Protein AF-A0A950MZL1-F1 (afdb_monomer_lite)

Radius of gyration: 39.75 Å; chains: 1; bounding box: 121×78×114 Å

Secondary structure (DSSP, 8-state):
-HHHHHHHHHHHHHHHHHHHHHHHHHHHTT----TTHHHHHHHHHHHHHHTS--GGGS----S-GGGS------------PPS-------------------------EE-PPEEEEEEEE-SS-EEEEEEE-PPPHHHHHHHHH-SSS--EEPPP-EEEEEEEETT-SPEEEEEEEEETT--EEEE--PPTT-EEEEEEEEE---HHHHTTS---BTTTBSPPPTTS---EEEPPPEEPPPSEEEEEE--SS-GGGGTTEEEEEEEEEETTTEEEEEEEEEETTPBTT-B-SSTTSPPBSEEEEE-TTS-EEEEE---S-EEEEEEEEEEEEEEEEEEEEE-TTT--EEEEEEEEEEEEEEEEEEEEE-TT--EEEE-PPP----B--GGGT------PPP--TT---PPP-TTSPPHHHHHHHHHHHHHHHHHHHHHHHHHH-HHHHHHHHHHHHHHSTTSHIIIIIIHHHHHHHHHHHHHT-

pLDDT: mean 82.17, std 17.51, range [41.34, 98.25]

Structure (mmCIF, N/CA/C/O backbone):
data_AF-A0A950MZL1-F1
#
_entry.id   AF-A0A950MZL1-F1
#
loop_
_atom_site.group_PDB
_atom_site.id
_atom_site.type_symbol
_atom_site.label_atom_id
_atom_site.label_alt_id
_atom_site.label_comp_id
_atom_site.label_asym_id
_atom_site.label_entity_id
_atom_site.label_seq_id
_atom_site.pdbx_PDB_ins_code
_atom_site.Cartn_x
_atom_site.Cartn_y
_atom_site.Cartn_z
_atom_site.occupancy
_atom_site.B_iso_or_equiv
_atom_site.auth_seq_id
_atom_site.auth_comp_id
_atom_site.auth_asym_id
_atom_site.auth_atom_id
_atom_site.pdbx_PDB_model_num
ATOM 1 N N . MET A 1 1 ? -51.121 10.192 -6.794 1.00 52.47 1 MET A N 1
ATOM 2 C CA . MET A 1 1 ? -50.672 8.877 -6.271 1.00 52.47 1 MET A CA 1
ATOM 3 C C . MET A 1 1 ? -51.574 7.702 -6.666 1.00 52.47 1 MET A C 1
ATOM 5 O O . MET A 1 1 ? -51.060 6.603 -6.796 1.00 52.47 1 MET A O 1
ATOM 9 N N . THR A 1 2 ? -52.870 7.886 -6.934 1.00 64.31 2 THR A N 1
ATOM 10 C CA . THR A 1 2 ? -53.806 6.792 -7.287 1.00 64.31 2 THR A CA 1
ATOM 11 C C . THR A 1 2 ? -53.543 6.110 -8.639 1.00 64.31 2 THR A C 1
ATOM 13 O O . THR A 1 2 ? -53.858 4.936 -8.802 1.00 64.31 2 THR A O 1
ATOM 16 N N . PHE A 1 3 ? -52.908 6.793 -9.598 1.00 69.19 3 PHE A N 1
ATOM 17 C CA . PHE A 1 3 ? -52.597 6.213 -10.913 1.00 69.19 3 PHE A CA 1
ATOM 18 C C . PHE A 1 3 ? -51.524 5.111 -10.857 1.00 69.19 3 PHE A C 1
ATOM 20 O O . PHE A 1 3 ? -51.666 4.081 -11.511 1.00 69.19 3 PHE A O 1
ATOM 27 N N . LEU A 1 4 ? -50.473 5.304 -10.051 1.00 62.94 4 LEU A N 1
ATOM 28 C CA . LEU A 1 4 ? -49.377 4.335 -9.910 1.00 62.94 4 LEU A CA 1
ATOM 29 C C . LEU A 1 4 ? -49.799 3.087 -9.130 1.00 62.94 4 LEU A C 1
ATOM 31 O O . LEU A 1 4 ? -49.331 1.999 -9.444 1.00 62.94 4 LEU A O 1
ATOM 35 N N . VAL A 1 5 ? -50.719 3.225 -8.173 1.00 78.69 5 VAL A N 1
ATOM 36 C CA . VAL A 1 5 ? -51.240 2.084 -7.403 1.00 78.69 5 VAL A CA 1
ATOM 37 C C . VAL A 1 5 ? -52.102 1.174 -8.282 1.00 78.69 5 VAL A C 1
ATOM 39 O O . VAL A 1 5 ? -51.975 -0.041 -8.199 1.00 78.69 5 VAL A O 1
ATOM 42 N N . ASN A 1 6 ? -52.914 1.741 -9.180 1.00 81.44 6 ASN A N 1
ATOM 43 C CA . ASN A 1 6 ? -53.829 0.939 -10.001 1.00 81.44 6 ASN A CA 1
ATOM 44 C C . ASN A 1 6 ? -53.225 0.451 -11.327 1.00 81.44 6 ASN A C 1
ATOM 46 O O . ASN A 1 6 ? -53.712 -0.529 -11.885 1.00 81.44 6 ASN A O 1
ATOM 50 N N . ASN A 1 7 ? -52.188 1.115 -11.851 1.00 82.94 7 ASN A N 1
ATOM 51 C CA . ASN A 1 7 ? -51.610 0.784 -13.162 1.00 82.94 7 ASN A CA 1
ATOM 52 C C . ASN A 1 7 ? -50.113 0.440 -13.127 1.00 82.94 7 ASN A C 1
ATOM 54 O O . ASN A 1 7 ? -49.545 0.143 -14.178 1.00 82.94 7 ASN A O 1
ATOM 58 N N . GLY A 1 8 ? -49.465 0.459 -11.956 1.00 85.94 8 GLY A N 1
ATOM 59 C CA . GLY A 1 8 ? -48.026 0.200 -11.827 1.00 85.94 8 GLY A CA 1
ATOM 60 C C . GLY A 1 8 ? -47.610 -1.179 -12.340 1.00 85.94 8 GLY A C 1
ATOM 61 O O . GLY A 1 8 ? -46.603 -1.299 -13.033 1.00 85.94 8 GLY A O 1
ATOM 62 N N . GLU A 1 9 ? -48.431 -2.202 -12.098 1.00 86.75 9 GLU A N 1
ATOM 63 C CA . GLU A 1 9 ? -48.167 -3.567 -12.567 1.00 86.75 9 GLU A CA 1
ATOM 64 C C . GLU A 1 9 ? -48.238 -3.673 -14.102 1.00 86.75 9 GLU A C 1
ATOM 66 O O . GLU A 1 9 ? -47.358 -4.256 -14.733 1.00 86.75 9 GLU A O 1
ATOM 71 N N . LYS A 1 10 ? -49.219 -3.009 -14.731 1.00 88.75 10 LYS A N 1
ATOM 72 C CA . LYS A 1 10 ? -49.352 -2.963 -16.199 1.00 88.75 10 LYS A CA 1
ATOM 73 C C . LYS A 1 10 ? -48.220 -2.170 -16.855 1.00 88.75 10 LYS A C 1
ATOM 75 O O . LYS A 1 10 ? -47.763 -2.538 -17.935 1.00 88.75 10 LYS A O 1
ATOM 80 N N . LEU A 1 11 ? -47.746 -1.109 -16.199 1.00 89.12 11 LEU A N 1
ATOM 81 C CA . LEU A 1 11 ? -46.612 -0.314 -16.670 1.00 89.12 11 LEU A CA 1
ATOM 82 C C . LEU A 1 11 ? -45.304 -1.120 -16.611 1.00 89.12 11 LEU A C 1
ATOM 84 O O . LEU A 1 11 ? -44.538 -1.114 -17.572 1.00 89.12 11 LEU A O 1
ATOM 88 N N . ALA A 1 12 ? -45.073 -1.854 -15.517 1.00 87.69 12 ALA A N 1
ATOM 89 C CA . ALA A 1 12 ? -43.898 -2.710 -15.362 1.00 87.69 12 ALA A CA 1
ATOM 90 C C . ALA A 1 12 ? -43.865 -3.825 -16.419 1.00 87.69 12 ALA A C 1
ATOM 92 O O . ALA A 1 12 ? -42.824 -4.073 -17.028 1.00 87.69 12 ALA A O 1
ATOM 93 N N . LEU A 1 13 ? -45.019 -4.440 -16.696 1.00 91.56 13 LEU A N 1
ATOM 94 C CA . LEU A 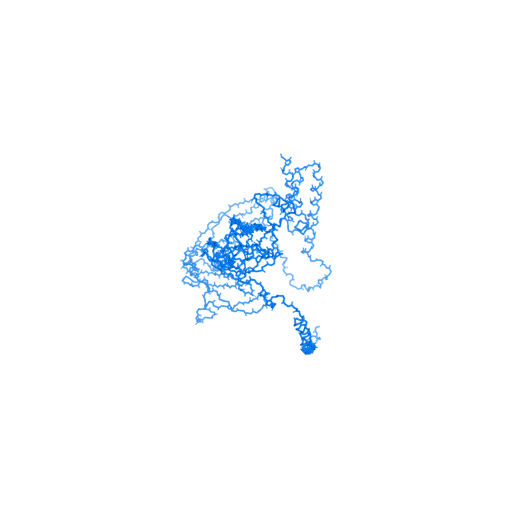1 13 ? -45.137 -5.481 -17.714 1.00 91.56 13 LEU A CA 1
ATOM 95 C C . LEU A 1 13 ? -44.917 -4.922 -19.131 1.00 91.56 13 LEU A C 1
ATOM 97 O O . LEU A 1 13 ? -44.224 -5.539 -19.937 1.00 91.56 13 LEU A O 1
ATOM 101 N N . GLY A 1 14 ? -45.418 -3.713 -19.410 1.00 92.69 14 GLY A N 1
ATOM 102 C CA . GLY A 1 14 ? -45.168 -3.012 -20.672 1.00 92.69 14 GLY A CA 1
ATOM 103 C C . GLY A 1 14 ? -43.685 -2.707 -20.908 1.00 92.69 14 GLY A C 1
ATOM 104 O O . GLY A 1 14 ? -43.178 -2.942 -22.004 1.00 92.69 14 GLY A O 1
ATOM 105 N N . ILE A 1 15 ? -42.965 -2.255 -19.875 1.00 89.94 15 ILE A N 1
ATOM 106 C CA . ILE A 1 15 ? -41.521 -1.977 -19.958 1.00 89.94 15 ILE A CA 1
ATOM 107 C C . ILE A 1 15 ? -40.724 -3.272 -20.180 1.00 89.94 15 ILE A C 1
ATOM 109 O O . ILE A 1 15 ? -39.807 -3.291 -21.002 1.00 89.94 15 ILE A O 1
ATOM 113 N N . ALA A 1 16 ? -41.088 -4.365 -19.504 1.00 91.06 16 ALA A N 1
ATOM 114 C CA . ALA A 1 16 ? -40.411 -5.653 -19.657 1.00 91.06 16 ALA A CA 1
ATOM 115 C C . ALA A 1 16 ? -40.534 -6.222 -21.084 1.00 91.06 16 ALA A C 1
ATOM 117 O O . ALA A 1 16 ? -39.548 -6.702 -21.645 1.00 91.06 16 ALA A O 1
ATOM 118 N N . VAL A 1 17 ? -41.717 -6.118 -21.703 1.00 93.75 17 VAL A N 1
ATOM 119 C CA . VAL A 1 17 ? -41.930 -6.550 -23.097 1.00 93.75 17 VAL A CA 1
ATOM 120 C C . VAL A 1 17 ? -41.114 -5.697 -24.070 1.00 93.75 17 VAL A C 1
ATOM 122 O O . VAL A 1 17 ? -40.493 -6.233 -24.986 1.00 93.75 17 VAL A O 1
ATOM 125 N N . LEU A 1 18 ? -41.051 -4.382 -23.849 1.00 91.50 18 LEU A N 1
ATOM 126 C CA . LEU A 1 18 ? -40.288 -3.468 -24.704 1.00 91.50 18 LEU A CA 1
ATOM 127 C C . LEU A 1 18 ? -38.781 -3.773 -24.650 1.00 91.50 18 LEU A C 1
ATOM 129 O O . LEU A 1 18 ? -38.122 -3.816 -25.688 1.00 91.50 18 LEU A O 1
ATOM 133 N N . LEU A 1 19 ? -38.251 -4.083 -23.462 1.00 91.38 19 LEU A N 1
ATOM 134 C CA . LEU A 1 19 ? -36.858 -4.507 -23.299 1.00 91.38 19 LEU A CA 1
ATOM 135 C C . LEU A 1 19 ? -36.561 -5.835 -24.008 1.00 91.38 19 LEU A C 1
ATOM 137 O O . LEU A 1 19 ? -35.516 -5.949 -24.644 1.00 91.38 19 LEU A O 1
ATOM 141 N N . LEU A 1 20 ? -37.475 -6.810 -23.964 1.00 88.25 20 LEU A N 1
ATOM 142 C CA . LEU A 1 20 ? -37.307 -8.081 -24.679 1.00 88.25 20 LEU A CA 1
ATOM 143 C C . LEU A 1 20 ? -37.295 -7.903 -26.202 1.00 88.25 20 LEU A C 1
ATOM 145 O O . LEU A 1 20 ? -36.487 -8.536 -26.878 1.00 88.25 20 LEU A O 1
ATOM 149 N N . VAL A 1 21 ? -38.133 -7.015 -26.745 1.00 89.50 21 VAL A N 1
ATOM 150 C CA . VAL A 1 21 ? -38.142 -6.712 -28.187 1.00 89.50 21 VAL A CA 1
ATOM 151 C C . VAL A 1 21 ? -36.833 -6.042 -28.612 1.00 89.50 21 VAL A C 1
ATOM 153 O O . VAL A 1 21 ? -36.244 -6.441 -29.615 1.00 89.50 21 VAL A O 1
ATOM 156 N N . VAL A 1 22 ? -36.327 -5.081 -27.832 1.00 86.44 22 VAL A N 1
ATOM 157 C CA . VAL A 1 22 ? -35.025 -4.443 -28.102 1.00 86.44 22 VAL A CA 1
ATOM 158 C C . VAL A 1 22 ? -33.888 -5.467 -28.042 1.00 86.44 22 VAL A C 1
ATOM 160 O O . VAL A 1 22 ? -33.013 -5.465 -28.907 1.00 86.44 22 VAL A O 1
ATOM 163 N N . PHE A 1 23 ? -33.919 -6.385 -27.073 1.00 83.69 23 PHE A N 1
ATOM 164 C CA . PHE A 1 23 ? -32.907 -7.434 -26.948 1.00 83.69 23 PHE A CA 1
ATOM 165 C C . PHE A 1 23 ? -32.941 -8.419 -28.126 1.00 83.69 23 PHE A C 1
ATOM 167 O O . PHE A 1 23 ? -31.890 -8.806 -28.633 1.00 83.69 23 PHE A O 1
ATOM 174 N N . ALA A 1 24 ? -34.132 -8.775 -28.618 1.00 80.62 24 ALA A N 1
ATOM 175 C CA . ALA A 1 24 ? -34.287 -9.622 -29.798 1.00 80.62 24 ALA A CA 1
ATOM 176 C C . ALA A 1 24 ? -33.755 -8.943 -31.073 1.00 80.62 24 ALA A C 1
ATOM 178 O O . ALA A 1 24 ? -33.054 -9.583 -31.856 1.00 80.62 24 ALA A O 1
ATOM 179 N N . PHE A 1 25 ? -34.011 -7.644 -31.261 1.00 78.75 25 PHE A N 1
ATOM 180 C CA . PHE A 1 25 ? -33.457 -6.890 -32.392 1.00 78.75 25 PHE A CA 1
ATOM 181 C C . PHE A 1 25 ? -31.929 -6.790 -32.344 1.00 78.75 25 PHE A C 1
ATOM 183 O O . PHE A 1 25 ? -31.283 -6.903 -33.383 1.00 78.75 25 PHE A O 1
ATOM 190 N N . LEU A 1 26 ? -31.341 -6.630 -31.156 1.00 75.50 26 LEU A N 1
ATOM 191 C CA . LEU A 1 26 ? -29.884 -6.617 -31.002 1.00 75.50 26 LEU A CA 1
ATOM 192 C C . LEU A 1 26 ? -29.258 -7.992 -31.262 1.00 75.50 26 LEU A C 1
ATOM 194 O O . LEU A 1 26 ? -28.187 -8.064 -31.857 1.00 75.50 26 LEU A O 1
ATOM 198 N N . TRP A 1 27 ? -29.931 -9.081 -30.880 1.00 75.25 27 TRP A N 1
ATOM 199 C CA . TRP A 1 27 ? -29.419 -10.432 -31.120 1.00 75.25 27 TRP A CA 1
ATOM 200 C C . TRP A 1 27 ? -29.497 -10.827 -32.602 1.00 75.25 27 TRP A C 1
ATOM 202 O O . TRP A 1 27 ? -28.552 -11.401 -33.139 1.00 75.25 27 TRP A O 1
ATOM 212 N N . PHE A 1 28 ? -30.589 -10.486 -33.293 1.00 66.31 28 PHE A N 1
ATOM 213 C CA . PHE A 1 28 ? -30.743 -10.800 -34.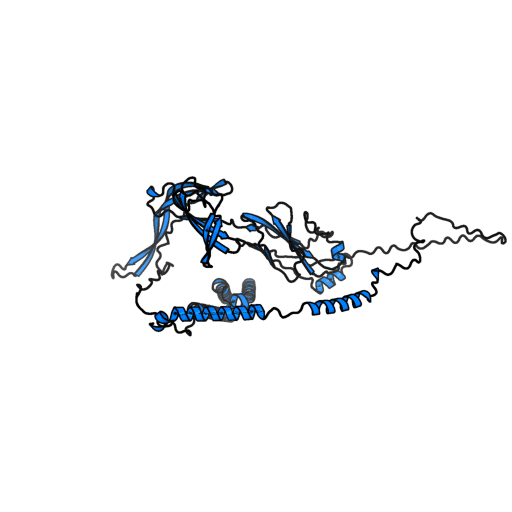717 1.00 66.31 28 PHE A CA 1
ATOM 214 C C . PHE A 1 28 ? -30.038 -9.801 -35.651 1.00 66.31 28 PHE A C 1
ATOM 216 O O . PHE A 1 28 ? -29.665 -10.171 -36.761 1.00 66.31 28 PHE A O 1
ATOM 223 N N . GLY A 1 29 ? -29.792 -8.563 -35.212 1.00 56.31 29 GLY A N 1
ATOM 224 C CA . GLY A 1 29 ? -29.144 -7.522 -36.019 1.00 56.31 29 GLY A CA 1
ATOM 225 C C . GLY A 1 29 ? -27.625 -7.657 -36.192 1.00 56.31 29 GLY A C 1
ATOM 226 O O . GLY A 1 29 ? -27.055 -6.921 -36.991 1.00 56.31 29 GLY A O 1
ATOM 227 N N . MET A 1 30 ? -26.960 -8.577 -35.478 1.00 52.19 30 MET A N 1
ATOM 228 C CA . MET A 1 30 ? -25.496 -8.756 -35.541 1.00 52.19 30 MET A CA 1
ATOM 229 C C . MET A 1 30 ? -25.033 -10.053 -36.231 1.00 52.19 30 MET A C 1
ATOM 231 O O . MET A 1 30 ? -23.849 -10.370 -36.184 1.00 52.19 30 MET A O 1
ATOM 235 N N . SER A 1 31 ? -25.916 -10.800 -36.906 1.00 51.56 31 SER A N 1
ATOM 236 C CA . SER A 1 31 ? -25.548 -12.040 -37.623 1.00 51.56 31 SER A CA 1
ATOM 237 C C . SER A 1 31 ? -25.615 -11.881 -39.149 1.00 51.56 31 SER A C 1
ATOM 239 O O . SER A 1 31 ? -26.220 -12.687 -39.848 1.00 51.56 31 SER A O 1
ATOM 241 N N . GLY A 1 32 ? -25.021 -10.800 -39.663 1.00 48.16 32 GLY A N 1
ATOM 242 C CA . GLY A 1 32 ? -25.041 -10.437 -41.086 1.00 48.16 32 GLY A CA 1
ATOM 243 C C . GLY A 1 32 ? -23.682 -10.440 -41.789 1.00 48.16 32 GLY A C 1
ATOM 244 O O . GLY A 1 32 ? -23.568 -9.816 -42.839 1.00 48.16 32 GLY A O 1
ATOM 245 N N . GLU A 1 33 ? -22.656 -11.094 -41.240 1.00 51.50 33 GLU A N 1
ATOM 246 C CA . GLU A 1 33 ? -21.380 -11.277 -41.942 1.00 51.50 33 GLU A CA 1
ATOM 247 C C . GLU A 1 33 ? -21.226 -12.742 -42.356 1.00 51.50 33 GLU A C 1
ATOM 249 O O . GLU A 1 33 ? -20.957 -13.634 -41.553 1.00 51.50 33 GLU A O 1
ATOM 254 N N . ASP A 1 34 ? -21.483 -12.963 -43.642 1.00 48.84 34 ASP A N 1
ATOM 255 C CA . ASP A 1 34 ? -21.332 -14.215 -44.370 1.00 48.84 34 ASP A CA 1
ATOM 256 C C . ASP A 1 34 ? -19.832 -14.599 -44.425 1.00 48.84 34 ASP A C 1
ATOM 258 O O . ASP A 1 34 ? -19.038 -13.880 -45.043 1.00 48.84 34 ASP A O 1
ATOM 262 N N . PRO A 1 35 ? -19.386 -15.700 -43.783 1.00 51.56 35 PRO A N 1
ATOM 263 C CA . PRO A 1 35 ? -17.963 -16.047 -43.654 1.00 51.56 35 PRO A CA 1
ATOM 264 C C . PRO A 1 35 ? -17.307 -16.496 -44.973 1.00 51.56 35 PRO A C 1
ATOM 266 O O . PRO A 1 35 ? -16.129 -16.855 -45.005 1.00 51.56 35 PRO A O 1
ATOM 269 N N . THR A 1 36 ? -18.051 -16.488 -46.077 1.00 48.88 36 THR A N 1
ATOM 270 C CA . THR A 1 36 ? -17.583 -16.930 -47.394 1.00 48.88 36 THR A CA 1
ATOM 271 C C . THR A 1 36 ? -16.725 -15.884 -48.117 1.00 48.88 36 THR A C 1
ATOM 273 O O . THR A 1 36 ? -15.846 -16.254 -48.893 1.00 48.88 36 THR A O 1
ATOM 276 N N . VAL A 1 37 ? -16.868 -14.589 -47.804 1.00 52.41 37 VAL A N 1
ATOM 277 C CA . VAL A 1 37 ? -16.115 -13.507 -48.478 1.00 52.41 37 VAL A CA 1
ATOM 278 C C . VAL A 1 37 ? -14.651 -13.414 -48.012 1.00 52.41 37 VAL A C 1
ATOM 280 O O . VAL A 1 37 ? -13.787 -12.914 -48.736 1.00 52.41 37 VAL A O 1
ATOM 283 N N . GLU A 1 38 ? -14.318 -13.928 -46.825 1.00 48.81 38 GLU A N 1
ATOM 284 C CA . GLU A 1 38 ? -12.952 -13.843 -46.287 1.00 48.81 38 GLU A CA 1
ATOM 285 C C . GLU A 1 38 ? -12.009 -14.936 -46.831 1.00 48.81 38 GLU A C 1
ATOM 287 O O . GLU A 1 38 ? -10.786 -14.766 -46.838 1.00 48.81 38 GLU A O 1
ATOM 292 N N . LEU A 1 39 ? -12.564 -16.036 -47.354 1.00 52.25 39 LEU A N 1
ATOM 293 C CA . LEU A 1 39 ? -11.793 -17.117 -47.977 1.00 52.25 39 LEU A CA 1
ATOM 294 C C . LEU A 1 39 ? -11.260 -16.729 -49.366 1.00 52.25 39 LEU A C 1
ATOM 296 O O . LEU A 1 39 ? -10.106 -17.032 -49.675 1.00 52.25 39 LEU A O 1
ATOM 300 N N . ASP A 1 40 ? -12.028 -15.970 -50.150 1.00 55.09 40 ASP A N 1
ATOM 301 C CA . ASP A 1 40 ? -11.599 -15.528 -51.486 1.00 55.09 40 ASP A CA 1
ATOM 302 C C . ASP A 1 40 ? -10.521 -14.436 -51.447 1.00 55.09 40 ASP A C 1
ATOM 304 O O . ASP A 1 40 ? -9.690 -14.343 -52.350 1.00 55.09 40 ASP A O 1
ATOM 308 N N . ARG A 1 41 ? -10.448 -13.635 -50.375 1.00 57.50 41 ARG A N 1
ATOM 309 C CA . ARG A 1 41 ? -9.333 -12.686 -50.207 1.00 57.50 41 ARG A CA 1
ATOM 310 C C . ARG A 1 41 ? -8.015 -13.378 -49.862 1.00 57.50 41 ARG A C 1
ATOM 312 O O . ARG A 1 41 ? -6.968 -12.924 -50.314 1.00 57.50 41 ARG A O 1
ATOM 319 N N . LYS A 1 42 ? -8.050 -14.487 -49.117 1.00 57.44 42 LYS A N 1
ATOM 320 C CA . LYS A 1 42 ? -6.832 -15.220 -48.730 1.00 57.44 42 LYS A CA 1
ATOM 321 C C . LYS A 1 42 ? -6.238 -16.060 -49.865 1.00 57.44 42 LYS A C 1
ATOM 323 O O . LYS A 1 42 ? -5.024 -16.250 -49.888 1.00 57.44 42 LYS A O 1
ATOM 328 N N . SER A 1 43 ? -7.039 -16.519 -50.830 1.00 63.53 43 SER A N 1
ATOM 329 C CA . SER A 1 43 ? -6.525 -17.274 -51.986 1.00 63.53 43 SER A CA 1
ATOM 330 C C . SER A 1 43 ? -5.679 -16.401 -52.925 1.00 63.53 43 SER A C 1
ATOM 332 O O . SER A 1 43 ? -4.613 -16.826 -53.373 1.00 63.53 43 SER A O 1
ATOM 334 N N . GLY A 1 44 ? -6.086 -15.145 -53.143 1.00 71.00 44 GLY A N 1
ATOM 335 C CA . GLY A 1 44 ? -5.339 -14.192 -53.969 1.00 71.00 44 GLY A CA 1
ATOM 336 C C . GLY A 1 44 ? -3.980 -13.785 -53.385 1.00 71.00 44 GLY A C 1
ATOM 337 O O . GLY A 1 44 ? -3.036 -13.531 -54.137 1.00 71.00 44 GLY A O 1
ATOM 338 N N . ASP A 1 45 ? -3.848 -13.755 -52.056 1.00 71.50 45 ASP A N 1
ATOM 339 C CA . ASP A 1 45 ? -2.577 -13.444 -51.393 1.00 71.50 45 ASP A CA 1
ATOM 340 C C . ASP A 1 45 ? -1.613 -14.641 -51.407 1.00 71.50 45 ASP A C 1
ATOM 342 O O . ASP A 1 45 ? -0.418 -14.452 -51.644 1.00 71.50 45 ASP A O 1
ATOM 346 N N . LEU A 1 46 ? -2.128 -15.872 -51.304 1.00 68.62 46 LEU A N 1
ATOM 347 C CA . LEU A 1 46 ? -1.333 -17.093 -51.489 1.00 68.62 46 LEU A CA 1
ATOM 348 C C . LEU A 1 46 ? -0.795 -17.225 -52.921 1.00 68.62 46 LEU A C 1
ATOM 350 O O . LEU A 1 46 ? 0.351 -17.627 -53.115 1.00 68.62 46 LEU A O 1
ATOM 354 N N . GLU A 1 47 ? -1.572 -16.834 -53.935 1.00 75.25 47 GLU A N 1
ATOM 355 C CA . GLU A 1 47 ? -1.106 -16.873 -55.327 1.00 75.25 47 GLU A CA 1
ATOM 356 C C . GLU A 1 47 ? -0.045 -15.793 -55.627 1.00 75.25 47 GLU A C 1
ATOM 358 O O . GLU A 1 47 ? 0.853 -15.995 -56.452 1.00 75.25 47 GLU A O 1
ATOM 363 N N . LYS A 1 48 ? -0.101 -14.649 -54.929 1.00 75.75 48 LYS A N 1
ATOM 364 C CA . LYS A 1 48 ? 0.944 -13.610 -54.982 1.00 75.75 48 LYS A CA 1
ATOM 365 C C . LYS A 1 48 ? 2.215 -14.024 -54.246 1.00 75.75 48 LYS A C 1
ATOM 367 O O . LYS A 1 48 ? 3.305 -13.652 -54.682 1.00 75.75 48 LYS A O 1
ATOM 372 N N . GLU A 1 49 ? 2.092 -14.777 -53.159 1.00 71.94 49 GLU A N 1
ATOM 373 C CA . GLU A 1 49 ? 3.235 -15.313 -52.420 1.00 71.94 49 GLU A CA 1
ATOM 374 C C . GLU A 1 49 ? 3.910 -16.455 -53.196 1.00 71.94 49 GLU A C 1
ATOM 376 O O . GLU A 1 49 ? 5.127 -16.447 -53.345 1.00 71.94 49 GLU A O 1
ATOM 381 N N . ALA A 1 50 ? 3.137 -17.326 -53.855 1.00 70.94 50 ALA A N 1
ATOM 382 C CA . ALA A 1 50 ? 3.662 -18.375 -54.735 1.00 70.94 50 ALA A CA 1
ATOM 383 C C . ALA A 1 50 ? 4.430 -17.841 -55.965 1.00 70.94 50 ALA A C 1
ATOM 385 O O . ALA A 1 50 ? 5.303 -18.526 -56.495 1.00 70.94 50 ALA A O 1
ATOM 386 N N . LYS A 1 51 ? 4.133 -16.615 -56.426 1.00 77.31 51 LYS A N 1
ATOM 387 C CA . LYS A 1 51 ? 4.848 -15.956 -57.539 1.00 77.31 51 LYS A CA 1
ATOM 388 C C . LYS A 1 51 ? 6.068 -15.141 -57.087 1.00 77.31 51 LYS A C 1
ATOM 390 O O . LYS A 1 51 ? 6.818 -14.664 -57.942 1.00 77.31 51 LYS A O 1
ATOM 395 N N . LYS A 1 52 ? 6.308 -14.967 -55.780 1.00 76.31 52 LYS A N 1
ATOM 396 C CA . LYS A 1 52 ? 7.526 -14.306 -55.288 1.00 76.31 52 LYS A CA 1
ATOM 397 C C . LYS A 1 52 ? 8.707 -15.272 -55.359 1.00 76.31 52 LYS A C 1
ATOM 399 O O . LYS A 1 52 ? 8.723 -16.324 -54.733 1.00 76.31 52 LYS A O 1
ATOM 404 N N . VAL A 1 53 ? 9.737 -14.878 -56.104 1.00 63.22 53 VAL A N 1
ATOM 405 C CA . VAL A 1 53 ? 11.011 -15.601 -56.167 1.00 63.22 53 VAL A CA 1
ATOM 406 C C . VAL A 1 53 ? 11.705 -15.489 -54.806 1.00 63.22 53 VAL A C 1
ATOM 408 O O . VAL A 1 53 ? 12.291 -14.458 -54.475 1.00 63.22 53 VAL A O 1
ATOM 411 N N . HIS A 1 54 ? 11.613 -16.543 -53.996 1.00 61.56 54 HIS A N 1
ATOM 412 C CA . HIS A 1 54 ? 12.316 -16.643 -52.720 1.00 61.56 54 HIS A CA 1
ATOM 413 C C . HIS A 1 54 ? 13.809 -16.887 -52.977 1.00 61.56 54 HIS A C 1
ATOM 415 O O . HIS A 1 54 ? 14.210 -17.990 -53.341 1.00 61.56 54 HIS A O 1
ATOM 421 N N . GLN A 1 55 ? 14.643 -15.862 -52.761 1.00 58.72 55 GLN A N 1
ATOM 422 C CA . GLN A 1 55 ? 16.103 -15.948 -52.932 1.00 58.72 55 GLN A CA 1
ATOM 423 C C . GLN A 1 55 ? 16.754 -17.062 -52.089 1.00 58.72 55 GLN A C 1
ATOM 425 O O . GLN A 1 55 ? 17.819 -17.553 -52.456 1.00 58.72 55 GLN A O 1
ATOM 430 N N . GLU A 1 56 ? 16.099 -17.507 -51.013 1.00 57.75 56 GLU A N 1
ATOM 431 C CA . GLU A 1 56 ? 16.572 -18.578 -50.126 1.00 57.75 56 GLU A CA 1
ATOM 432 C C . GLU A 1 56 ? 16.343 -20.001 -50.672 1.00 57.75 56 GLU A C 1
ATOM 434 O O . GLU A 1 56 ? 16.937 -20.943 -50.155 1.00 57.75 56 GLU A O 1
ATOM 439 N N . MET A 1 57 ? 15.534 -20.175 -51.728 1.00 47.78 57 MET A N 1
ATOM 440 C CA . MET A 1 57 ? 15.311 -21.481 -52.379 1.00 47.78 57 MET A CA 1
ATOM 441 C C . MET A 1 57 ? 16.040 -21.638 -53.719 1.00 47.78 57 MET A C 1
ATOM 443 O O . MET A 1 57 ? 15.943 -22.681 -54.368 1.00 47.78 57 MET A O 1
ATOM 447 N N . THR A 1 58 ? 16.804 -20.632 -54.142 1.00 50.53 58 THR A N 1
ATOM 448 C CA . THR A 1 58 ? 17.730 -20.783 -55.266 1.00 50.53 58 THR A CA 1
ATOM 449 C C . THR A 1 58 ? 18.895 -21.651 -54.806 1.00 50.53 58 THR A C 1
ATOM 451 O O . THR A 1 58 ? 19.665 -21.239 -53.937 1.00 50.53 58 THR A O 1
ATOM 454 N N . ALA A 1 59 ? 19.019 -22.857 -55.369 1.00 51.44 59 ALA A N 1
ATOM 455 C CA . ALA A 1 59 ? 20.165 -23.722 -55.117 1.00 51.44 59 ALA A CA 1
ATOM 456 C C . ALA A 1 59 ? 21.461 -22.909 -55.315 1.00 51.44 59 ALA A C 1
ATOM 458 O O . ALA A 1 59 ? 21.590 -22.223 -56.337 1.00 51.44 59 ALA A O 1
ATOM 459 N N . PRO A 1 60 ? 22.396 -22.921 -54.347 1.00 53.44 60 PRO A N 1
ATOM 460 C CA . PRO A 1 60 ? 23.630 -22.164 -54.469 1.00 53.44 60 PRO A CA 1
ATOM 461 C C . PRO A 1 60 ? 24.350 -22.605 -55.741 1.00 53.44 60 PRO A C 1
ATOM 463 O O . PRO A 1 60 ? 24.524 -23.800 -55.975 1.00 53.44 60 PRO A O 1
ATOM 466 N N . ASN A 1 61 ? 24.729 -21.628 -56.566 1.00 46.78 61 ASN A N 1
ATOM 467 C CA . ASN A 1 61 ? 25.435 -21.851 -57.819 1.00 46.78 61 ASN A CA 1
ATOM 468 C C . ASN A 1 61 ? 26.645 -22.765 -57.557 1.00 46.78 61 ASN A C 1
ATOM 470 O O . ASN A 1 61 ? 27.556 -22.402 -56.813 1.00 46.78 61 ASN A O 1
ATOM 474 N N . THR A 1 62 ? 26.622 -23.978 -58.110 1.00 47.78 62 THR A N 1
ATOM 475 C CA . THR A 1 62 ? 27.568 -25.062 -57.811 1.00 47.78 62 THR A CA 1
ATOM 476 C C . THR A 1 62 ? 28.938 -24.880 -58.466 1.00 47.78 62 THR A C 1
ATOM 478 O O . THR A 1 62 ? 29.673 -25.850 -58.631 1.00 47.78 62 THR A O 1
ATOM 481 N N . GLU A 1 63 ? 29.343 -23.662 -58.798 1.00 49.03 63 GLU A N 1
ATOM 482 C CA . GLU A 1 63 ? 30.713 -23.400 -59.215 1.00 49.03 63 GLU A CA 1
ATOM 483 C C . GLU A 1 63 ? 31.599 -23.185 -57.974 1.00 49.03 63 GLU A C 1
ATOM 485 O O . GLU A 1 63 ? 31.375 -22.288 -57.164 1.00 49.03 63 GLU A O 1
ATOM 490 N N . ASN A 1 64 ? 32.641 -24.017 -57.847 1.00 50.31 64 ASN A N 1
ATOM 491 C CA . ASN A 1 64 ? 33.815 -23.852 -56.971 1.00 50.31 64 ASN A CA 1
ATOM 492 C C . ASN A 1 64 ? 33.825 -24.377 -55.515 1.00 50.31 64 ASN A C 1
ATOM 494 O O . ASN A 1 64 ? 34.612 -23.905 -54.690 1.00 50.31 64 ASN A O 1
ATOM 498 N N . TRP A 1 65 ? 33.102 -25.449 -55.185 1.00 43.91 65 TRP A N 1
ATOM 499 C CA . TRP A 1 65 ? 33.270 -26.138 -53.885 1.00 43.91 65 TRP A CA 1
ATOM 500 C C . TRP A 1 65 ? 34.473 -27.104 -53.821 1.00 43.91 65 TRP A C 1
ATOM 502 O O . TRP A 1 65 ? 34.797 -27.595 -52.743 1.00 43.91 65 TRP A O 1
ATOM 512 N N . GLN A 1 66 ? 35.232 -27.297 -54.909 1.00 46.41 66 GLN A N 1
ATOM 513 C CA . GLN A 1 66 ? 36.484 -28.077 -54.877 1.00 46.41 66 GLN A CA 1
ATOM 514 C C . GLN A 1 66 ? 37.730 -27.294 -54.409 1.00 46.41 66 GLN A C 1
ATOM 516 O O . GLN A 1 66 ? 38.798 -27.883 -54.271 1.00 46.41 66 GLN A O 1
ATOM 521 N N . ALA A 1 67 ? 37.631 -25.994 -54.100 1.00 49.47 67 ALA A N 1
ATOM 522 C CA . ALA A 1 67 ? 38.812 -25.181 -53.769 1.00 49.47 67 ALA A CA 1
ATOM 523 C C . ALA A 1 67 ? 39.051 -24.916 -52.266 1.00 49.47 67 ALA A C 1
ATOM 525 O O . ALA A 1 67 ? 39.972 -24.178 -51.916 1.00 49.47 67 ALA A O 1
ATOM 526 N N . LYS A 1 68 ? 38.269 -25.489 -51.340 1.00 52.47 68 LYS A N 1
ATOM 527 C CA . LYS A 1 68 ? 38.446 -25.231 -49.896 1.00 52.47 68 LYS A CA 1
ATOM 528 C C . LYS A 1 68 ? 38.466 -26.502 -49.058 1.00 52.47 68 LYS A C 1
ATOM 530 O O . LYS A 1 68 ? 37.494 -26.806 -48.383 1.00 52.47 68 LYS A O 1
ATOM 535 N N . ALA A 1 69 ? 39.612 -27.180 -49.055 1.00 47.31 69 ALA A N 1
ATOM 536 C CA . ALA A 1 69 ? 40.265 -27.692 -47.842 1.00 47.31 69 ALA A CA 1
ATOM 537 C C . ALA A 1 69 ? 41.475 -28.558 -48.219 1.00 47.31 69 ALA A C 1
ATOM 539 O O . ALA A 1 69 ? 41.448 -29.777 -48.095 1.00 47.31 69 ALA A O 1
ATOM 540 N N . VAL A 1 70 ? 42.579 -27.925 -48.613 1.00 41.44 70 VAL A N 1
ATOM 541 C CA . VAL A 1 70 ? 43.894 -28.547 -48.436 1.00 41.44 70 VAL A CA 1
ATOM 542 C C . VAL A 1 70 ? 44.721 -27.570 -47.616 1.00 41.44 70 VAL A C 1
ATOM 544 O O . VAL A 1 70 ? 44.916 -26.416 -47.995 1.00 41.44 70 VAL A O 1
ATOM 547 N N . LYS A 1 71 ? 45.110 -28.013 -46.417 1.00 50.06 71 LYS A N 1
ATOM 548 C CA . LYS A 1 71 ? 46.064 -27.321 -45.542 1.00 50.06 71 LYS A CA 1
ATOM 549 C C . LYS A 1 71 ? 47.314 -26.959 -46.364 1.00 50.06 71 LYS A C 1
ATOM 551 O O . LYS A 1 71 ? 47.652 -27.728 -47.259 1.00 50.06 71 LYS A O 1
ATOM 556 N N . PRO A 1 72 ? 48.023 -25.856 -46.068 1.00 46.16 72 PRO A N 1
ATOM 557 C CA . PRO A 1 72 ? 49.221 -25.469 -46.806 1.00 46.16 72 PRO A CA 1
ATOM 558 C C . PRO A 1 72 ? 50.364 -26.447 -46.502 1.00 46.16 72 PRO A C 1
ATOM 560 O O . PRO A 1 72 ? 51.226 -26.184 -45.673 1.00 46.16 72 PRO A O 1
ATOM 563 N N . TRP A 1 73 ? 50.348 -27.609 -47.145 1.00 43.94 73 TRP A N 1
ATOM 564 C CA . TRP A 1 73 ? 51.539 -28.408 -47.359 1.00 43.94 73 TRP A CA 1
ATOM 565 C C . TRP A 1 73 ? 52.122 -27.956 -48.685 1.00 43.94 73 TRP A C 1
ATOM 567 O O . TRP A 1 73 ? 51.446 -27.968 -49.711 1.00 43.94 73 TRP A O 1
ATOM 577 N N . THR A 1 74 ? 53.373 -27.520 -48.625 1.00 51.72 74 THR A N 1
ATOM 578 C CA . THR A 1 74 ? 54.280 -27.276 -49.745 1.00 51.72 74 THR A CA 1
ATOM 579 C C . THR A 1 74 ? 54.197 -28.411 -50.764 1.00 51.72 74 THR A C 1
ATOM 581 O O . THR A 1 74 ? 54.928 -29.393 -50.676 1.00 51.72 74 THR A O 1
ATOM 584 N N . THR A 1 75 ? 53.292 -28.297 -51.729 1.00 46.56 75 THR A N 1
ATOM 585 C CA . THR A 1 75 ? 53.228 -29.190 -52.882 1.00 46.56 75 THR A CA 1
ATOM 586 C C . THR A 1 75 ? 53.887 -28.448 -54.031 1.00 46.56 75 THR A C 1
ATOM 588 O O . THR A 1 75 ? 53.312 -27.547 -54.636 1.00 46.56 75 THR A O 1
ATOM 591 N N . LEU A 1 76 ? 55.150 -28.794 -54.279 1.00 45.22 76 LEU A N 1
ATOM 592 C CA . LEU A 1 76 ? 55.816 -28.512 -55.543 1.00 45.22 76 LEU A CA 1
ATOM 593 C C . LEU A 1 76 ? 55.020 -29.229 -56.635 1.00 45.22 76 LEU A C 1
ATOM 595 O O . LEU A 1 76 ? 55.093 -30.448 -56.767 1.00 45.22 76 LEU A O 1
ATOM 599 N N . VAL A 1 77 ? 54.231 -28.478 -57.398 1.00 44.53 77 VAL A N 1
ATOM 600 C CA . VAL A 1 77 ? 53.614 -28.992 -58.620 1.00 44.53 77 VAL A CA 1
ATOM 601 C C . VAL A 1 77 ? 54.712 -29.052 -59.679 1.00 44.53 77 VAL A C 1
ATOM 603 O O . VAL A 1 77 ? 55.000 -28.065 -60.351 1.00 44.53 77 VAL A O 1
ATOM 606 N N . ALA A 1 78 ? 55.366 -30.205 -59.802 1.00 48.59 78 ALA A N 1
ATOM 607 C CA . ALA A 1 78 ? 56.185 -30.514 -60.963 1.00 48.59 78 ALA A CA 1
ATOM 608 C C . ALA A 1 78 ? 55.246 -30.918 -62.108 1.00 48.59 78 ALA A C 1
ATOM 610 O O . ALA A 1 78 ? 54.754 -32.044 -62.155 1.00 48.59 78 ALA A O 1
ATOM 611 N N . SER A 1 79 ? 54.959 -29.993 -63.025 1.00 46.88 79 SER A N 1
ATOM 612 C CA . SER A 1 79 ? 54.314 -30.350 -64.288 1.00 46.88 79 SER A CA 1
ATOM 613 C C . SER A 1 79 ? 55.334 -31.079 -65.164 1.00 46.88 79 SER A C 1
ATOM 615 O O . SER A 1 79 ? 56.260 -30.453 -65.685 1.00 46.88 79 SER A O 1
ATOM 617 N N . ALA A 1 80 ? 55.180 -32.390 -65.328 1.00 46.62 80 ALA A N 1
ATOM 618 C CA . ALA A 1 80 ? 55.911 -33.137 -66.341 1.00 46.62 80 ALA A CA 1
ATOM 619 C C . ALA A 1 80 ? 55.439 -32.679 -67.732 1.00 46.62 80 ALA A C 1
ATOM 621 O O . ALA A 1 80 ? 54.296 -32.919 -68.117 1.00 46.62 80 ALA A O 1
ATOM 622 N N . ARG A 1 81 ? 56.310 -31.992 -68.477 1.00 47.25 81 ARG A N 1
ATOM 623 C CA . ARG A 1 81 ? 56.199 -31.883 -69.938 1.00 47.25 81 ARG A CA 1
ATOM 624 C C . ARG A 1 81 ? 57.093 -32.961 -70.558 1.00 47.25 81 ARG A C 1
ATOM 626 O O . ARG A 1 81 ? 58.160 -33.221 -69.995 1.00 47.25 81 ARG A O 1
ATOM 633 N N . PRO A 1 82 ? 56.677 -33.602 -71.663 1.00 48.44 82 PRO A N 1
ATOM 634 C CA . PRO A 1 82 ? 57.522 -34.562 -72.353 1.00 48.44 82 PRO A CA 1
ATOM 635 C C . PRO A 1 82 ? 58.799 -33.874 -72.844 1.00 48.44 82 PRO A C 1
ATOM 637 O O . PRO A 1 82 ? 58.793 -32.688 -73.180 1.00 48.44 82 PRO A O 1
ATOM 640 N N . ALA A 1 83 ? 59.886 -34.640 -72.780 1.00 52.31 83 ALA A N 1
ATOM 641 C CA . ALA A 1 83 ? 61.232 -34.264 -73.166 1.00 52.31 83 ALA A CA 1
ATOM 642 C C . ALA A 1 83 ? 61.246 -33.593 -74.544 1.00 52.31 83 ALA A C 1
ATOM 644 O O . ALA A 1 83 ? 60.561 -34.073 -75.439 1.00 52.31 83 ALA A O 1
ATOM 645 N N . ASP A 1 84 ? 61.958 -32.464 -74.636 1.00 52.19 84 ASP A N 1
ATOM 646 C CA . ASP A 1 84 ? 62.749 -31.994 -75.791 1.00 52.19 84 ASP A CA 1
ATOM 647 C C . ASP A 1 84 ? 62.938 -30.465 -75.736 1.00 52.19 84 ASP A C 1
ATOM 649 O O . ASP A 1 84 ? 62.553 -29.728 -76.636 1.00 52.19 84 ASP A O 1
ATOM 653 N N . SER A 1 85 ? 63.545 -29.952 -74.660 1.00 45.84 85 SER A N 1
ATOM 654 C CA . SER A 1 85 ? 64.319 -28.702 -74.725 1.00 45.84 85 SER A CA 1
ATOM 655 C C . SER A 1 85 ? 65.189 -28.557 -73.476 1.00 45.84 85 SER A C 1
ATOM 657 O O . SER A 1 85 ? 64.697 -28.276 -72.381 1.00 45.84 85 SER A O 1
ATOM 659 N N . TRP A 1 86 ? 66.497 -28.748 -73.630 1.00 52.53 86 TRP A N 1
ATOM 660 C CA . TRP A 1 86 ? 67.491 -28.337 -72.643 1.00 52.53 86 TRP A CA 1
ATOM 661 C C . TRP A 1 86 ? 67.542 -26.806 -72.594 1.00 52.53 86 TRP A C 1
ATOM 663 O O . TRP A 1 86 ? 68.072 -26.171 -73.501 1.00 52.53 86 TRP A O 1
ATOM 673 N N . GLY A 1 87 ? 66.985 -26.205 -71.543 1.00 53.72 87 GLY A N 1
ATOM 674 C CA . GLY A 1 87 ? 67.072 -24.761 -71.336 1.00 53.72 87 GLY A CA 1
ATOM 675 C C . GLY A 1 87 ? 66.316 -24.286 -70.100 1.00 53.72 87 GLY A C 1
ATOM 676 O O . GLY A 1 87 ? 65.118 -24.059 -70.165 1.00 53.72 87 GLY A O 1
ATOM 677 N N . ALA A 1 88 ? 67.049 -24.116 -68.996 1.00 50.72 88 ALA A N 1
ATOM 678 C CA . ALA A 1 88 ? 66.695 -23.335 -67.805 1.00 50.72 88 ALA A CA 1
ATOM 679 C C . ALA A 1 88 ? 65.352 -23.656 -67.104 1.00 50.72 88 ALA A C 1
ATOM 681 O O . ALA A 1 88 ? 64.301 -23.090 -67.401 1.00 50.72 88 ALA A O 1
ATOM 682 N N . PHE A 1 89 ? 65.416 -24.465 -66.041 1.00 41.34 89 PHE A N 1
ATOM 683 C CA . PHE A 1 89 ? 64.362 -24.506 -65.023 1.00 41.34 89 PHE A CA 1
ATOM 684 C C . PHE A 1 89 ? 64.368 -23.196 -64.214 1.00 41.34 89 PHE A C 1
ATOM 686 O O . PHE A 1 89 ? 65.115 -23.048 -63.249 1.00 41.34 89 PHE A O 1
ATOM 693 N N . LEU A 1 90 ? 63.525 -22.234 -64.594 1.00 47.09 90 LEU A N 1
ATOM 694 C CA . LEU A 1 90 ? 63.160 -21.106 -63.736 1.00 47.09 90 LEU A CA 1
ATOM 695 C C . LEU A 1 90 ? 62.126 -21.587 -62.711 1.00 47.09 90 LEU A C 1
ATOM 697 O O . LEU A 1 90 ? 60.941 -21.719 -63.010 1.00 47.09 90 LEU A O 1
ATOM 701 N N . VAL A 1 91 ? 62.575 -21.849 -61.483 1.00 46.66 91 VAL A N 1
ATOM 702 C CA . VAL A 1 91 ? 61.687 -22.054 -60.331 1.00 46.66 91 VAL A CA 1
ATOM 703 C C . VAL A 1 91 ? 61.098 -20.696 -59.943 1.00 46.66 91 VAL A C 1
ATOM 705 O O . VAL A 1 91 ? 61.622 -19.993 -59.081 1.00 46.66 91 VAL A O 1
ATOM 708 N N . THR A 1 92 ? 60.005 -20.283 -60.583 1.00 48.53 92 THR A N 1
ATOM 709 C CA . THR A 1 92 ? 59.207 -19.155 -60.089 1.00 48.53 92 THR A CA 1
ATOM 710 C C . THR A 1 92 ? 58.418 -19.613 -58.871 1.00 48.53 92 THR A C 1
ATOM 712 O O . THR A 1 92 ? 57.373 -20.253 -58.981 1.00 48.53 92 THR A O 1
ATOM 715 N N . LYS A 1 93 ? 58.944 -19.290 -57.689 1.00 46.56 93 LYS A N 1
ATOM 716 C CA . LYS A 1 93 ? 58.261 -19.414 -56.402 1.00 46.56 93 LYS A CA 1
ATOM 717 C C . LYS A 1 93 ? 57.023 -18.506 -56.424 1.00 46.56 93 LYS A C 1
ATOM 719 O O . LYS A 1 93 ? 57.118 -17.310 -56.170 1.00 46.56 93 LYS A O 1
ATOM 724 N N . ALA A 1 94 ? 55.863 -19.056 -56.780 1.00 50.91 94 ALA A N 1
ATOM 725 C CA . ALA A 1 94 ? 54.594 -18.351 -56.666 1.00 50.91 94 ALA A CA 1
ATOM 726 C C . ALA A 1 94 ? 54.222 -18.263 -55.179 1.00 50.91 94 ALA A C 1
ATOM 728 O O . ALA A 1 94 ? 53.568 -19.144 -54.623 1.00 50.91 94 ALA A O 1
ATOM 729 N N . GLU A 1 95 ? 54.686 -17.209 -54.509 1.00 50.66 95 GLU A N 1
ATOM 730 C CA . GLU A 1 95 ? 54.179 -16.825 -53.195 1.00 50.66 95 GLU A CA 1
ATOM 731 C C . GLU A 1 95 ? 52.732 -16.363 -53.380 1.00 50.66 95 GLU A C 1
ATOM 733 O O . GLU A 1 95 ? 52.453 -15.204 -53.689 1.00 50.66 95 GLU A O 1
ATOM 738 N N . GLY A 1 96 ? 51.789 -17.300 -53.253 1.00 50.84 96 GLY A N 1
ATOM 739 C CA . GLY A 1 96 ? 50.376 -16.972 -53.167 1.00 50.84 96 GLY A CA 1
ATOM 740 C C . GLY A 1 96 ? 50.196 -16.008 -52.003 1.00 50.84 96 GLY A C 1
ATOM 741 O O . GLY A 1 96 ? 50.326 -16.414 -50.848 1.00 50.84 96 GLY A O 1
ATOM 742 N N . LYS A 1 97 ? 49.945 -14.724 -52.300 1.00 59.50 97 LYS A N 1
ATOM 743 C CA . LYS A 1 97 ? 49.548 -13.725 -51.303 1.00 59.50 97 LYS A CA 1
ATOM 744 C C . LYS A 1 97 ? 48.362 -14.317 -50.556 1.00 59.50 97 LYS A C 1
ATOM 746 O O . LYS A 1 97 ? 47.267 -14.381 -51.111 1.00 59.50 97 LYS A O 1
ATOM 751 N N . GLY A 1 98 ? 48.605 -14.813 -49.342 1.00 55.09 98 GLY A N 1
ATOM 752 C CA . GLY A 1 98 ? 47.572 -15.427 -48.523 1.00 55.09 98 GLY A CA 1
ATOM 753 C C . GLY A 1 98 ? 46.376 -14.489 -48.485 1.00 55.09 98 GLY A C 1
ATOM 754 O O . GLY A 1 98 ? 46.549 -13.299 -48.211 1.00 55.09 98 GLY A O 1
ATOM 755 N N . LEU A 1 99 ? 45.193 -15.007 -48.829 1.00 51.62 99 LEU A N 1
ATOM 756 C CA . LEU A 1 99 ? 43.930 -14.300 -48.650 1.00 51.62 99 LEU A CA 1
ATOM 757 C C . LEU A 1 99 ? 43.957 -13.713 -47.242 1.00 51.62 99 LEU A C 1
ATOM 759 O O . LEU A 1 99 ? 43.950 -14.460 -46.259 1.00 51.62 99 LEU A O 1
ATOM 763 N N . LYS A 1 100 ? 44.073 -12.382 -47.154 1.00 61.84 100 LYS A N 1
ATOM 764 C CA . LYS A 1 100 ? 43.937 -11.677 -45.886 1.00 61.84 100 LYS A CA 1
ATOM 765 C C . LYS A 1 100 ? 42.577 -12.108 -45.367 1.00 61.84 100 LYS A C 1
ATOM 767 O O . LYS A 1 100 ? 41.566 -11.824 -45.999 1.00 61.84 100 LYS A O 1
ATOM 772 N N . LYS A 1 101 ? 42.554 -12.889 -44.284 1.00 63.66 101 LYS A N 1
ATOM 773 C CA . LYS A 1 101 ? 41.312 -13.125 -43.558 1.00 63.66 101 LYS A CA 1
ATOM 774 C C . LYS A 1 101 ? 40.829 -11.737 -43.176 1.00 63.66 101 LYS A C 1
ATOM 776 O O . LYS A 1 101 ? 41.466 -11.098 -42.340 1.00 63.66 101 LYS A O 1
ATOM 781 N N . ASP A 1 102 ? 39.766 -11.269 -43.817 1.00 58.12 102 ASP A N 1
ATOM 782 C CA . ASP A 1 102 ? 39.051 -10.091 -43.363 1.00 58.12 102 ASP A CA 1
ATOM 783 C C . ASP A 1 102 ? 38.493 -10.451 -41.992 1.00 58.12 102 ASP A C 1
ATOM 785 O O . ASP A 1 102 ? 37.470 -11.120 -41.844 1.00 58.12 102 ASP A O 1
ATOM 789 N N . VAL A 1 103 ? 39.259 -10.108 -40.959 1.00 65.62 103 VAL A N 1
ATOM 790 C CA . VAL A 1 103 ? 38.802 -10.185 -39.583 1.00 65.62 103 VAL A CA 1
ATOM 791 C C . VAL A 1 103 ? 37.738 -9.106 -39.472 1.00 65.62 103 VAL A C 1
ATOM 793 O O . VAL A 1 103 ? 38.050 -7.932 -39.278 1.00 65.62 103 VAL A O 1
ATOM 796 N N . ILE A 1 104 ? 36.476 -9.494 -39.662 1.00 66.25 104 ILE A N 1
ATOM 797 C CA . ILE A 1 104 ? 35.326 -8.619 -39.448 1.00 66.25 104 ILE A CA 1
ATOM 798 C C . ILE A 1 104 ? 35.349 -8.231 -37.968 1.00 66.25 104 ILE A C 1
ATOM 800 O O . ILE A 1 104 ? 34.962 -9.005 -37.091 1.00 66.25 104 ILE A O 1
ATOM 804 N N . LYS A 1 105 ? 35.872 -7.038 -37.677 1.00 71.50 105 LYS A N 1
ATOM 805 C CA . LYS A 1 105 ? 35.925 -6.493 -36.322 1.00 71.50 105 LYS A CA 1
ATOM 806 C C . LYS A 1 105 ? 34.486 -6.173 -35.905 1.00 71.50 105 LYS A C 1
ATOM 808 O O . LYS A 1 105 ? 33.905 -5.210 -36.395 1.00 71.50 105 LYS A O 1
ATOM 813 N N . LYS A 1 106 ? 33.888 -6.999 -35.037 1.00 71.50 106 LYS A N 1
ATOM 814 C CA . LYS A 1 106 ? 32.518 -6.796 -34.532 1.00 71.50 106 LYS A CA 1
ATOM 815 C C . LYS A 1 106 ? 32.446 -5.505 -33.699 1.00 71.50 106 LYS A C 1
ATOM 817 O O . LYS A 1 106 ? 32.872 -5.491 -32.547 1.00 71.50 106 LYS A O 1
ATOM 822 N N . VAL A 1 107 ? 31.886 -4.433 -34.258 1.00 73.75 107 VAL A N 1
ATOM 823 C CA . VAL A 1 107 ? 31.706 -3.129 -33.583 1.00 73.75 107 VAL A CA 1
ATOM 824 C C . VAL A 1 107 ? 30.685 -3.268 -32.446 1.00 73.75 107 VAL A C 1
ATOM 826 O O . VAL A 1 107 ? 29.586 -3.728 -32.739 1.00 73.75 107 VAL A O 1
ATOM 829 N N . PRO A 1 108 ? 31.003 -2.979 -31.167 1.00 75.06 108 PRO A N 1
ATOM 830 C CA . PRO A 1 108 ? 30.049 -3.026 -30.047 1.00 75.06 108 PRO A CA 1
ATOM 831 C C . PRO A 1 108 ? 28.804 -2.179 -30.282 1.00 75.06 108 PRO A C 1
ATOM 833 O O . PRO A 1 108 ? 28.886 -1.090 -30.828 1.00 75.06 108 PRO A O 1
ATOM 836 N N . VAL A 1 109 ? 27.652 -2.700 -29.861 1.00 79.69 109 VAL A N 1
ATOM 837 C CA . VAL A 1 109 ? 26.383 -1.972 -29.881 1.00 79.69 109 VAL A CA 1
ATOM 838 C C . VAL A 1 109 ? 26.038 -1.582 -28.450 1.00 79.69 109 VAL A C 1
ATOM 840 O O . VAL A 1 109 ? 26.044 -2.438 -27.561 1.00 79.69 109 VAL A O 1
ATOM 843 N N . LEU A 1 110 ? 25.769 -0.298 -28.232 1.00 81.50 110 LEU A N 1
ATOM 844 C CA . LEU A 1 110 ? 25.360 0.262 -26.946 1.00 81.50 110 LEU A CA 1
ATOM 845 C C . LEU A 1 110 ? 23.856 0.532 -26.978 1.00 81.50 110 LEU A C 1
ATOM 847 O O . LEU A 1 110 ? 23.359 1.128 -27.931 1.00 81.50 110 LEU A O 1
ATOM 851 N N . VAL A 1 111 ? 23.136 0.092 -25.947 1.00 82.62 111 VAL A N 1
ATOM 852 C CA . VAL A 1 111 ? 21.693 0.325 -25.788 1.00 82.62 111 VAL A CA 1
ATOM 853 C C . VAL A 1 111 ? 21.481 1.303 -24.632 1.00 82.62 111 VAL A C 1
ATOM 855 O O . VAL A 1 111 ? 22.219 1.227 -23.649 1.00 82.62 111 VAL A O 1
ATOM 858 N N . PRO A 1 112 ? 20.503 2.219 -24.738 1.00 86.25 112 PRO A N 1
ATOM 859 C CA . PRO A 1 112 ? 20.181 3.171 -23.689 1.00 86.25 112 PRO A CA 1
ATOM 860 C C . PRO A 1 112 ? 20.002 2.527 -22.308 1.00 86.25 112 PRO A C 1
ATOM 862 O O . PRO A 1 112 ? 19.301 1.517 -22.193 1.00 86.25 112 PRO A O 1
ATOM 865 N N . PRO A 1 113 ? 20.581 3.117 -21.247 1.00 85.00 113 PRO A N 1
ATOM 866 C CA . PRO A 1 113 ? 20.399 2.607 -19.900 1.00 85.00 113 PRO A CA 1
ATOM 867 C C . PRO A 1 113 ? 18.964 2.852 -19.417 1.00 85.00 113 PRO A C 1
ATOM 869 O O . PRO A 1 113 ? 18.391 3.931 -19.607 1.00 85.00 113 PRO A O 1
ATOM 872 N N . VAL A 1 114 ? 18.401 1.852 -18.740 1.00 88.56 114 VAL A N 1
ATOM 873 C CA . VAL A 1 114 ? 17.158 1.992 -17.971 1.00 88.56 114 VAL A CA 1
ATOM 874 C C . VAL A 1 114 ? 17.497 2.557 -16.590 1.00 88.56 114 VAL A C 1
ATOM 876 O O . VAL A 1 114 ? 18.549 2.271 -16.024 1.00 88.56 114 VAL A O 1
ATOM 879 N N . SER A 1 115 ? 16.621 3.393 -16.049 1.00 88.56 115 SER A N 1
ATOM 880 C CA . SER A 1 115 ? 16.816 4.145 -14.808 1.00 88.56 115 SER A CA 1
ATOM 881 C C . SER A 1 115 ? 15.502 4.280 -14.031 1.00 88.56 115 SER A C 1
ATOM 883 O O . SER A 1 115 ? 14.425 4.067 -14.584 1.00 88.56 115 SER A O 1
ATOM 885 N N . ASN A 1 116 ? 15.596 4.671 -12.756 1.00 81.69 116 ASN A N 1
ATOM 886 C CA . ASN A 1 116 ? 14.457 5.019 -11.895 1.00 81.69 116 ASN A CA 1
ATOM 887 C C . ASN A 1 116 ? 13.360 3.944 -11.837 1.00 81.69 116 ASN A C 1
ATOM 889 O O . ASN A 1 116 ? 12.209 4.225 -12.166 1.00 81.69 116 ASN A O 1
ATOM 893 N N . LEU A 1 117 ? 13.704 2.721 -11.416 1.00 90.56 117 LEU A N 1
ATOM 894 C CA . LEU A 1 117 ? 12.675 1.718 -11.143 1.00 90.56 117 LEU A CA 1
ATOM 895 C C . LEU A 1 117 ? 11.905 2.119 -9.876 1.00 90.56 117 LEU A C 1
ATOM 897 O O . LEU A 1 117 ? 12.442 2.052 -8.770 1.00 90.56 117 LEU A O 1
ATOM 901 N N . VAL A 1 118 ? 10.665 2.562 -10.053 1.00 92.69 118 VAL A N 1
ATOM 902 C CA . VAL A 1 118 ? 9.729 2.921 -8.986 1.00 92.69 118 VAL A CA 1
ATOM 903 C C . VAL A 1 118 ? 8.710 1.803 -8.854 1.00 92.69 118 VAL A C 1
ATOM 905 O O . VAL A 1 118 ? 8.166 1.321 -9.841 1.00 92.69 118 VAL A O 1
ATOM 908 N N . THR A 1 119 ? 8.444 1.389 -7.626 1.00 94.06 119 THR A N 1
ATOM 909 C CA . THR A 1 119 ? 7.498 0.318 -7.322 1.00 94.06 119 THR A CA 1
ATOM 910 C C . THR A 1 119 ? 6.482 0.817 -6.311 1.00 94.06 119 THR A C 1
ATOM 912 O O . THR A 1 119 ? 6.851 1.201 -5.201 1.00 94.06 119 THR A O 1
ATOM 915 N N . GLU A 1 120 ? 5.209 0.787 -6.681 1.00 94.31 120 GLU A N 1
ATOM 916 C CA . GLU A 1 120 ? 4.093 1.138 -5.809 1.00 94.31 120 GLU A CA 1
ATOM 917 C C . GLU A 1 120 ? 3.329 -0.129 -5.433 1.00 94.31 120 GLU A C 1
ATOM 919 O O . GLU A 1 120 ? 2.885 -0.888 -6.296 1.00 94.31 120 GLU A O 1
ATOM 924 N N . VAL A 1 121 ? 3.193 -0.374 -4.130 1.00 92.56 121 VAL A N 1
ATOM 925 C CA . VAL A 1 121 ? 2.522 -1.565 -3.602 1.00 92.56 121 VAL A CA 1
ATOM 926 C C . VAL A 1 121 ? 1.067 -1.225 -3.296 1.00 92.56 121 VAL A C 1
ATOM 928 O O . VAL A 1 121 ? 0.784 -0.416 -2.411 1.00 92.56 121 VAL A O 1
ATOM 931 N N . ALA A 1 122 ? 0.146 -1.872 -4.004 1.00 88.94 122 ALA A N 1
ATOM 932 C CA . ALA A 1 122 ? -1.256 -1.971 -3.621 1.00 88.94 122 ALA A CA 1
ATOM 933 C C . ALA A 1 122 ? -1.509 -3.309 -2.904 1.00 88.94 122 ALA A C 1
ATOM 935 O O . ALA A 1 122 ? -0.610 -4.135 -2.747 1.00 88.94 122 ALA A O 1
ATOM 936 N N . ILE A 1 123 ? -2.736 -3.522 -2.423 1.00 82.62 123 ILE A N 1
ATOM 937 C CA . ILE A 1 123 ? -3.074 -4.750 -1.687 1.00 82.62 123 ILE A CA 1
ATOM 938 C C . ILE A 1 123 ? -3.058 -5.976 -2.619 1.00 82.62 123 ILE A C 1
ATOM 940 O O . ILE A 1 123 ? -2.663 -7.058 -2.198 1.00 82.62 123 ILE A O 1
ATOM 944 N N . ASP A 1 124 ? -3.473 -5.807 -3.874 1.00 83.75 124 ASP A N 1
ATOM 945 C CA . ASP A 1 124 ? -3.672 -6.872 -4.864 1.00 83.75 124 ASP A CA 1
ATOM 946 C C . ASP A 1 124 ? -2.820 -6.719 -6.131 1.00 83.75 124 ASP A C 1
ATOM 948 O O . ASP A 1 124 ? -2.878 -7.563 -7.029 1.00 83.75 124 ASP A O 1
ATOM 952 N N . SER A 1 125 ? -2.006 -5.668 -6.203 1.00 92.12 125 SER A N 1
ATOM 953 C CA . SER A 1 125 ? -1.085 -5.464 -7.312 1.00 92.12 125 SER A CA 1
ATOM 954 C C . SER A 1 125 ? 0.171 -4.709 -6.904 1.00 92.12 125 SER A C 1
ATOM 956 O O . SER A 1 125 ? 0.163 -3.929 -5.953 1.00 92.12 125 SER A O 1
ATOM 958 N N . ILE A 1 126 ? 1.237 -4.876 -7.677 1.00 94.88 126 ILE A N 1
ATOM 959 C CA . ILE A 1 126 ? 2.408 -4.001 -7.632 1.00 94.88 126 ILE A CA 1
ATOM 960 C C . ILE A 1 126 ? 2.513 -3.285 -8.976 1.00 94.88 126 ILE A C 1
ATOM 962 O O . ILE A 1 126 ? 2.591 -3.925 -10.023 1.00 94.88 126 ILE A O 1
ATOM 966 N N . THR A 1 127 ? 2.524 -1.955 -8.949 1.00 96.81 127 THR A N 1
ATOM 967 C CA . THR A 1 127 ? 2.789 -1.145 -10.140 1.00 96.81 127 THR A CA 1
ATOM 968 C C . THR A 1 127 ? 4.281 -0.872 -10.215 1.00 96.81 127 THR A C 1
ATOM 970 O O . THR A 1 127 ? 4.855 -0.272 -9.308 1.00 96.81 127 THR A O 1
ATOM 973 N N . VAL A 1 128 ? 4.911 -1.309 -11.298 1.00 97.44 128 VAL A N 1
ATOM 974 C CA . VAL A 1 128 ? 6.331 -1.107 -11.583 1.00 97.44 128 VAL A CA 1
ATOM 975 C C . VAL A 1 128 ? 6.442 -0.051 -12.672 1.00 97.44 128 VAL A C 1
ATOM 977 O O . VAL A 1 128 ? 5.890 -0.236 -13.749 1.00 97.44 128 VAL A O 1
ATOM 980 N N . GLY A 1 129 ? 7.137 1.049 -12.407 1.00 97.00 129 GLY A N 1
ATOM 981 C CA . GLY A 1 129 ? 7.431 2.107 -13.370 1.00 97.00 129 GLY A CA 1
ATOM 982 C C . GLY A 1 129 ? 8.932 2.259 -13.580 1.00 97.00 129 GLY A C 1
ATOM 983 O O . GLY A 1 129 ? 9.705 2.081 -12.644 1.00 97.00 129 GLY A O 1
ATOM 984 N N . TRP A 1 130 ? 9.356 2.586 -14.796 1.00 97.00 130 TRP A N 1
ATOM 985 C CA . TRP A 1 130 ? 10.757 2.859 -15.125 1.00 97.00 130 TRP A CA 1
ATOM 986 C C . TRP A 1 130 ? 10.871 4.029 -16.093 1.00 97.00 130 TRP A C 1
ATOM 988 O O . TRP A 1 130 ? 9.917 4.412 -16.763 1.00 97.00 130 TRP A O 1
ATOM 998 N N . SER A 1 131 ? 12.070 4.592 -16.199 1.00 94.69 131 SER A N 1
ATOM 999 C CA . SER A 1 131 ? 12.396 5.578 -17.225 1.00 94.69 131 SER A CA 1
ATOM 1000 C C . SER A 1 131 ? 13.638 5.159 -17.993 1.00 94.69 131 SER A C 1
ATOM 1002 O O . SER A 1 131 ? 14.584 4.624 -17.423 1.00 94.69 131 SER A O 1
ATOM 1004 N N . TYR A 1 132 ? 13.688 5.456 -19.281 1.00 94.31 132 TYR A N 1
ATOM 1005 C CA . TYR A 1 132 ? 14.909 5.336 -20.071 1.00 94.31 132 TYR A CA 1
ATOM 1006 C C . TYR A 1 132 ? 15.094 6.605 -20.899 1.00 94.31 132 TYR A C 1
ATOM 1008 O O . TYR A 1 132 ? 14.145 7.361 -21.119 1.00 94.31 132 TYR A O 1
ATOM 1016 N N . LYS A 1 133 ? 16.329 6.860 -21.329 1.00 92.69 133 LYS A N 1
ATOM 1017 C CA . LYS A 1 133 ? 16.658 8.010 -22.169 1.00 92.69 133 LYS A CA 1
ATOM 1018 C C . LYS A 1 133 ? 17.460 7.542 -23.369 1.00 92.69 133 LYS A C 1
ATOM 1020 O O . LYS A 1 133 ? 18.594 7.105 -23.202 1.00 92.69 133 LYS A O 1
ATOM 1025 N N . ASP A 1 134 ? 16.880 7.677 -24.559 1.00 91.88 134 ASP A N 1
ATOM 1026 C CA . ASP A 1 134 ? 17.589 7.419 -25.811 1.00 91.88 134 ASP A CA 1
ATOM 1027 C C . ASP A 1 134 ? 18.839 8.299 -25.950 1.00 91.88 134 ASP A C 1
ATOM 1029 O O . ASP A 1 134 ? 18.898 9.428 -25.450 1.00 91.88 134 ASP A O 1
ATOM 1033 N N . TYR A 1 135 ? 19.833 7.784 -26.676 1.00 90.44 135 TYR A N 1
ATOM 1034 C CA . TYR A 1 135 ? 21.036 8.543 -26.992 1.00 90.44 135 TYR A CA 1
ATOM 1035 C C . TYR A 1 135 ? 20.700 9.767 -27.841 1.00 90.44 135 TYR A C 1
ATOM 1037 O O . TYR A 1 135 ? 20.042 9.685 -28.880 1.00 90.44 135 TYR A O 1
ATOM 1045 N N . THR A 1 136 ? 21.206 10.917 -27.420 1.00 93.75 136 THR A N 1
ATOM 1046 C CA . THR A 1 136 ? 21.122 12.156 -28.190 1.00 93.75 136 THR A CA 1
ATOM 1047 C C . THR A 1 136 ? 22.020 12.087 -29.423 1.00 93.75 136 THR A C 1
ATOM 1049 O O . THR A 1 136 ? 23.055 11.419 -29.428 1.00 93.75 136 THR A O 1
ATOM 1052 N N . THR A 1 137 ? 21.699 12.854 -30.468 1.00 94.12 137 THR A N 1
ATOM 1053 C CA . THR A 1 137 ? 22.523 12.929 -31.689 1.00 94.12 137 THR A CA 1
ATOM 1054 C C . THR A 1 137 ? 23.987 13.281 -31.393 1.00 94.12 137 THR A C 1
ATOM 1056 O O . THR A 1 137 ? 24.888 12.781 -32.062 1.00 94.12 137 THR A O 1
ATOM 1059 N N . GLN A 1 138 ? 24.243 14.109 -30.374 1.00 94.88 138 GLN A N 1
ATOM 1060 C CA . GLN A 1 138 ? 25.600 14.469 -29.952 1.00 94.88 138 GLN A CA 1
ATOM 1061 C C . GLN A 1 138 ? 26.350 13.280 -29.336 1.00 94.88 138 GLN A C 1
ATOM 1063 O O . GLN A 1 138 ? 27.519 13.067 -29.655 1.00 94.88 138 GLN A O 1
ATOM 1068 N N . GLU A 1 139 ? 25.686 12.477 -28.500 1.00 91.44 139 GLU A N 1
ATOM 1069 C CA . GLU A 1 139 ? 26.261 11.252 -27.930 1.00 91.44 139 GLU A CA 1
ATOM 1070 C C . GLU A 1 139 ? 26.552 10.223 -29.025 1.00 91.44 139 GLU A C 1
ATOM 1072 O O . GLU A 1 139 ? 27.645 9.662 -29.052 1.00 91.44 139 GLU A O 1
ATOM 1077 N N . VAL A 1 140 ? 25.639 10.052 -29.988 1.00 92.06 140 VAL A N 1
ATOM 1078 C CA . VAL A 1 140 ? 25.852 9.186 -31.162 1.00 92.06 140 VAL A CA 1
ATOM 1079 C C . VAL A 1 140 ? 27.062 9.640 -31.981 1.00 92.06 140 VAL A C 1
ATOM 1081 O O . VAL A 1 140 ? 27.926 8.832 -32.316 1.00 92.06 140 VAL A O 1
ATOM 1084 N N . GLN A 1 141 ? 27.187 10.941 -32.255 1.00 92.44 141 GLN A N 1
ATOM 1085 C CA . GLN A 1 141 ? 28.349 11.480 -32.967 1.00 92.44 141 GLN A CA 1
ATOM 1086 C C . GLN A 1 141 ? 29.653 11.309 -32.180 1.00 92.44 141 GLN A C 1
ATOM 1088 O O . GLN A 1 141 ? 30.697 11.058 -32.783 1.00 92.44 141 GLN A O 1
ATOM 1093 N N . LYS A 1 142 ? 29.613 11.435 -30.849 1.00 91.75 142 LYS A N 1
ATOM 1094 C CA . LYS A 1 142 ? 30.775 11.206 -29.983 1.00 91.75 142 LYS A CA 1
ATOM 1095 C C . LYS A 1 142 ? 31.210 9.738 -30.023 1.00 91.75 142 LYS A C 1
ATOM 1097 O O . LYS A 1 142 ? 32.394 9.484 -30.223 1.00 91.75 142 LYS A O 1
ATOM 1102 N N . MET A 1 143 ? 30.267 8.799 -29.923 1.00 87.25 143 MET A N 1
ATOM 1103 C CA . MET A 1 143 ? 30.528 7.354 -30.015 1.00 87.25 143 MET A CA 1
ATOM 1104 C C . MET A 1 143 ? 31.110 6.949 -31.377 1.00 87.25 143 MET A C 1
ATOM 1106 O O . MET A 1 143 ? 32.026 6.134 -31.443 1.00 87.25 143 MET A O 1
ATOM 1110 N N . ALA A 1 144 ? 30.655 7.574 -32.467 1.00 88.12 144 ALA A N 1
ATOM 1111 C CA . ALA A 1 144 ? 31.180 7.307 -33.807 1.00 88.12 144 ALA A CA 1
ATOM 1112 C C . ALA A 1 144 ? 32.611 7.837 -34.038 1.00 88.12 144 ALA A C 1
ATOM 1114 O O . ALA A 1 144 ? 33.319 7.330 -34.912 1.00 88.12 144 ALA A O 1
ATOM 1115 N N . ARG A 1 145 ? 33.031 8.875 -33.297 1.00 91.44 145 ARG A N 1
ATOM 1116 C CA . ARG A 1 145 ? 34.359 9.508 -33.426 1.00 91.44 145 ARG A CA 1
ATOM 1117 C C . ARG A 1 145 ? 35.434 8.872 -32.546 1.00 91.44 145 ARG A C 1
ATOM 1119 O O . ARG A 1 145 ? 36.614 9.082 -32.824 1.00 91.44 145 ARG A O 1
ATOM 1126 N N . ASP A 1 146 ? 35.052 8.133 -31.508 1.00 89.00 146 ASP A N 1
ATOM 1127 C CA . ASP A 1 146 ? 35.994 7.429 -30.641 1.00 89.00 146 ASP A CA 1
ATOM 1128 C C . ASP A 1 146 ? 36.668 6.287 -31.426 1.00 89.00 146 ASP A C 1
ATOM 1130 O O . ASP A 1 146 ? 36.031 5.307 -31.817 1.00 89.00 146 ASP A O 1
ATOM 1134 N N . LYS A 1 147 ? 37.962 6.450 -31.736 1.00 85.44 147 LYS A N 1
ATOM 1135 C CA . LYS A 1 147 ? 38.730 5.478 -32.535 1.00 85.44 147 LYS A CA 1
ATOM 1136 C C . LYS A 1 147 ? 39.000 4.187 -31.767 1.00 85.44 147 LYS A C 1
ATOM 1138 O O . LYS A 1 147 ? 39.118 3.133 -32.396 1.00 85.44 147 LYS A O 1
ATOM 1143 N N . ASP A 1 148 ? 39.072 4.278 -30.444 1.00 82.81 148 ASP A N 1
ATOM 1144 C CA . ASP A 1 148 ? 39.445 3.170 -29.574 1.00 82.81 148 ASP A CA 1
ATOM 1145 C C . ASP A 1 148 ? 38.200 2.389 -29.129 1.00 82.81 148 ASP A C 1
ATOM 1147 O O . ASP A 1 148 ? 38.236 1.159 -29.083 1.00 82.81 148 ASP A O 1
ATOM 1151 N N . ASN A 1 149 ? 37.067 3.080 -28.941 1.00 77.69 149 ASN A N 1
ATOM 1152 C CA . ASN A 1 149 ? 35.784 2.495 -28.535 1.00 77.69 149 ASN A CA 1
ATOM 1153 C C . ASN A 1 149 ? 34.648 2.779 -29.523 1.00 77.69 149 ASN A C 1
ATOM 1155 O O . ASN A 1 149 ? 33.548 3.166 -29.125 1.00 77.69 149 ASN A O 1
ATOM 1159 N N . LYS A 1 150 ? 34.892 2.574 -30.821 1.00 80.50 150 LYS A N 1
ATOM 1160 C CA . LYS A 1 150 ? 33.842 2.716 -31.835 1.00 80.50 150 LYS A CA 1
ATOM 1161 C C . LYS A 1 150 ? 32.675 1.791 -31.487 1.00 80.50 150 LYS A C 1
ATOM 1163 O O . LYS A 1 150 ? 32.832 0.572 -31.540 1.00 80.50 150 LYS A O 1
ATOM 1168 N N . ALA A 1 151 ? 31.535 2.377 -31.144 1.00 81.50 151 ALA A N 1
ATOM 1169 C CA . ALA A 1 151 ? 30.311 1.667 -30.821 1.00 81.50 151 ALA A CA 1
ATOM 1170 C C . ALA A 1 151 ? 29.132 2.281 -31.576 1.00 81.50 151 ALA A C 1
ATOM 1172 O O . ALA A 1 151 ? 29.057 3.501 -31.730 1.00 81.50 151 ALA A O 1
ATOM 1173 N N . ASP A 1 152 ? 28.212 1.432 -32.023 1.00 83.94 152 ASP A N 1
ATOM 1174 C CA . ASP A 1 152 ? 26.981 1.868 -32.671 1.00 83.94 152 ASP A CA 1
ATOM 1175 C C . ASP A 1 152 ? 25.882 2.030 -31.614 1.00 83.94 152 ASP A C 1
ATOM 1177 O O . ASP A 1 152 ? 25.677 1.166 -30.757 1.00 83.94 152 ASP A O 1
ATOM 1181 N N . ALA A 1 153 ? 25.189 3.166 -31.653 1.00 87.31 153 ALA A N 1
ATOM 1182 C CA . ALA A 1 153 ? 24.079 3.449 -30.755 1.00 87.31 153 ALA A CA 1
ATOM 1183 C C . ALA A 1 153 ? 22.813 2.746 -31.256 1.00 87.31 153 ALA A C 1
ATOM 1185 O O . ALA A 1 153 ? 22.264 3.122 -32.293 1.00 87.31 153 ALA A O 1
ATOM 1186 N N . ALA A 1 154 ? 22.346 1.751 -30.511 1.00 88.06 154 ALA A N 1
ATOM 1187 C CA . ALA A 1 154 ? 21.091 1.071 -30.788 1.00 88.06 154 ALA A CA 1
ATOM 1188 C C . ALA A 1 154 ? 19.902 1.819 -30.187 1.00 88.06 154 ALA A C 1
ATOM 1190 O O . ALA A 1 154 ? 20.005 2.468 -29.145 1.00 88.06 154 ALA A O 1
ATOM 1191 N N . LYS A 1 155 ? 18.741 1.673 -30.826 1.00 90.62 155 LYS A N 1
ATOM 1192 C CA . LYS A 1 155 ? 17.461 2.125 -30.266 1.00 90.62 155 LYS A CA 1
ATOM 1193 C C . LYS A 1 155 ? 16.828 1.017 -29.436 1.00 90.62 155 LYS A C 1
ATOM 1195 O O . LYS A 1 155 ? 16.872 -0.151 -29.835 1.00 90.62 155 LYS A O 1
ATOM 1200 N N . VAL A 1 156 ? 16.208 1.382 -28.314 1.00 91.25 156 VAL A N 1
ATOM 1201 C CA . VAL A 1 156 ? 15.364 0.448 -27.559 1.00 91.25 156 VAL A CA 1
ATOM 1202 C C . VAL A 1 156 ? 14.119 0.141 -28.385 1.00 91.25 156 VAL A C 1
ATOM 1204 O O . VAL A 1 156 ? 13.494 1.034 -28.951 1.00 91.25 156 VAL A O 1
ATOM 1207 N N . THR A 1 157 ? 13.773 -1.136 -28.465 1.00 92.38 157 THR A N 1
ATOM 1208 C CA . THR A 1 157 ? 12.592 -1.623 -29.191 1.00 92.38 157 THR A CA 1
ATOM 1209 C C . THR A 1 157 ? 11.561 -2.227 -28.263 1.00 92.38 157 THR A C 1
ATOM 1211 O O . THR A 1 157 ? 10.368 -2.042 -28.480 1.00 92.38 157 THR A O 1
ATOM 1214 N N . HIS A 1 158 ? 12.016 -2.919 -27.221 1.00 93.19 158 HIS A N 1
ATOM 1215 C CA . HIS A 1 158 ? 11.149 -3.491 -26.210 1.00 93.19 158 HIS A CA 1
ATOM 1216 C C . HIS A 1 158 ? 11.880 -3.639 -24.874 1.00 93.19 158 HIS A C 1
ATOM 1218 O O . HIS A 1 158 ? 13.111 -3.555 -24.809 1.00 93.19 158 HIS A O 1
ATOM 1224 N N . PHE A 1 159 ? 11.110 -3.882 -23.820 1.00 92.69 159 PHE A N 1
ATOM 1225 C CA . PHE A 1 159 ? 11.592 -4.260 -22.502 1.00 92.69 159 PHE A CA 1
ATOM 1226 C C . PHE A 1 159 ? 11.164 -5.681 -22.155 1.00 92.69 159 PHE A C 1
ATOM 1228 O O . PHE A 1 159 ? 10.083 -6.134 -22.538 1.00 92.69 159 PHE A O 1
ATOM 1235 N N . VAL A 1 160 ? 12.005 -6.341 -21.367 1.00 92.12 160 VAL A N 1
ATOM 1236 C CA . VAL A 1 160 ? 11.662 -7.558 -20.635 1.00 92.12 160 VAL A CA 1
ATOM 1237 C C . VAL A 1 160 ? 11.521 -7.174 -19.167 1.00 92.12 160 VAL A C 1
ATOM 1239 O O . VAL A 1 160 ? 12.436 -6.571 -18.597 1.00 92.12 160 VAL A O 1
ATOM 1242 N N . LEU A 1 161 ? 10.378 -7.503 -18.571 1.00 94.50 161 LEU A N 1
ATOM 1243 C CA . LEU A 1 161 ? 10.120 -7.333 -17.146 1.00 94.50 161 LEU A CA 1
ATOM 1244 C C . LEU A 1 161 ? 10.174 -8.694 -16.462 1.00 94.50 161 LEU A C 1
ATOM 1246 O O . LEU A 1 161 ? 9.448 -9.622 -16.826 1.00 94.50 161 LEU A O 1
ATOM 1250 N N . GLU A 1 162 ? 11.003 -8.773 -15.433 1.00 94.44 162 GLU A N 1
ATOM 1251 C CA . GLU A 1 162 ? 11.230 -9.976 -14.650 1.00 94.44 162 GLU A CA 1
ATOM 1252 C C . GLU A 1 162 ? 10.987 -9.692 -13.172 1.00 94.44 162 GLU A C 1
ATOM 1254 O O . GLU A 1 162 ? 11.177 -8.572 -12.682 1.00 94.44 162 GLU A O 1
ATOM 1259 N N . ARG A 1 163 ? 10.595 -10.738 -12.453 1.00 96.12 163 ARG A N 1
ATOM 1260 C CA . ARG A 1 163 ? 10.308 -10.692 -11.028 1.00 96.12 163 ARG A CA 1
ATOM 1261 C C . ARG A 1 163 ? 10.940 -11.871 -10.318 1.00 96.12 163 ARG A C 1
ATOM 1263 O O . ARG A 1 163 ? 10.817 -13.007 -10.751 1.00 96.12 163 ARG A O 1
ATOM 1270 N N . GLU A 1 164 ? 11.549 -11.610 -9.181 1.00 95.19 164 GLU A N 1
ATOM 1271 C CA . GLU A 1 164 ? 12.043 -12.627 -8.265 1.00 95.19 164 GLU A CA 1
ATOM 1272 C C . GLU A 1 164 ? 11.164 -12.649 -7.016 1.00 95.19 164 GLU A C 1
ATOM 1274 O O . GLU A 1 164 ? 10.834 -11.598 -6.460 1.00 95.19 164 GLU A O 1
ATOM 1279 N N . VAL A 1 165 ? 10.810 -13.849 -6.554 1.00 95.88 165 VAL A N 1
ATOM 1280 C CA . VAL A 1 165 ? 9.987 -14.051 -5.355 1.00 95.88 165 VAL A CA 1
ATOM 1281 C C . VAL A 1 165 ? 10.870 -14.471 -4.182 1.00 95.88 165 VAL A C 1
ATOM 1283 O O . VAL A 1 165 ? 11.711 -15.362 -4.314 1.00 95.88 165 VAL A O 1
ATOM 1286 N N . ASN A 1 166 ? 10.682 -13.814 -3.038 1.00 93.19 166 ASN A N 1
ATOM 1287 C CA . ASN A 1 166 ? 11.309 -14.075 -1.741 1.00 93.19 166 ASN A CA 1
ATOM 1288 C C . ASN A 1 166 ? 12.845 -14.180 -1.753 1.00 93.19 166 ASN A C 1
ATOM 1290 O O . ASN A 1 166 ? 13.424 -14.844 -0.899 1.00 93.19 166 ASN A O 1
ATOM 1294 N N . GLY A 1 167 ? 13.521 -13.507 -2.692 1.00 91.31 167 GLY A N 1
ATOM 1295 C CA . GLY A 1 167 ? 14.984 -13.564 -2.794 1.00 91.31 167 GLY A CA 1
ATOM 1296 C C . GLY A 1 167 ? 15.518 -14.947 -3.192 1.00 91.31 167 GLY A C 1
ATOM 1297 O O . GLY A 1 167 ? 16.603 -15.331 -2.762 1.00 91.31 167 GLY A O 1
ATOM 1298 N N . SER A 1 168 ? 14.730 -15.728 -3.938 1.00 91.94 168 SER A N 1
ATOM 1299 C CA . SER A 1 168 ? 15.067 -17.101 -4.344 1.00 91.94 168 SER A CA 1
ATOM 1300 C C . SER A 1 168 ? 16.258 -17.223 -5.305 1.00 91.94 168 SER A C 1
ATOM 1302 O O . SER A 1 168 ? 16.722 -18.331 -5.564 1.00 91.94 168 SER A O 1
ATOM 1304 N N . GLY A 1 169 ? 16.722 -16.117 -5.880 1.00 90.19 169 GLY A N 1
ATOM 1305 C CA . GLY A 1 169 ? 17.692 -16.053 -6.967 1.00 90.19 169 GLY A CA 1
ATOM 1306 C C . GLY A 1 169 ? 17.117 -16.407 -8.341 1.00 90.19 169 GLY A C 1
ATOM 1307 O O . GLY A 1 169 ? 17.831 -16.273 -9.332 1.00 90.19 169 GLY A O 1
ATOM 1308 N N . LYS A 1 170 ? 15.852 -16.845 -8.422 1.00 90.06 170 LYS A N 1
ATOM 1309 C CA . LYS A 1 170 ? 15.189 -17.252 -9.669 1.00 90.06 170 LYS A CA 1
ATOM 1310 C C . LYS A 1 170 ? 14.272 -16.145 -10.180 1.00 90.06 170 LYS A C 1
ATOM 1312 O O . LYS A 1 170 ? 13.423 -15.648 -9.439 1.00 90.06 170 LYS A O 1
ATOM 1317 N N . TRP A 1 171 ? 14.425 -15.795 -11.454 1.00 91.31 171 TRP A N 1
ATOM 1318 C CA . TRP A 1 171 ? 13.666 -14.729 -12.105 1.00 91.31 171 TRP A CA 1
ATOM 1319 C C . TRP A 1 171 ? 12.537 -15.303 -12.966 1.00 91.31 171 TRP A C 1
ATOM 1321 O O . TRP A 1 171 ? 12.767 -16.057 -13.901 1.00 91.31 171 TRP A O 1
ATOM 1331 N N . GLU A 1 172 ? 11.299 -14.927 -12.667 1.00 92.88 172 GLU A N 1
ATOM 1332 C CA . GLU A 1 172 ? 10.126 -15.203 -13.491 1.00 92.88 172 GLU A CA 1
ATOM 1333 C C . GLU A 1 172 ? 9.929 -14.067 -14.501 1.00 92.88 172 GLU A C 1
ATOM 1335 O O . GLU A 1 172 ? 9.867 -12.893 -14.127 1.00 92.88 172 GLU A O 1
ATOM 1340 N N . VAL A 1 173 ? 9.793 -14.402 -15.785 1.00 93.75 173 VAL A N 1
ATOM 1341 C CA . VAL A 1 173 ? 9.469 -13.419 -16.827 1.00 93.75 173 VAL A CA 1
ATOM 1342 C C . VAL A 1 173 ? 7.981 -13.077 -16.743 1.00 93.75 173 VAL A C 1
ATOM 1344 O O . VAL A 1 173 ? 7.127 -13.917 -17.022 1.00 93.75 173 VAL A O 1
ATOM 1347 N N . LEU A 1 174 ? 7.667 -11.830 -16.384 1.00 95.25 174 LEU A N 1
ATOM 1348 C CA . LEU A 1 174 ? 6.292 -11.324 -16.363 1.00 95.25 174 LEU A CA 1
ATOM 1349 C C . LEU A 1 174 ? 5.824 -10.908 -17.758 1.00 95.25 174 LEU A C 1
ATOM 1351 O O . LEU A 1 174 ? 4.667 -11.124 -18.114 1.00 95.25 174 LEU A O 1
ATOM 1355 N N . SER A 1 175 ? 6.725 -10.300 -18.531 1.00 94.88 175 SER A N 1
ATOM 1356 C CA . SER A 1 175 ? 6.498 -9.917 -19.922 1.00 94.88 175 SER A CA 1
ATOM 1357 C C . SER A 1 175 ? 7.825 -9.873 -20.671 1.00 94.88 175 SER A C 1
ATOM 1359 O O . SER A 1 175 ? 8.791 -9.285 -20.187 1.00 94.88 175 SER A O 1
ATOM 1361 N N . ASP A 1 176 ? 7.878 -10.494 -21.846 1.00 91.50 176 ASP A N 1
ATOM 1362 C CA . ASP A 1 176 ? 9.086 -10.632 -22.663 1.00 91.50 176 ASP A CA 1
ATOM 1363 C C . ASP A 1 176 ? 9.206 -9.566 -23.767 1.00 91.50 176 ASP A C 1
ATOM 1365 O O . ASP A 1 176 ? 10.278 -9.396 -24.346 1.00 91.50 176 ASP A O 1
ATOM 1369 N N . LYS A 1 177 ? 8.118 -8.853 -24.090 1.00 92.06 177 LYS A N 1
ATOM 1370 C CA . LYS A 1 177 ? 8.062 -7.891 -25.207 1.00 92.06 177 LYS A CA 1
ATOM 1371 C C . LYS A 1 177 ? 7.158 -6.696 -24.910 1.00 92.06 177 LYS A C 1
ATOM 1373 O O . LYS A 1 177 ? 6.166 -6.462 -25.598 1.00 92.06 177 LYS A O 1
ATOM 1378 N N . LEU A 1 178 ? 7.499 -5.914 -23.891 1.00 95.06 178 LEU A N 1
ATOM 1379 C CA . LEU A 1 178 ? 6.835 -4.631 -23.645 1.00 95.06 178 LEU A CA 1
ATOM 1380 C C . LEU A 1 178 ? 7.340 -3.592 -24.646 1.00 95.06 178 LEU A C 1
ATOM 1382 O O . LEU A 1 178 ? 8.542 -3.386 -24.733 1.00 95.06 178 LEU A O 1
ATOM 1386 N N . ASP A 1 179 ? 6.451 -2.934 -25.390 1.00 96.12 179 ASP A N 1
ATOM 1387 C CA . ASP A 1 179 ? 6.833 -1.874 -26.335 1.00 96.12 179 ASP A CA 1
ATOM 1388 C C . ASP A 1 179 ? 7.660 -0.776 -25.642 1.00 96.12 179 ASP A C 1
ATOM 1390 O O . ASP A 1 179 ? 7.414 -0.448 -24.480 1.00 96.12 179 ASP A O 1
ATOM 1394 N N . ALA A 1 180 ? 8.622 -0.178 -26.351 1.00 94.88 180 ALA A N 1
ATOM 1395 C CA . ALA A 1 180 ? 9.489 0.869 -25.804 1.00 94.88 180 ALA A CA 1
ATOM 1396 C C . ALA A 1 180 ? 8.725 2.091 -25.238 1.00 94.88 180 ALA A C 1
ATOM 1398 O O . ALA A 1 180 ? 9.255 2.819 -24.403 1.00 94.88 180 ALA A O 1
ATOM 1399 N N . LYS A 1 181 ? 7.475 2.325 -25.658 1.00 95.81 181 LYS A N 1
ATOM 1400 C CA . LYS A 1 181 ? 6.609 3.392 -25.126 1.00 95.81 181 LYS A CA 1
ATOM 1401 C C . LYS A 1 181 ? 5.956 3.036 -23.789 1.00 95.81 181 LYS A C 1
ATOM 1403 O O . LYS A 1 181 ? 5.438 3.925 -23.114 1.00 95.81 181 LYS A O 1
ATOM 1408 N N . VAL A 1 182 ? 5.936 1.758 -23.416 1.00 97.50 182 VAL A N 1
ATOM 1409 C CA . VAL A 1 182 ? 5.372 1.286 -22.151 1.00 97.50 182 VAL A CA 1
ATOM 1410 C C . VAL A 1 182 ? 6.428 1.458 -21.066 1.00 97.50 182 VAL A C 1
ATOM 1412 O O . VAL A 1 182 ? 7.467 0.806 -21.085 1.00 97.50 182 VAL A O 1
ATOM 1415 N N . LEU A 1 183 ? 6.149 2.360 -20.127 1.00 97.31 183 LEU A N 1
ATOM 1416 C CA . LEU A 1 183 ? 7.041 2.718 -19.017 1.00 97.31 183 LEU A CA 1
ATOM 1417 C C . LEU A 1 183 ? 6.482 2.322 -17.647 1.00 97.31 183 LEU A C 1
ATOM 1419 O O . LEU A 1 183 ? 7.044 2.682 -16.613 1.00 97.31 183 LEU A O 1
ATOM 1423 N N . SER A 1 184 ? 5.355 1.612 -17.631 1.00 97.56 184 SER A N 1
ATOM 1424 C CA . SER A 1 184 ? 4.760 1.066 -16.422 1.00 97.56 184 SER A CA 1
ATOM 1425 C C . SER A 1 184 ? 4.081 -0.275 -16.688 1.00 97.56 184 SER A C 1
ATOM 1427 O O . SER A 1 184 ? 3.606 -0.546 -17.791 1.00 97.56 184 SER A O 1
ATOM 1429 N N . TYR A 1 185 ? 4.040 -1.125 -15.667 1.00 97.56 185 TYR A N 1
ATOM 1430 C CA . TYR A 1 185 ? 3.403 -2.435 -15.695 1.00 97.56 185 TYR A CA 1
ATOM 1431 C C . TYR A 1 185 ? 2.721 -2.717 -14.357 1.00 97.56 185 TYR A C 1
ATOM 1433 O O . TYR A 1 185 ? 3.281 -2.421 -13.303 1.00 97.56 185 TYR A O 1
ATOM 1441 N N . VAL A 1 186 ? 1.523 -3.303 -14.394 1.00 97.00 186 VAL A N 1
ATOM 1442 C CA . VAL A 1 186 ? 0.769 -3.685 -13.192 1.00 97.00 186 VAL A CA 1
ATOM 1443 C C . VAL A 1 186 ? 0.832 -5.198 -13.029 1.00 97.00 186 VAL A C 1
ATOM 1445 O O . VAL A 1 186 ? 0.209 -5.944 -13.782 1.00 97.00 186 VAL A O 1
ATOM 1448 N N . ASP A 1 187 ? 1.579 -5.653 -12.029 1.00 96.62 187 ASP A N 1
ATOM 1449 C CA . ASP A 1 187 ? 1.644 -7.059 -11.660 1.00 96.62 187 ASP A CA 1
ATOM 1450 C C . ASP A 1 187 ? 0.525 -7.408 -10.672 1.00 96.62 187 ASP A C 1
ATOM 1452 O O . ASP A 1 187 ? 0.564 -7.028 -9.504 1.00 96.62 187 ASP A O 1
ATOM 1456 N N . THR A 1 188 ? -0.477 -8.148 -11.149 1.00 93.38 188 THR A N 1
ATOM 1457 C CA . THR A 1 188 ? -1.619 -8.634 -10.355 1.00 93.38 188 THR A CA 1
ATOM 1458 C C . THR A 1 188 ? -1.467 -10.092 -9.906 1.00 93.38 188 THR A C 1
ATOM 1460 O O . THR A 1 188 ? -2.418 -10.690 -9.395 1.00 93.38 188 THR A O 1
ATOM 1463 N N . LYS A 1 189 ? -0.332 -10.740 -10.202 1.00 93.44 189 LYS A N 1
ATOM 1464 C CA . LYS A 1 189 ? -0.065 -12.151 -9.867 1.00 93.44 189 LYS A CA 1
ATOM 1465 C C . LYS A 1 189 ? 0.819 -12.237 -8.628 1.00 93.44 189 LYS A C 1
ATOM 1467 O O . LYS A 1 189 ? 1.814 -12.958 -8.623 1.00 93.44 189 LYS A O 1
ATOM 1472 N N . ILE A 1 190 ? 0.481 -11.451 -7.613 1.00 93.31 190 ILE A N 1
ATOM 1473 C CA . ILE A 1 190 ? 1.241 -11.341 -6.373 1.00 93.31 190 ILE A CA 1
ATOM 1474 C C . ILE A 1 190 ? 0.605 -12.179 -5.265 1.00 93.31 190 ILE A C 1
ATOM 1476 O O . ILE A 1 190 ? -0.609 -12.382 -5.222 1.00 93.31 190 ILE A O 1
ATOM 1480 N N . GLU A 1 191 ? 1.445 -12.637 -4.353 1.00 89.88 191 GLU A N 1
ATOM 1481 C CA . GLU A 1 191 ? 1.077 -13.323 -3.130 1.00 89.88 191 GLU A CA 1
ATOM 1482 C C . GLU A 1 191 ? 1.168 -12.340 -1.957 1.00 89.88 191 GLU A C 1
ATOM 1484 O O . GLU A 1 191 ? 2.058 -11.479 -1.928 1.00 89.88 191 GLU A O 1
ATOM 1489 N N . PRO A 1 192 ? 0.259 -12.426 -0.978 1.00 86.06 192 PRO A N 1
ATOM 1490 C CA . PRO A 1 192 ? 0.303 -11.581 0.210 1.00 86.06 192 PRO A CA 1
ATOM 1491 C C . PRO A 1 192 ? 1.546 -11.858 1.058 1.00 86.06 192 PRO A C 1
ATOM 1493 O O . PRO A 1 192 ? 1.993 -12.998 1.141 1.00 86.06 192 PRO A O 1
ATOM 1496 N N . LYS A 1 193 ? 2.077 -10.826 1.725 1.00 86.50 193 LYS A N 1
ATOM 1497 C CA . LYS A 1 193 ? 3.299 -10.873 2.560 1.00 86.50 193 LYS A CA 1
ATOM 1498 C C . LYS A 1 193 ? 4.580 -11.341 1.858 1.00 86.50 193 LYS A C 1
ATOM 1500 O O . LYS A 1 193 ? 5.633 -11.362 2.498 1.00 86.50 193 LYS A O 1
ATOM 1505 N N . ALA A 1 194 ? 4.529 -11.669 0.572 1.00 92.44 194 ALA A N 1
ATOM 1506 C CA . ALA A 1 194 ? 5.692 -12.052 -0.203 1.00 92.44 194 ALA A CA 1
ATOM 1507 C C . ALA A 1 194 ? 6.566 -10.834 -0.533 1.00 92.44 194 ALA A C 1
ATOM 1509 O O . ALA A 1 194 ? 6.096 -9.718 -0.786 1.00 92.44 194 ALA A O 1
ATOM 1510 N N . LYS A 1 195 ? 7.879 -11.059 -0.514 1.00 95.44 195 LYS A N 1
ATOM 1511 C CA . LYS A 1 195 ? 8.877 -10.0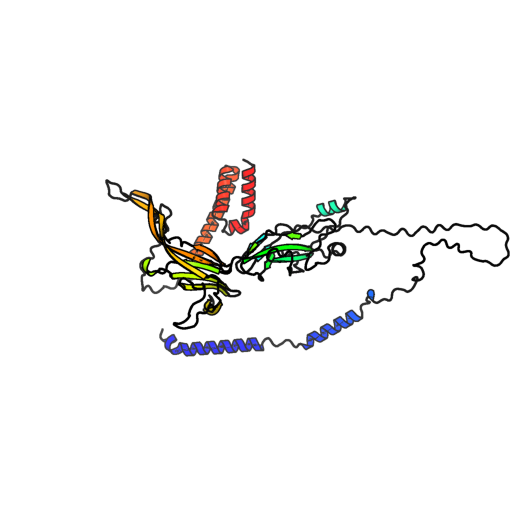84 -0.943 1.00 95.44 195 LYS A CA 1
ATOM 1512 C C . LYS A 1 195 ? 9.156 -10.287 -2.427 1.00 95.44 195 LYS A C 1
ATOM 1514 O O . LYS A 1 195 ? 9.393 -11.410 -2.858 1.00 95.44 195 LYS A O 1
ATOM 1519 N N . TYR A 1 196 ? 9.192 -9.206 -3.188 1.00 96.50 196 TYR A N 1
ATOM 1520 C CA . TYR A 1 196 ? 9.460 -9.215 -4.617 1.00 96.50 196 TYR A CA 1
ATOM 1521 C C . TYR A 1 196 ? 10.629 -8.303 -4.961 1.00 96.50 196 TYR A C 1
ATOM 1523 O O . TYR A 1 196 ? 10.721 -7.186 -4.450 1.00 96.50 196 TYR A O 1
ATOM 1531 N N . ASN A 1 197 ? 11.486 -8.762 -5.868 1.00 96.25 197 ASN A N 1
ATOM 1532 C CA . ASN A 1 197 ? 12.426 -7.901 -6.577 1.00 96.25 197 ASN A CA 1
ATOM 1533 C C . ASN A 1 197 ? 11.986 -7.819 -8.033 1.00 96.25 197 ASN A C 1
ATOM 1535 O O . ASN A 1 197 ? 11.610 -8.828 -8.623 1.00 96.25 197 ASN A O 1
ATOM 1539 N N . TYR A 1 198 ? 12.051 -6.625 -8.611 1.00 96.06 198 TYR A N 1
ATOM 1540 C CA . TYR A 1 198 ? 11.745 -6.413 -10.020 1.00 96.06 198 TYR A CA 1
ATOM 1541 C C . TYR A 1 198 ? 12.998 -5.983 -10.755 1.00 96.06 198 TYR A C 1
ATOM 1543 O O . TYR A 1 198 ? 13.793 -5.191 -10.236 1.00 96.06 198 TYR A O 1
ATOM 1551 N N . ARG A 1 199 ? 13.141 -6.487 -11.976 1.00 93.69 199 ARG A N 1
ATOM 1552 C CA . ARG A 1 199 ? 14.190 -6.092 -12.905 1.00 93.69 199 ARG A CA 1
ATOM 1553 C C . ARG A 1 199 ? 13.573 -5.798 -14.262 1.00 93.69 199 ARG A C 1
ATOM 1555 O O . ARG A 1 199 ? 12.775 -6.581 -14.769 1.00 93.69 199 ARG A O 1
ATOM 1562 N N . VAL A 1 200 ? 13.962 -4.671 -14.847 1.00 93.25 200 VAL A N 1
ATOM 1563 C CA . VAL A 1 200 ? 13.578 -4.289 -16.211 1.00 93.25 200 VAL A CA 1
ATOM 1564 C C . VAL A 1 200 ? 14.825 -4.245 -17.065 1.00 93.25 200 VAL A C 1
ATOM 1566 O O . VAL A 1 200 ? 15.767 -3.536 -16.713 1.00 93.25 200 VAL A O 1
ATOM 1569 N N . THR A 1 201 ? 14.808 -4.956 -18.190 1.00 89.94 201 THR A N 1
ATOM 1570 C CA . THR A 1 201 ? 15.916 -5.011 -19.148 1.00 89.94 201 THR A CA 1
ATOM 1571 C C . THR A 1 201 ? 15.486 -4.438 -20.495 1.00 89.94 201 THR A C 1
ATOM 1573 O O . THR A 1 201 ? 14.473 -4.862 -21.049 1.00 89.94 201 THR A O 1
ATOM 1576 N N . ALA A 1 202 ? 16.256 -3.496 -21.045 1.00 90.12 202 ALA A N 1
ATOM 1577 C CA . ALA A 1 202 ? 16.014 -2.937 -22.378 1.00 90.12 202 ALA A CA 1
ATOM 1578 C C . ALA A 1 202 ? 16.662 -3.768 -23.493 1.00 90.12 202 ALA A C 1
ATOM 1580 O O . ALA A 1 202 ? 17.833 -4.145 -23.403 1.00 90.12 202 ALA A O 1
ATOM 1581 N N . TYR A 1 203 ? 15.918 -3.970 -24.582 1.00 86.00 203 TYR A N 1
ATOM 1582 C CA . TYR A 1 203 ? 16.352 -4.711 -25.764 1.00 86.00 203 TYR A CA 1
ATOM 1583 C C . TYR A 1 203 ? 16.260 -3.885 -27.042 1.00 86.00 203 TYR A C 1
ATOM 1585 O O . TYR A 1 203 ? 15.340 -3.088 -27.244 1.00 86.00 203 TYR A O 1
ATOM 1593 N N . SER A 1 204 ? 17.187 -4.149 -27.961 1.00 86.62 204 SER A N 1
ATOM 1594 C CA . SER A 1 204 ? 17.170 -3.618 -29.322 1.00 86.62 204 SER A CA 1
ATOM 1595 C C . SER A 1 204 ? 16.954 -4.726 -30.352 1.00 86.62 204 SER A C 1
ATOM 1597 O O . SER A 1 204 ? 17.444 -5.842 -30.180 1.00 86.62 204 SER A O 1
ATOM 1599 N N . SER A 1 205 ? 16.258 -4.407 -31.444 1.00 82.25 205 SER A N 1
ATOM 1600 C CA . SER A 1 205 ? 16.117 -5.287 -32.608 1.00 82.25 205 SER A CA 1
ATOM 1601 C C . SER A 1 205 ? 17.364 -5.315 -33.494 1.00 82.25 205 SER A C 1
ATOM 1603 O O . SER A 1 205 ? 17.391 -6.054 -34.480 1.00 82.25 205 SER A O 1
ATOM 1605 N N . ASP A 1 206 ? 18.377 -4.494 -33.204 1.00 78.25 206 ASP A N 1
ATOM 1606 C CA . ASP A 1 206 ? 19.615 -4.485 -33.973 1.00 78.25 206 ASP A CA 1
ATOM 1607 C C . ASP A 1 206 ? 20.296 -5.859 -33.893 1.00 78.25 206 ASP A C 1
ATOM 1609 O O . ASP A 1 206 ? 20.668 -6.339 -32.822 1.00 78.25 206 ASP A O 1
ATOM 1613 N N . LYS A 1 207 ? 20.489 -6.511 -35.048 1.00 67.38 207 LYS A N 1
ATOM 1614 C CA . LYS A 1 207 ? 21.055 -7.875 -35.129 1.00 67.38 207 LYS A CA 1
ATOM 1615 C C . LYS A 1 207 ? 22.405 -7.994 -34.407 1.00 67.38 207 LYS A C 1
ATOM 1617 O O . LYS A 1 207 ? 22.684 -9.001 -33.766 1.00 67.38 207 LYS A O 1
ATOM 1622 N N . ALA A 1 208 ? 23.216 -6.936 -34.455 1.00 66.06 208 ALA A N 1
ATOM 1623 C CA . ALA A 1 208 ? 24.521 -6.875 -33.798 1.00 66.06 208 ALA A CA 1
ATOM 1624 C C . ALA A 1 208 ? 24.452 -6.767 -32.258 1.00 66.06 208 ALA A C 1
ATOM 1626 O O . ALA A 1 208 ? 25.459 -7.032 -31.588 1.00 66.06 208 ALA A O 1
ATOM 1627 N N . PHE A 1 209 ? 23.290 -6.390 -31.709 1.00 64.81 209 PHE A N 1
ATOM 1628 C CA . PHE A 1 209 ? 22.986 -6.426 -30.279 1.00 64.81 209 PHE A CA 1
ATOM 1629 C C . PHE A 1 209 ? 22.579 -7.838 -29.840 1.00 64.81 209 PHE A C 1
ATOM 1631 O O . PHE A 1 209 ? 23.135 -8.351 -28.872 1.00 64.81 209 PHE A O 1
ATOM 1638 N N . LEU A 1 210 ? 21.696 -8.504 -30.595 1.00 54.00 210 LEU A N 1
ATOM 1639 C CA . LEU A 1 210 ? 21.216 -9.864 -30.296 1.00 54.00 210 LEU A CA 1
ATOM 1640 C C . LEU A 1 210 ? 22.318 -10.936 -30.347 1.00 54.00 210 LEU A C 1
ATOM 1642 O O . LEU A 1 210 ? 22.231 -11.942 -29.656 1.00 54.00 210 LEU A O 1
ATOM 1646 N N . GLU A 1 211 ? 23.381 -10.727 -31.128 1.00 53.69 211 GLU A N 1
ATOM 1647 C CA . GLU A 1 211 ? 24.548 -11.624 -31.125 1.00 53.69 211 GLU A CA 1
ATOM 1648 C C . GLU A 1 211 ? 25.430 -11.501 -29.864 1.00 53.69 211 GLU A C 1
ATOM 1650 O O . GLU A 1 211 ? 26.322 -12.327 -29.666 1.00 53.69 211 GLU A O 1
ATOM 1655 N N . ARG A 1 212 ? 25.244 -10.455 -29.043 1.00 50.78 212 ARG A N 1
ATOM 1656 C CA . ARG A 1 212 ? 26.095 -10.140 -27.878 1.00 50.78 212 ARG A CA 1
ATOM 1657 C C . ARG A 1 212 ? 25.355 -10.074 -26.547 1.00 50.78 212 ARG A C 1
ATOM 1659 O O . ARG A 1 212 ? 25.964 -10.392 -25.531 1.00 50.78 212 ARG A O 1
ATOM 1666 N N . GLY A 1 213 ? 24.092 -9.657 -26.538 1.00 49.72 213 GLY A N 1
ATOM 1667 C CA . GLY A 1 213 ? 23.193 -9.889 -25.412 1.00 49.72 213 GLY A CA 1
ATOM 1668 C C . GLY A 1 213 ? 22.808 -11.358 -25.440 1.00 49.72 213 GLY A C 1
ATOM 1669 O O . GLY A 1 213 ? 22.238 -11.814 -26.427 1.00 49.72 213 GLY A O 1
ATOM 1670 N N . GLY A 1 214 ? 23.202 -12.120 -24.421 1.00 51.19 214 GLY A N 1
ATOM 1671 C CA . GLY A 1 214 ? 22.885 -13.542 -24.369 1.00 51.19 214 GLY A CA 1
ATOM 1672 C C . GLY A 1 214 ? 21.377 -13.787 -24.453 1.00 51.19 214 GLY A C 1
ATOM 1673 O O . GLY A 1 214 ? 20.559 -12.890 -24.238 1.00 51.19 214 GLY A O 1
ATOM 1674 N N . LYS A 1 215 ? 21.002 -15.018 -24.808 1.00 57.66 215 LYS A N 1
ATOM 1675 C CA . LYS A 1 215 ? 19.599 -15.444 -24.801 1.00 57.66 215 LYS A CA 1
ATOM 1676 C C . LYS A 1 215 ? 19.024 -15.176 -23.403 1.00 57.66 215 LYS A C 1
ATOM 1678 O O . LYS A 1 215 ? 19.724 -15.413 -22.421 1.00 57.66 215 LYS A O 1
ATOM 1683 N N . VAL A 1 216 ? 17.781 -14.692 -23.316 1.00 55.38 216 VAL A N 1
ATOM 1684 C CA . VAL A 1 216 ? 17.077 -14.618 -22.027 1.00 55.38 216 VAL A CA 1
ATOM 1685 C C . VAL A 1 216 ? 17.002 -16.035 -21.490 1.00 55.38 216 VAL A C 1
ATOM 1687 O O . VAL A 1 216 ? 16.365 -16.898 -22.096 1.00 55.38 216 VAL A O 1
ATOM 1690 N N . ASP A 1 217 ? 17.712 -16.274 -20.402 1.00 63.44 217 ASP A N 1
ATOM 1691 C CA . ASP A 1 217 ? 17.673 -17.533 -19.693 1.00 63.44 217 ASP A CA 1
ATOM 1692 C C . ASP A 1 217 ? 16.696 -17.380 -18.528 1.00 63.44 217 ASP A C 1
ATOM 1694 O O . ASP A 1 217 ? 16.735 -16.396 -17.794 1.00 63.44 217 ASP A O 1
ATOM 1698 N N . SER A 1 218 ? 15.774 -18.324 -18.379 1.00 50.81 218 SER A N 1
ATOM 1699 C CA . SER A 1 218 ? 14.730 -18.243 -17.355 1.00 50.81 218 SER A CA 1
ATOM 1700 C C . SER A 1 218 ? 15.257 -18.416 -15.927 1.00 50.81 218 SER A C 1
ATOM 1702 O O . SER A 1 218 ? 14.525 -18.150 -14.984 1.00 50.81 218 SER A O 1
ATOM 1704 N N . GLU A 1 219 ? 16.489 -18.894 -15.733 1.00 57.97 219 GLU A N 1
ATOM 1705 C CA . GLU A 1 219 ? 17.068 -19.081 -14.399 1.00 57.97 219 GLU A CA 1
ATOM 1706 C C . GLU A 1 219 ? 17.996 -17.924 -14.022 1.00 57.97 219 GLU A C 1
ATOM 1708 O O . GLU A 1 219 ? 17.936 -17.406 -12.908 1.00 57.97 219 GLU A O 1
ATOM 1713 N N . THR A 1 220 ? 18.834 -17.496 -14.962 1.00 60.25 220 THR A N 1
ATOM 1714 C CA . THR A 1 220 ? 19.875 -16.480 -14.758 1.00 60.25 220 THR A CA 1
ATOM 1715 C C . THR A 1 220 ? 19.458 -15.088 -15.234 1.00 60.25 220 THR A C 1
ATOM 1717 O O . THR A 1 220 ? 20.066 -14.085 -14.845 1.00 60.25 220 THR A O 1
ATOM 1720 N N . GLY A 1 221 ? 18.378 -15.005 -16.009 1.00 58.78 221 GLY A N 1
ATOM 1721 C CA . GLY A 1 221 ? 17.887 -13.782 -16.618 1.00 58.78 221 GLY A CA 1
ATOM 1722 C C . GLY A 1 221 ? 18.616 -13.389 -17.893 1.00 58.78 221 GLY A C 1
ATOM 1723 O O . GLY A 1 221 ? 19.305 -14.180 -18.539 1.00 58.78 221 GLY A O 1
ATOM 1724 N N . ALA A 1 222 ? 18.489 -12.116 -18.258 1.00 56.16 222 ALA A N 1
ATOM 1725 C CA . ALA A 1 222 ? 19.296 -11.530 -19.320 1.00 56.16 222 ALA A CA 1
ATOM 1726 C C . ALA A 1 222 ? 20.792 -11.582 -18.957 1.00 56.16 222 ALA A C 1
ATOM 1728 O O . ALA A 1 222 ? 21.224 -10.977 -17.972 1.00 56.16 222 ALA A O 1
ATOM 1729 N N . THR A 1 223 ? 21.606 -12.270 -19.762 1.00 54.78 223 THR A N 1
ATOM 1730 C CA . THR A 1 223 ? 23.061 -12.280 -19.567 1.00 54.78 223 THR A CA 1
ATOM 1731 C C . THR A 1 223 ? 23.618 -10.886 -19.853 1.00 54.78 223 THR A C 1
ATOM 1733 O O . THR A 1 223 ? 23.325 -10.297 -20.897 1.00 54.78 223 THR A O 1
ATOM 1736 N N . ALA A 1 224 ? 24.424 -10.348 -18.932 1.00 50.53 224 ALA A N 1
ATOM 1737 C CA . ALA A 1 224 ? 25.090 -9.061 -19.116 1.00 50.53 224 ALA A CA 1
ATOM 1738 C C . ALA A 1 224 ? 25.855 -9.033 -20.451 1.00 50.53 224 ALA A C 1
ATOM 1740 O O . ALA A 1 224 ? 26.526 -10.004 -20.807 1.00 50.53 224 ALA A O 1
ATOM 1741 N N . ASN A 1 225 ? 25.778 -7.918 -21.184 1.00 53.06 225 ASN A N 1
ATOM 1742 C CA . ASN A 1 225 ? 26.598 -7.716 -22.380 1.00 53.06 225 ASN A CA 1
ATOM 1743 C C . ASN A 1 225 ? 28.086 -7.905 -21.998 1.00 53.06 225 ASN A C 1
ATOM 1745 O O . ASN A 1 225 ? 28.476 -7.436 -20.926 1.00 53.06 225 ASN A O 1
ATOM 1749 N N . PRO A 1 226 ? 28.932 -8.545 -22.830 1.00 48.06 226 PRO A N 1
ATOM 1750 C CA . PRO A 1 226 ? 30.362 -8.755 -22.564 1.00 48.06 226 PRO A CA 1
ATOM 1751 C C . PRO A 1 226 ? 31.176 -7.506 -22.172 1.00 48.06 226 PRO A C 1
ATOM 1753 O O . PRO A 1 226 ? 32.290 -7.650 -21.680 1.00 48.06 226 PRO A O 1
ATOM 1756 N N . SER A 1 227 ? 30.650 -6.290 -22.349 1.00 53.78 227 SER A N 1
ATOM 1757 C CA . SER A 1 227 ? 31.235 -5.051 -21.814 1.00 53.78 227 SER A CA 1
ATOM 1758 C C . SER A 1 227 ? 30.969 -4.799 -20.318 1.00 53.78 227 SER A C 1
ATOM 1760 O O . SER A 1 227 ? 31.429 -3.789 -19.791 1.00 53.78 227 SER A O 1
ATOM 1762 N N . GLY A 1 228 ? 30.210 -5.658 -19.629 1.00 46.34 228 GLY A N 1
ATOM 1763 C CA . GLY A 1 228 ? 29.818 -5.477 -18.224 1.00 46.34 228 GLY A CA 1
ATOM 1764 C C . GLY A 1 228 ? 28.760 -4.389 -17.996 1.00 46.34 228 GLY A C 1
ATOM 1765 O O . GLY A 1 228 ? 28.352 -4.156 -16.861 1.00 46.34 228 GLY A O 1
ATOM 1766 N N . LEU A 1 229 ? 28.288 -3.733 -19.061 1.00 50.97 229 LEU A N 1
ATOM 1767 C CA . LEU A 1 229 ? 27.210 -2.750 -19.007 1.00 50.97 229 LEU A CA 1
ATOM 1768 C C . LEU A 1 229 ? 25.873 -3.483 -19.131 1.00 50.97 229 LEU A C 1
ATOM 1770 O O 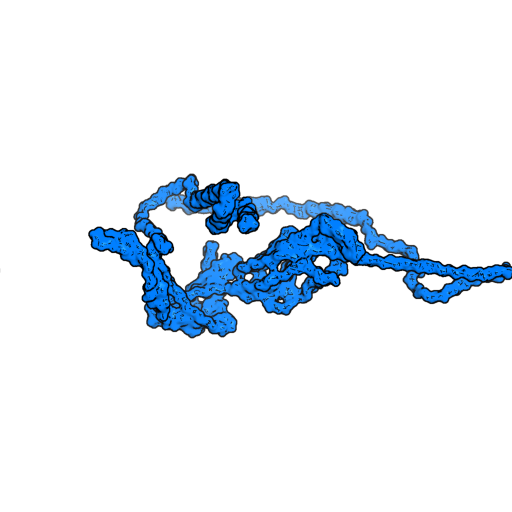. LEU A 1 229 ? 25.459 -3.893 -20.217 1.00 50.97 229 LEU A O 1
ATOM 1774 N N . VAL A 1 230 ? 25.219 -3.693 -17.995 1.00 56.25 230 VAL A N 1
ATOM 1775 C CA . VAL A 1 230 ? 23.882 -4.281 -17.940 1.00 56.25 230 VAL A CA 1
ATOM 1776 C C . VAL A 1 230 ? 22.870 -3.173 -18.241 1.00 56.25 230 VAL A C 1
ATOM 1778 O O . VAL A 1 230 ? 22.773 -2.215 -17.482 1.00 56.25 230 VAL A O 1
ATOM 1781 N N . ASN A 1 231 ? 22.077 -3.301 -19.311 1.00 77.81 231 ASN A N 1
ATOM 1782 C CA . ASN A 1 231 ? 20.926 -2.409 -19.566 1.00 77.81 231 ASN A CA 1
ATOM 1783 C C . ASN A 1 231 ? 19.701 -2.847 -18.766 1.00 77.81 231 ASN A C 1
ATOM 1785 O O . ASN A 1 231 ? 18.572 -2.814 -19.262 1.00 77.81 231 ASN A O 1
ATOM 1789 N N . ALA A 1 232 ? 19.956 -3.320 -17.551 1.00 83.00 232 ALA A N 1
ATOM 1790 C CA . ALA A 1 232 ? 18.941 -3.736 -16.621 1.00 83.00 232 ALA A CA 1
ATOM 1791 C C . ALA A 1 232 ? 19.037 -2.876 -15.374 1.00 83.00 232 ALA A C 1
ATOM 1793 O O . ALA A 1 232 ? 20.126 -2.608 -14.863 1.00 83.00 232 ALA A O 1
ATOM 1794 N N . VAL A 1 233 ? 17.878 -2.466 -14.884 1.00 87.31 233 VAL A N 1
ATOM 1795 C CA . VAL A 1 233 ? 17.746 -1.831 -13.582 1.00 87.31 233 VAL A CA 1
ATOM 1796 C C . VAL A 1 233 ? 16.992 -2.787 -12.674 1.00 87.31 233 VAL A C 1
ATOM 1798 O O . VAL A 1 233 ? 15.928 -3.285 -13.039 1.00 87.31 233 VAL A O 1
ATOM 1801 N N . THR A 1 234 ? 17.553 -3.046 -11.498 1.00 91.06 234 THR A N 1
ATOM 1802 C CA . THR A 1 234 ? 16.870 -3.770 -10.426 1.00 91.06 234 THR A CA 1
ATOM 1803 C C . THR A 1 234 ? 16.396 -2.751 -9.403 1.00 91.06 234 THR A C 1
ATOM 1805 O O . THR A 1 234 ? 17.170 -1.894 -8.971 1.00 91.06 234 THR A O 1
ATOM 1808 N N . GLY A 1 235 ? 15.118 -2.807 -9.048 1.00 89.69 235 GLY A N 1
ATOM 1809 C CA . GLY A 1 235 ? 14.542 -1.913 -8.046 1.00 89.69 235 GLY A CA 1
ATOM 1810 C C . GLY A 1 235 ? 14.866 -2.351 -6.630 1.00 89.69 235 GLY A C 1
ATOM 1811 O O . GLY A 1 235 ? 15.390 -3.440 -6.390 1.00 89.69 235 GLY A O 1
ATOM 1812 N N . ALA A 1 236 ? 14.502 -1.499 -5.675 1.00 93.56 236 ALA A N 1
ATOM 1813 C CA . ALA A 1 236 ? 14.488 -1.904 -4.282 1.00 93.56 236 ALA A CA 1
ATOM 1814 C C . ALA A 1 236 ? 13.484 -3.059 -4.087 1.00 93.56 236 ALA A C 1
ATOM 1816 O O . ALA A 1 236 ? 12.423 -3.056 -4.718 1.00 93.56 236 ALA A O 1
ATOM 1817 N N . PRO A 1 237 ? 13.784 -4.027 -3.207 1.00 94.94 237 PRO A N 1
ATOM 1818 C CA . PRO A 1 237 ? 12.817 -5.046 -2.846 1.00 94.94 237 PRO A CA 1
ATOM 1819 C C . PRO A 1 237 ? 11.544 -4.413 -2.282 1.00 94.94 237 PRO A C 1
ATOM 1821 O O . PRO A 1 237 ? 11.617 -3.538 -1.418 1.00 94.94 237 PRO A O 1
ATOM 1824 N N . VAL A 1 238 ? 10.388 -4.907 -2.707 1.00 95.44 238 VAL A N 1
ATOM 1825 C CA . VAL A 1 238 ? 9.089 -4.532 -2.142 1.00 95.44 238 VAL A CA 1
ATOM 1826 C C . VAL A 1 238 ? 8.456 -5.716 -1.442 1.00 95.44 238 VAL A C 1
ATOM 1828 O O . VAL A 1 238 ? 8.609 -6.852 -1.874 1.00 95.44 238 VAL A O 1
ATOM 1831 N N . GLN A 1 239 ? 7.741 -5.463 -0.353 1.00 93.62 239 GLN A N 1
ATOM 1832 C CA . GLN A 1 239 ? 6.957 -6.482 0.333 1.00 93.62 239 GLN A CA 1
ATOM 1833 C C . GLN A 1 239 ? 5.480 -6.153 0.165 1.00 93.62 239 GLN A C 1
ATOM 1835 O O . GLN A 1 239 ? 5.063 -5.021 0.420 1.00 93.62 239 GLN A O 1
ATOM 1840 N N . THR A 1 240 ? 4.698 -7.131 -0.280 1.00 88.75 240 THR A N 1
ATOM 1841 C CA . THR A 1 240 ? 3.247 -6.981 -0.360 1.00 88.75 240 THR A CA 1
ATOM 1842 C C . THR A 1 240 ? 2.662 -6.891 1.039 1.00 88.75 240 THR A C 1
ATOM 1844 O O . THR A 1 240 ? 3.144 -7.513 1.990 1.00 88.75 240 THR A O 1
ATOM 1847 N N . LEU A 1 241 ? 1.606 -6.094 1.188 1.00 80.62 241 LEU A N 1
ATOM 1848 C CA . LEU A 1 241 ? 0.882 -6.042 2.449 1.00 80.62 241 LEU A CA 1
ATOM 1849 C C . LEU A 1 241 ? 0.241 -7.409 2.718 1.00 80.62 241 LEU A C 1
ATOM 1851 O O . LEU A 1 241 ? -0.137 -8.137 1.796 1.00 80.62 241 LEU A O 1
ATOM 1855 N N . GLY A 1 242 ? 0.113 -7.770 3.994 1.00 80.19 242 GLY A N 1
ATOM 1856 C CA . GLY A 1 242 ? -0.730 -8.903 4.351 1.00 80.19 242 GLY A CA 1
ATOM 1857 C C . GLY A 1 242 ? -2.162 -8.659 3.880 1.00 80.19 242 GLY A C 1
ATOM 1858 O O . GLY A 1 242 ? -2.664 -7.540 3.973 1.00 80.19 242 GLY A O 1
ATOM 1859 N N . ILE A 1 243 ? -2.829 -9.710 3.401 1.00 83.25 243 ILE A N 1
ATOM 1860 C CA . ILE A 1 243 ? -4.245 -9.640 2.999 1.00 83.25 243 ILE A CA 1
ATOM 1861 C C . ILE A 1 243 ? -5.171 -9.281 4.155 1.00 83.25 243 ILE A C 1
ATOM 1863 O O . ILE A 1 243 ? -6.292 -8.855 3.907 1.00 83.25 243 ILE A O 1
ATOM 1867 N N . TRP A 1 244 ? -4.718 -9.440 5.397 1.00 90.12 244 TRP A N 1
ATOM 1868 C CA . TRP A 1 244 ? -5.521 -9.240 6.591 1.00 90.12 244 TRP A CA 1
ATOM 1869 C C . TRP A 1 244 ? -5.166 -7.938 7.290 1.00 90.12 244 TRP A C 1
ATOM 1871 O O . TRP A 1 244 ? -4.015 -7.699 7.658 1.00 90.12 244 TRP A O 1
ATOM 1881 N N . LYS A 1 245 ? -6.190 -7.145 7.585 1.00 91.94 245 LYS A N 1
ATOM 1882 C CA . LYS A 1 245 ? -6.122 -6.087 8.584 1.00 91.94 245 LYS A CA 1
ATOM 1883 C C . LYS A 1 245 ? -7.075 -6.425 9.722 1.00 91.94 245 LYS A C 1
ATOM 1885 O O . LYS A 1 245 ? -8.294 -6.372 9.568 1.00 91.94 245 LYS A O 1
ATOM 1890 N N . LEU A 1 246 ? -6.490 -6.763 10.866 1.00 94.25 246 LEU A N 1
ATOM 1891 C CA . LEU A 1 246 ? -7.210 -7.070 12.097 1.00 94.25 246 LEU A CA 1
ATOM 1892 C C . LEU A 1 246 ? -7.363 -5.796 12.923 1.00 94.25 246 LEU A C 1
ATOM 1894 O O . LEU A 1 246 ? -6.383 -5.117 13.225 1.00 94.25 246 LEU A O 1
ATOM 1898 N N . THR A 1 247 ? -8.597 -5.464 13.283 1.00 94.62 247 THR A N 1
ATOM 1899 C CA . THR A 1 247 ? -8.902 -4.391 14.229 1.00 94.62 247 THR A CA 1
ATOM 1900 C C . THR A 1 247 ? -9.612 -5.001 15.419 1.00 94.62 247 THR A C 1
ATOM 1902 O O . THR A 1 247 ? -10.678 -5.593 15.269 1.00 94.62 247 THR A O 1
ATOM 1905 N N . PHE A 1 248 ? -9.028 -4.845 16.599 1.00 93.75 248 PHE A N 1
ATOM 1906 C CA . PHE A 1 248 ? -9.615 -5.342 17.831 1.00 93.75 248 PHE A CA 1
ATOM 1907 C C . PHE A 1 248 ? -10.311 -4.206 18.567 1.00 93.75 248 PHE A C 1
ATOM 1909 O O . PHE A 1 248 ? -9.723 -3.147 18.793 1.00 93.75 248 PHE A O 1
ATOM 1916 N N . THR A 1 249 ? -11.550 -4.439 18.970 1.00 90.50 249 THR A N 1
ATOM 1917 C CA . THR A 1 249 ? -12.313 -3.525 19.818 1.00 90.50 249 THR A CA 1
ATOM 1918 C C . THR A 1 249 ? -12.825 -4.281 21.030 1.00 90.50 249 THR A C 1
ATOM 1920 O O . THR A 1 249 ? -13.192 -5.454 20.922 1.00 90.50 249 THR A O 1
ATOM 1923 N N . ASN A 1 250 ? -12.875 -3.616 22.185 1.00 80.06 250 ASN A N 1
ATOM 1924 C CA . ASN A 1 250 ? -13.489 -4.220 23.362 1.00 80.06 250 ASN A CA 1
ATOM 1925 C C . ASN A 1 250 ? -14.939 -4.570 23.048 1.00 80.06 250 ASN A C 1
ATOM 1927 O O . ASN A 1 250 ? -15.680 -3.750 22.497 1.00 80.06 250 ASN A O 1
ATOM 1931 N N . ALA A 1 251 ? -15.343 -5.783 23.417 1.00 69.31 251 ALA A N 1
ATOM 1932 C CA . ALA A 1 251 ? -16.754 -6.102 23.487 1.00 69.31 251 ALA A CA 1
ATOM 1933 C C . ALA A 1 251 ? -17.402 -5.089 24.443 1.00 69.31 251 ALA A C 1
ATOM 1935 O O . ALA A 1 251 ? -16.856 -4.800 25.503 1.00 69.31 251 ALA A O 1
ATOM 1936 N N . THR A 1 252 ? -18.545 -4.525 24.065 1.00 62.66 252 THR A N 1
ATOM 1937 C CA . THR A 1 252 ? -19.247 -3.409 24.733 1.00 62.66 252 THR A CA 1
ATOM 1938 C C . THR A 1 252 ? -19.719 -3.689 26.169 1.00 62.66 252 THR A C 1
ATOM 1940 O O . THR A 1 252 ? -20.503 -2.924 26.727 1.00 62.66 252 THR A O 1
ATOM 1943 N N . LYS A 1 253 ? -19.265 -4.779 26.788 1.00 63.19 253 LYS A N 1
ATOM 1944 C CA . LYS A 1 253 ? -19.599 -5.168 28.154 1.00 63.19 253 LYS A CA 1
ATOM 1945 C C . LYS A 1 253 ? -18.566 -4.597 29.145 1.00 63.19 253 LYS A C 1
ATOM 1947 O O . LYS A 1 253 ? -17.424 -4.359 28.754 1.00 63.19 253 LYS A O 1
ATOM 1952 N N . PRO A 1 254 ? -18.947 -4.361 30.417 1.00 63.38 254 PRO A N 1
ATOM 1953 C CA . PRO A 1 254 ? -18.012 -3.933 31.463 1.00 63.38 254 PRO A CA 1
ATOM 1954 C C . PRO A 1 254 ? -16.798 -4.871 31.544 1.00 63.38 254 PRO A C 1
ATOM 1956 O O . PRO A 1 254 ? -16.922 -6.055 31.232 1.00 63.38 254 PRO A O 1
ATOM 1959 N N . ALA A 1 255 ? -15.640 -4.345 31.961 1.00 59.53 255 ALA A N 1
ATOM 1960 C CA . ALA A 1 255 ? -14.339 -5.028 31.903 1.00 59.53 255 ALA A CA 1
ATOM 1961 C C . ALA A 1 255 ? -14.350 -6.461 32.476 1.00 59.53 255 ALA A C 1
ATOM 1963 O O . ALA A 1 255 ? -13.713 -7.352 31.916 1.00 59.53 255 ALA A O 1
ATOM 1964 N N . ASP A 1 256 ? -15.137 -6.706 33.527 1.00 63.31 256 ASP A N 1
ATOM 1965 C CA . ASP A 1 256 ? -15.254 -8.021 34.169 1.00 63.31 256 ASP A CA 1
ATOM 1966 C C . ASP A 1 256 ? -16.039 -9.043 33.331 1.00 63.31 256 ASP A C 1
ATOM 1968 O O . ASP A 1 256 ? -15.785 -10.243 33.403 1.00 63.31 256 ASP A O 1
ATOM 1972 N N . ALA A 1 257 ? -16.966 -8.578 32.492 1.00 61.28 257 ALA A N 1
ATOM 1973 C CA . ALA A 1 257 ? -17.751 -9.424 31.599 1.00 61.28 257 ALA A CA 1
ATOM 1974 C C . ALA A 1 257 ? -17.025 -9.736 30.280 1.00 61.28 257 ALA A C 1
ATOM 1976 O O . ALA A 1 257 ? -17.487 -10.600 29.541 1.00 61.28 257 ALA A O 1
ATOM 1977 N N . ALA A 1 258 ? -15.922 -9.042 29.976 1.00 66.69 258 ALA A N 1
ATOM 1978 C CA . ALA A 1 258 ? -15.157 -9.187 28.736 1.00 66.69 258 ALA A CA 1
ATOM 1979 C C . ALA A 1 258 ? -13.915 -10.084 28.856 1.00 66.69 258 ALA A C 1
ATOM 1981 O O . ALA A 1 258 ? -13.155 -10.204 27.894 1.00 66.69 258 ALA A O 1
ATOM 1982 N N . LYS A 1 259 ? -13.689 -10.720 30.013 1.00 81.06 259 LYS A N 1
ATOM 1983 C CA . LYS A 1 259 ? -12.532 -11.600 30.198 1.00 81.06 259 LYS A CA 1
ATOM 1984 C C . LYS A 1 259 ? -12.570 -12.742 29.180 1.00 81.06 259 LYS A C 1
ATOM 1986 O O . LYS A 1 259 ? -13.531 -13.505 29.140 1.00 81.06 259 LYS A O 1
ATOM 1991 N N . GLY A 1 260 ? -11.510 -12.840 28.382 1.00 89.19 260 GLY A N 1
ATOM 1992 C CA . GLY A 1 260 ? -11.365 -13.873 27.363 1.00 89.19 260 GLY A CA 1
ATOM 1993 C C . GLY A 1 260 ? -12.242 -13.699 26.122 1.00 89.19 260 GLY A C 1
ATOM 1994 O O . GLY A 1 260 ? -12.423 -14.674 25.403 1.00 89.19 260 GLY A O 1
ATOM 1995 N N . MET A 1 261 ? -12.806 -12.508 25.864 1.00 92.88 261 MET A N 1
ATOM 1996 C CA . MET A 1 261 ? -13.519 -12.222 24.611 1.00 92.88 261 MET A CA 1
ATOM 1997 C C . MET A 1 261 ? -13.131 -10.869 24.003 1.00 92.88 261 MET A C 1
ATOM 1999 O O . MET A 1 261 ? -12.959 -9.873 24.705 1.00 92.88 261 MET A O 1
ATOM 2003 N N . VAL A 1 262 ? -13.046 -10.801 22.675 1.00 93.69 262 VAL A N 1
ATOM 2004 C CA . VAL A 1 262 ? -12.749 -9.565 21.935 1.00 93.69 262 VAL A CA 1
ATOM 2005 C C . VAL A 1 262 ? -13.540 -9.510 20.635 1.00 93.69 262 VAL A C 1
ATOM 2007 O O . VAL A 1 262 ? -13.739 -10.522 19.968 1.00 93.69 262 VAL A O 1
ATOM 2010 N N . TYR A 1 263 ? -13.993 -8.317 20.251 1.00 94.31 263 TYR A N 1
ATOM 2011 C CA . TYR A 1 263 ? -14.603 -8.118 18.943 1.00 94.31 263 TYR A CA 1
ATOM 2012 C C . TYR A 1 263 ? -13.501 -7.867 17.917 1.00 94.31 263 TYR A C 1
ATOM 2014 O O . TYR A 1 263 ? -12.755 -6.888 18.023 1.00 94.31 263 TYR A O 1
ATOM 2022 N N . VAL A 1 264 ? -13.385 -8.757 16.937 1.00 95.81 264 VAL A N 1
ATOM 2023 C CA . VAL A 1 264 ? -12.379 -8.669 15.879 1.00 95.81 264 VAL A CA 1
ATOM 2024 C C . VAL A 1 264 ? -13.074 -8.277 14.590 1.00 95.81 264 VAL A C 1
ATOM 2026 O O . VAL A 1 264 ? -13.907 -9.014 14.069 1.00 95.81 264 VAL A O 1
ATOM 2029 N N . LYS A 1 265 ? -12.719 -7.111 14.055 1.00 96.38 265 LYS A N 1
ATOM 2030 C CA . LYS A 1 265 ? -13.040 -6.729 12.683 1.00 96.38 265 LYS A CA 1
ATOM 2031 C C . LYS A 1 265 ? -11.893 -7.166 11.779 1.00 96.38 265 LYS A C 1
ATOM 2033 O O . LYS A 1 265 ? -10.764 -6.702 11.937 1.00 96.38 265 LYS A O 1
ATOM 2038 N N . ILE A 1 266 ? -12.207 -8.033 10.828 1.00 96.12 266 ILE A N 1
ATOM 2039 C CA . ILE A 1 266 ? -11.285 -8.577 9.839 1.00 96.12 266 ILE A CA 1
ATOM 2040 C C . ILE A 1 266 ? -11.596 -7.895 8.509 1.00 96.12 266 ILE A C 1
ATOM 2042 O O . ILE A 1 266 ? -12.690 -8.036 7.961 1.00 96.12 266 ILE A O 1
ATOM 2046 N N . GLU A 1 267 ? -10.644 -7.119 8.002 1.00 94.31 267 GLU A N 1
ATOM 2047 C CA . GLU A 1 267 ? -10.711 -6.519 6.671 1.00 94.31 267 GLU A CA 1
ATOM 2048 C C . GLU A 1 267 ? -9.750 -7.276 5.744 1.00 94.31 267 GLU A C 1
ATOM 2050 O O . GLU A 1 267 ? -8.592 -7.493 6.104 1.00 94.31 267 GLU A O 1
ATOM 2055 N N . LYS A 1 268 ? -10.223 -7.657 4.553 1.00 92.12 268 LYS A N 1
ATOM 2056 C CA . LYS A 1 268 ? -9.418 -8.271 3.489 1.00 92.12 268 LYS A CA 1
ATOM 2057 C C . LYS A 1 268 ? -9.732 -7.642 2.143 1.00 92.12 268 LYS A C 1
ATOM 2059 O O . LYS A 1 268 ? -10.802 -7.068 1.951 1.00 92.12 268 LYS A O 1
ATOM 2064 N N . PHE A 1 269 ? -8.799 -7.726 1.206 1.00 87.50 269 PHE A N 1
ATOM 2065 C CA . PHE A 1 269 ? -9.084 -7.466 -0.198 1.00 87.50 269 PHE A CA 1
ATOM 2066 C C . PHE A 1 269 ? -9.269 -8.793 -0.937 1.00 87.50 269 PHE A C 1
ATOM 2068 O O . PHE A 1 269 ? -8.371 -9.632 -0.947 1.00 87.50 269 PHE A O 1
ATOM 2075 N N . GLU A 1 270 ? -10.446 -8.987 -1.521 1.00 88.94 270 GLU A N 1
ATOM 2076 C CA . GLU A 1 270 ? -10.797 -10.189 -2.271 1.00 88.94 270 GLU A CA 1
ATOM 2077 C C . GLU A 1 270 ? -10.696 -9.897 -3.773 1.00 88.94 270 GLU A C 1
ATOM 2079 O O . GLU A 1 270 ? -11.234 -8.898 -4.268 1.00 88.94 270 GLU A O 1
ATOM 2084 N N . LYS A 1 271 ? -9.979 -10.753 -4.510 1.00 82.56 271 LYS A N 1
ATOM 2085 C CA . LYS A 1 271 ? -9.659 -10.520 -5.923 1.00 82.56 271 LYS A CA 1
ATOM 2086 C C . LYS A 1 271 ? -10.941 -10.379 -6.750 1.00 82.56 271 LYS A C 1
ATOM 2088 O O . LYS A 1 271 ? -11.811 -11.241 -6.720 1.00 82.56 271 LYS A O 1
ATOM 2093 N N . GLY A 1 272 ? -11.061 -9.277 -7.492 1.00 83.75 272 GLY A N 1
ATOM 2094 C CA . GLY A 1 272 ? -12.231 -8.971 -8.329 1.00 83.75 272 GLY A CA 1
ATOM 2095 C C . GLY A 1 272 ? -13.455 -8.422 -7.581 1.00 83.75 272 GLY A C 1
ATOM 2096 O O . GLY A 1 272 ? -14.377 -7.920 -8.217 1.00 83.75 272 GLY A O 1
ATOM 2097 N N . VAL A 1 273 ? -13.462 -8.457 -6.248 1.00 87.94 273 VAL A N 1
ATOM 2098 C CA . VAL A 1 273 ? -14.547 -7.911 -5.412 1.00 87.94 273 VAL A CA 1
ATOM 2099 C C . VAL A 1 273 ? -14.122 -6.584 -4.784 1.00 87.94 273 VAL A C 1
ATOM 2101 O O . VAL A 1 273 ? -14.928 -5.664 -4.623 1.00 87.94 273 VAL A O 1
ATOM 2104 N N . GLY A 1 274 ? -12.844 -6.485 -4.427 1.00 86.50 274 GLY A N 1
ATOM 2105 C CA . GLY A 1 274 ? -12.282 -5.375 -3.684 1.00 86.50 274 GLY A CA 1
ATOM 2106 C C . GLY A 1 274 ? -12.288 -5.623 -2.179 1.00 86.50 274 GLY A C 1
ATOM 2107 O O . GLY A 1 274 ? -12.244 -6.755 -1.700 1.00 86.50 274 GLY A O 1
ATOM 2108 N N . LYS A 1 275 ? -12.327 -4.535 -1.408 1.00 90.50 275 LYS A N 1
ATOM 2109 C CA . LYS A 1 275 ? -12.311 -4.596 0.055 1.00 90.50 275 LYS A CA 1
ATOM 2110 C C . LYS A 1 275 ? -13.597 -5.233 0.597 1.00 90.50 275 LYS A C 1
ATOM 2112 O O . LYS A 1 275 ? -14.689 -4.711 0.370 1.00 90.50 275 LYS A O 1
ATOM 2117 N N . VAL A 1 276 ? -13.431 -6.291 1.379 1.00 94.06 276 VAL A N 1
ATOM 2118 C CA . VAL A 1 276 ? -14.462 -6.987 2.147 1.00 94.06 276 VAL A CA 1
ATOM 2119 C C . VAL A 1 276 ? -14.141 -6.892 3.634 1.00 94.06 276 VAL A C 1
ATOM 2121 O O . VAL A 1 276 ? -12.980 -6.812 4.040 1.00 94.06 276 VAL A O 1
ATOM 2124 N N . GLU A 1 277 ? -15.176 -6.863 4.462 1.00 95.75 277 GLU A N 1
ATOM 2125 C CA . GLU A 1 277 ? -15.013 -6.840 5.909 1.00 95.75 277 GLU A CA 1
ATOM 2126 C C . GLU A 1 277 ? -16.075 -7.690 6.588 1.00 95.75 277 GLU A C 1
ATOM 2128 O O . GLU A 1 277 ? -17.225 -7.762 6.150 1.00 95.75 277 GLU A O 1
ATOM 2133 N N . LYS A 1 278 ? -15.671 -8.328 7.679 1.00 96.50 278 LYS A N 1
ATOM 2134 C CA . LYS A 1 278 ? -16.553 -9.061 8.574 1.00 96.50 278 LYS A CA 1
ATOM 2135 C C . LYS A 1 278 ? -16.061 -8.842 9.990 1.00 96.50 278 LYS A C 1
ATOM 2137 O O . LYS A 1 278 ? -14.879 -8.583 10.214 1.00 96.50 278 LYS A O 1
ATOM 2142 N N . ALA A 1 279 ? -16.973 -8.874 10.942 1.00 95.81 279 ALA A N 1
ATOM 2143 C CA . ALA A 1 279 ? -16.616 -8.699 12.329 1.00 95.81 279 ALA A CA 1
ATOM 2144 C C . ALA A 1 279 ? -17.386 -9.689 13.191 1.00 95.81 279 ALA A C 1
ATOM 2146 O O . ALA A 1 279 ? -18.568 -9.939 12.944 1.00 95.81 279 ALA A O 1
ATOM 2147 N N . HIS A 1 280 ? -16.684 -10.274 14.153 1.00 96.00 280 HIS A N 1
ATOM 2148 C CA . HIS A 1 280 ? -17.208 -11.324 15.009 1.00 96.00 280 HIS A CA 1
ATOM 2149 C C . HIS A 1 280 ? -16.542 -11.278 16.389 1.00 96.00 280 HIS A C 1
ATOM 2151 O O . HIS A 1 280 ? -15.483 -10.668 16.563 1.00 96.00 280 HIS A O 1
ATOM 2157 N N . ILE A 1 281 ? -17.190 -11.885 17.383 1.00 95.19 281 ILE A N 1
ATOM 2158 C CA . ILE A 1 281 ? -16.625 -12.040 18.725 1.00 95.19 281 ILE A CA 1
ATOM 2159 C C . ILE A 1 281 ? -15.764 -13.298 18.720 1.00 95.19 281 ILE A C 1
ATOM 2161 O O . ILE A 1 281 ? -16.248 -14.356 18.350 1.00 95.19 281 ILE A O 1
ATOM 2165 N N . HIS A 1 282 ? -14.515 -13.175 19.149 1.00 95.94 282 HIS A N 1
ATOM 2166 C CA . HIS A 1 282 ? -13.613 -14.306 19.340 1.00 95.94 282 HIS A CA 1
ATOM 2167 C C . HIS A 1 282 ? -13.280 -14.478 20.820 1.00 95.94 282 HIS A C 1
ATOM 2169 O O . HIS A 1 282 ? -13.162 -13.488 21.552 1.00 95.94 282 HIS A O 1
ATOM 2175 N N . TYR A 1 283 ? -13.105 -15.730 21.224 1.00 95.62 283 TYR A N 1
ATOM 2176 C CA . TYR A 1 283 ? -12.731 -16.172 22.557 1.00 95.62 283 TYR A CA 1
ATOM 2177 C C . TYR A 1 283 ? -11.278 -16.651 22.618 1.00 95.62 283 TYR A C 1
ATOM 2179 O O . TYR A 1 283 ? -10.654 -16.965 21.603 1.00 95.62 283 TYR A O 1
ATOM 2187 N N . ASP A 1 284 ? -10.717 -16.700 23.824 1.00 95.94 284 ASP A N 1
ATOM 2188 C CA . ASP A 1 284 ? -9.382 -17.259 24.054 1.00 95.94 284 ASP A CA 1
ATOM 2189 C C . ASP A 1 284 ? -9.272 -18.686 23.483 1.00 95.94 284 ASP A C 1
ATOM 2191 O O . ASP A 1 284 ? -10.039 -19.576 23.845 1.00 95.94 284 ASP A O 1
ATOM 2195 N N . GLY A 1 285 ? -8.292 -18.906 22.607 1.00 96.06 285 GLY A N 1
ATOM 2196 C CA . GLY A 1 285 ? -8.076 -20.161 21.887 1.00 96.06 285 GLY A CA 1
ATOM 2197 C C . GLY A 1 285 ? -8.652 -20.191 20.469 1.00 96.06 285 GLY A C 1
ATOM 2198 O O . GLY A 1 285 ? -8.231 -21.041 19.683 1.00 96.06 285 GLY A O 1
ATOM 2199 N N . ASP A 1 286 ? -9.545 -19.267 20.107 1.00 97.25 286 ASP A N 1
ATOM 2200 C CA . ASP A 1 286 ? -10.184 -19.267 18.791 1.00 97.25 286 ASP A CA 1
ATOM 2201 C C . ASP A 1 286 ? -9.195 -18.975 17.660 1.00 97.25 286 ASP A C 1
ATOM 2203 O O . ASP A 1 286 ? -8.310 -18.115 17.757 1.00 97.25 286 ASP A O 1
ATOM 2207 N N . VAL A 1 287 ? -9.416 -19.627 16.520 1.00 97.56 287 VAL A N 1
ATOM 2208 C CA . VAL A 1 287 ? -8.795 -19.236 15.253 1.00 97.56 287 VAL A CA 1
ATOM 2209 C C . VAL A 1 287 ? -9.528 -18.004 14.721 1.00 97.56 287 VAL A C 1
ATOM 2211 O O . VAL A 1 287 ? -10.720 -18.049 14.409 1.00 97.56 287 VAL A O 1
ATOM 2214 N N . ILE A 1 288 ? -8.820 -16.880 14.615 1.00 97.44 288 ILE A N 1
ATOM 2215 C CA . ILE A 1 288 ? -9.385 -15.613 14.147 1.00 97.44 288 ILE A CA 1
ATOM 2216 C C . ILE A 1 288 ? -9.862 -15.797 12.707 1.00 97.44 288 ILE A C 1
ATOM 2218 O O . ILE A 1 288 ? -9.089 -16.190 11.829 1.00 97.44 288 ILE A O 1
ATOM 2222 N N . GLY A 1 289 ? -11.134 -15.479 12.464 1.00 96.81 289 GLY A N 1
ATOM 2223 C CA . GLY A 1 289 ? -11.761 -15.707 11.166 1.00 96.81 289 GLY A CA 1
ATOM 2224 C C . GLY A 1 289 ? -12.590 -16.978 11.046 1.00 96.81 289 GLY A C 1
ATOM 2225 O O . GLY A 1 289 ? -13.165 -17.176 9.988 1.00 96.81 289 GLY A O 1
ATOM 2226 N N . THR A 1 290 ? -12.637 -17.823 12.081 1.00 97.75 290 THR A N 1
ATOM 2227 C CA . THR A 1 290 ? -13.459 -19.043 12.117 1.00 97.75 290 THR A CA 1
ATOM 2228 C C . THR A 1 290 ? -14.525 -18.916 13.200 1.00 97.75 290 THR A C 1
ATOM 2230 O O . THR A 1 290 ? -14.188 -18.615 14.343 1.00 97.75 290 THR A O 1
ATOM 2233 N N . TRP A 1 291 ? -15.798 -19.129 12.859 1.00 97.06 291 TRP A N 1
ATOM 2234 C CA . TRP A 1 291 ? -16.905 -19.132 13.827 1.00 97.06 291 TRP A CA 1
ATOM 2235 C C . TRP A 1 291 ? -18.131 -19.898 13.315 1.00 97.06 291 TRP A C 1
ATOM 2237 O O . TRP A 1 291 ? -18.250 -20.203 12.127 1.00 97.06 291 TRP A O 1
ATOM 2247 N N . GLU A 1 292 ? -19.062 -20.205 14.219 1.00 96.50 292 GLU A N 1
ATOM 2248 C CA . GLU A 1 292 ? -20.349 -20.819 13.878 1.00 96.50 292 GLU A CA 1
ATOM 2249 C C . GLU A 1 292 ? -21.282 -19.773 13.241 1.00 96.50 292 GLU A C 1
ATOM 2251 O O . GLU A 1 292 ? -21.577 -18.738 13.844 1.00 96.50 292 GLU A O 1
ATOM 2256 N N . GLU A 1 293 ? -21.779 -20.007 12.021 1.00 94.50 293 GLU A N 1
ATOM 2257 C CA . GLU A 1 293 ? -22.729 -19.071 11.385 1.00 94.50 293 GLU A CA 1
ATOM 2258 C C . GLU A 1 293 ? -24.135 -19.123 12.003 1.00 94.50 293 GLU A C 1
ATOM 2260 O O . GLU A 1 293 ? -24.906 -18.165 11.908 1.00 94.50 293 GLU A O 1
ATOM 2265 N N . SER A 1 294 ? -24.460 -20.235 12.655 1.00 94.56 294 SER A N 1
ATOM 2266 C CA . SER A 1 294 ? -25.704 -20.469 13.381 1.00 94.56 294 SER A CA 1
ATOM 2267 C C . SER A 1 294 ? -25.409 -21.327 14.603 1.00 94.56 294 SER A C 1
ATOM 2269 O O . SER A 1 294 ? -24.523 -22.171 14.544 1.00 94.56 294 SER A O 1
ATOM 2271 N N . GLN A 1 295 ? -26.159 -21.134 15.685 1.00 94.56 295 GLN A N 1
ATOM 2272 C CA . GLN A 1 295 ? -25.926 -21.819 16.956 1.00 94.56 295 GLN A CA 1
ATOM 2273 C C . GLN A 1 295 ? -25.878 -23.348 16.781 1.00 94.56 295 GLN A C 1
ATOM 2275 O O . GLN A 1 295 ? -26.878 -23.952 16.388 1.00 94.56 295 GLN A O 1
ATOM 2280 N N . GLY A 1 296 ? -24.729 -23.957 17.089 1.00 94.06 296 GLY A N 1
ATOM 2281 C CA . GLY A 1 296 ? -24.505 -25.401 16.985 1.00 94.06 296 GLY A CA 1
ATOM 2282 C C . GLY A 1 296 ? -24.089 -25.897 15.596 1.00 94.06 296 GLY A C 1
ATOM 2283 O O . GLY A 1 296 ? -23.997 -27.107 15.399 1.00 94.06 296 GLY A O 1
ATOM 2284 N N . ALA A 1 297 ? -23.854 -25.002 14.631 1.00 95.81 297 ALA A N 1
ATOM 2285 C CA . ALA A 1 297 ? -23.192 -25.366 13.380 1.00 95.81 297 ALA A CA 1
ATOM 2286 C C . ALA A 1 297 ? -21.688 -25.551 13.605 1.00 95.81 297 ALA A C 1
ATOM 2288 O O . ALA A 1 297 ? -21.111 -24.931 14.492 1.00 95.81 297 ALA A O 1
ATOM 2289 N N . GLU A 1 298 ? -21.035 -26.362 12.773 1.00 96.94 298 GLU A N 1
ATOM 2290 C CA . GLU A 1 298 ? -19.577 -26.461 12.819 1.00 96.94 298 GLU A CA 1
ATOM 2291 C C . GLU A 1 298 ? -18.938 -25.099 12.487 1.00 96.94 298 GLU A C 1
ATOM 2293 O O . GLU A 1 298 ? -19.366 -24.437 11.530 1.00 96.94 298 GLU A O 1
ATOM 2298 N N . PRO A 1 299 ? -17.919 -24.659 13.250 1.00 97.06 299 PRO A N 1
ATOM 2299 C CA . PRO A 1 299 ? -17.192 -23.442 12.934 1.00 97.06 299 PRO A CA 1
ATOM 2300 C C . PRO A 1 299 ? -16.593 -23.513 11.526 1.00 97.06 299 PRO A C 1
ATOM 2302 O O . PRO A 1 299 ? -15.873 -24.449 11.183 1.00 97.06 299 PRO A O 1
ATOM 2305 N N . THR A 1 300 ? -16.865 -22.499 10.712 1.00 97.81 300 THR A N 1
ATOM 2306 C CA . THR A 1 300 ? -16.322 -22.359 9.355 1.00 97.81 300 THR A CA 1
ATOM 2307 C C . THR A 1 300 ? -15.546 -21.057 9.262 1.00 97.81 300 THR A C 1
ATOM 2309 O O . THR A 1 300 ? -15.831 -20.122 10.004 1.00 97.81 300 THR A O 1
ATOM 2312 N N . SER A 1 301 ? -14.561 -20.991 8.367 1.00 97.56 301 SER A N 1
ATOM 2313 C CA . SER A 1 301 ? -13.875 -19.745 8.016 1.00 97.56 301 SER A CA 1
ATOM 2314 C C . SER A 1 301 ? -14.469 -19.062 6.785 1.00 97.56 301 SER A C 1
ATOM 2316 O O . SER A 1 301 ? -14.146 -17.917 6.468 1.00 97.56 301 SER A O 1
ATOM 2318 N N . LYS A 1 302 ? -15.328 -19.771 6.048 1.00 97.44 302 LYS A N 1
ATOM 2319 C CA . LYS A 1 302 ? -15.973 -19.269 4.838 1.00 97.44 302 LYS A CA 1
ATOM 2320 C C . LYS A 1 302 ? -17.276 -18.598 5.214 1.00 97.44 302 LYS A C 1
ATOM 2322 O O . LYS A 1 302 ? -18.198 -19.261 5.678 1.00 97.44 302 LYS A O 1
ATOM 2327 N N . HIS A 1 303 ? -17.346 -17.295 4.971 1.00 97.19 303 HIS A N 1
ATOM 2328 C CA . HIS A 1 303 ? -18.481 -16.477 5.362 1.00 97.19 303 HIS A CA 1
ATOM 2329 C C . HIS A 1 303 ? -19.049 -15.688 4.203 1.00 97.19 303 HIS A C 1
ATOM 2331 O O . HIS A 1 303 ? -18.330 -15.136 3.366 1.00 97.19 303 HIS A O 1
ATOM 2337 N N . ARG A 1 304 ? -20.375 -15.551 4.204 1.00 96.38 304 ARG A N 1
ATOM 2338 C CA . ARG A 1 304 ? -21.058 -14.684 3.247 1.00 96.38 304 ARG A CA 1
ATOM 2339 C C . ARG A 1 304 ? -20.880 -13.210 3.607 1.00 96.38 304 ARG A C 1
ATOM 2341 O O . ARG A 1 304 ? -21.189 -12.765 4.722 1.00 96.38 304 ARG A O 1
ATOM 2348 N N . VAL A 1 305 ? -20.418 -12.437 2.627 1.00 96.12 305 VAL A N 1
ATOM 2349 C CA . VAL A 1 305 ? -20.233 -10.983 2.707 1.00 96.12 305 VAL A CA 1
ATOM 2350 C C . VAL A 1 305 ? -21.022 -10.317 1.590 1.00 96.12 305 VAL A C 1
ATOM 2352 O O . VAL A 1 305 ? -21.012 -10.770 0.446 1.00 96.12 305 VAL A O 1
ATOM 2355 N N . ALA A 1 306 ? -21.725 -9.234 1.915 1.00 93.94 306 ALA A N 1
ATOM 2356 C CA . ALA A 1 306 ? -22.361 -8.399 0.907 1.00 93.94 306 ALA A CA 1
ATOM 2357 C C . ALA A 1 306 ? -21.291 -7.536 0.224 1.00 93.94 306 ALA A C 1
ATOM 2359 O O . ALA A 1 306 ? -20.649 -6.702 0.863 1.00 93.94 306 ALA A O 1
ATOM 2360 N N . SER A 1 307 ? -21.086 -7.738 -1.076 1.00 90.50 307 SER A N 1
ATOM 2361 C CA . SER A 1 307 ? -20.240 -6.847 -1.870 1.00 90.50 307 SER A CA 1
ATOM 2362 C C . SER A 1 307 ? -20.921 -5.488 -2.063 1.00 90.50 307 SER A C 1
ATOM 2364 O O . SER A 1 307 ? -22.144 -5.367 -1.967 1.00 90.50 307 SER A O 1
ATOM 2366 N N . LYS A 1 308 ? -20.150 -4.460 -2.440 1.00 87.38 308 LYS A N 1
ATOM 2367 C CA . LYS A 1 308 ? -20.702 -3.141 -2.813 1.00 87.38 308 LYS A CA 1
ATOM 2368 C C . LYS A 1 308 ? -21.709 -3.208 -3.968 1.00 87.38 308 LYS A C 1
ATOM 2370 O O . LYS A 1 308 ? -22.524 -2.307 -4.113 1.00 87.38 308 LYS A O 1
ATOM 2375 N N . THR A 1 309 ? -21.661 -4.270 -4.773 1.00 88.19 309 THR A N 1
ATOM 2376 C CA . THR A 1 309 ? -22.606 -4.508 -5.875 1.00 88.19 309 THR A CA 1
ATOM 2377 C C . THR A 1 309 ? -23.946 -5.092 -5.406 1.00 88.19 309 THR A C 1
ATOM 2379 O O . THR A 1 309 ? -24.813 -5.363 -6.229 1.00 88.19 309 THR A O 1
ATOM 2382 N N . GLY A 1 310 ? -24.115 -5.342 -4.102 1.00 90.50 310 GLY A N 1
ATOM 2383 C CA . GLY A 1 310 ? -25.293 -5.997 -3.525 1.00 90.50 310 GLY A CA 1
ATOM 2384 C C . GLY A 1 310 ? -25.285 -7.523 -3.656 1.00 90.50 310 GLY A C 1
ATOM 2385 O O . GLY A 1 310 ? -26.052 -8.196 -2.972 1.00 90.50 310 GLY A O 1
ATOM 2386 N N . LYS A 1 311 ? -24.394 -8.103 -4.474 1.00 93.25 311 LYS A N 1
ATOM 2387 C CA . LYS A 1 311 ? -24.216 -9.559 -4.547 1.00 93.25 311 LYS A CA 1
ATOM 2388 C C . LYS A 1 311 ? -23.552 -10.074 -3.273 1.00 93.25 311 LYS A C 1
ATOM 2390 O O . LYS A 1 311 ? -22.532 -9.526 -2.846 1.00 93.25 311 LYS A O 1
ATOM 2395 N N . SER A 1 312 ? -24.119 -11.129 -2.696 1.00 95.69 312 SER A N 1
ATOM 2396 C CA . SER A 1 312 ? -23.477 -11.889 -1.628 1.00 95.69 312 SER A CA 1
ATOM 2397 C C . SER A 1 312 ? -22.440 -12.825 -2.237 1.00 95.69 312 SER A C 1
ATOM 2399 O O . SER A 1 312 ? -22.726 -13.520 -3.209 1.00 95.69 312 SER A O 1
ATOM 2401 N N . ILE A 1 313 ? -21.240 -12.810 -1.676 1.00 96.19 313 ILE A N 1
ATOM 2402 C CA . ILE A 1 313 ? -20.138 -13.684 -2.067 1.00 96.19 313 ILE A CA 1
ATOM 2403 C C . ILE A 1 313 ? -19.656 -14.456 -0.844 1.00 96.19 313 ILE A C 1
ATOM 2405 O O . ILE A 1 313 ? -19.741 -13.957 0.279 1.00 96.19 313 ILE A O 1
ATOM 2409 N N . GLU A 1 314 ? -19.161 -15.665 -1.062 1.00 97.25 314 GLU A N 1
ATOM 2410 C CA . GLU A 1 314 ? -18.482 -16.439 -0.029 1.00 97.25 314 GLU A CA 1
ATOM 2411 C C . GLU A 1 314 ? -17.008 -16.036 -0.003 1.00 97.25 314 GLU A C 1
ATOM 2413 O O . GLU A 1 314 ? -16.336 -16.049 -1.034 1.00 97.25 314 GLU A O 1
ATOM 2418 N N . VAL A 1 315 ? -16.527 -15.626 1.166 1.00 95.94 315 VAL A N 1
ATOM 2419 C CA . VAL A 1 315 ? -15.147 -15.196 1.387 1.00 95.94 315 VAL A CA 1
ATOM 2420 C C . VAL A 1 315 ? -14.574 -16.047 2.502 1.00 95.94 315 VAL A C 1
ATOM 2422 O O . VAL A 1 315 ? -15.160 -16.135 3.578 1.00 95.94 315 VAL A O 1
ATOM 2425 N N . ASP A 1 316 ? -13.419 -16.650 2.253 1.00 96.19 316 ASP A N 1
ATOM 2426 C CA . ASP A 1 316 ? -12.645 -17.299 3.302 1.00 96.19 316 ASP A CA 1
ATOM 2427 C C . ASP A 1 316 ? -11.925 -16.231 4.132 1.00 96.19 316 ASP A C 1
ATOM 2429 O O . ASP A 1 316 ? -11.155 -15.441 3.572 1.00 96.19 316 ASP A O 1
ATOM 2433 N N . PHE A 1 317 ? -12.213 -16.202 5.435 1.00 96.00 317 PHE A N 1
ATOM 2434 C CA . PHE A 1 317 ? -11.612 -15.355 6.462 1.00 96.00 317 PHE A CA 1
ATOM 2435 C C . PHE A 1 317 ? -10.562 -16.089 7.299 1.00 96.00 317 PHE A C 1
ATOM 2437 O O . PHE A 1 317 ? -10.145 -15.543 8.312 1.00 96.00 317 PHE A O 1
ATOM 2444 N N . ASN A 1 318 ? -10.102 -17.281 6.906 1.00 94.94 318 ASN A N 1
ATOM 2445 C CA . ASN A 1 318 ? -9.058 -17.994 7.638 1.00 94.94 318 ASN A CA 1
ATOM 2446 C C . ASN A 1 318 ? -7.756 -17.181 7.673 1.00 94.94 318 ASN A C 1
ATOM 2448 O O . ASN A 1 318 ? -6.962 -17.184 6.730 1.00 94.94 318 ASN A O 1
ATOM 2452 N N . THR A 1 319 ? -7.536 -16.475 8.780 1.00 94.25 319 THR A N 1
ATOM 2453 C CA . THR A 1 319 ? -6.379 -15.592 8.920 1.00 94.25 319 THR A CA 1
ATOM 2454 C C . THR A 1 319 ? -5.100 -16.344 9.265 1.00 94.25 319 THR A C 1
ATOM 2456 O O . THR A 1 319 ? -4.036 -15.735 9.237 1.00 94.25 319 THR A O 1
ATOM 2459 N N . GLY A 1 320 ? -5.198 -17.623 9.649 1.00 93.69 320 GLY A N 1
ATOM 2460 C CA . GLY A 1 320 ? -4.119 -18.387 10.278 1.00 93.69 320 GLY A CA 1
ATOM 2461 C C . GLY A 1 320 ? -3.766 -17.926 11.699 1.00 93.69 320 GLY A C 1
ATOM 2462 O O . GLY A 1 320 ? -3.034 -18.622 12.396 1.00 93.69 320 GLY A O 1
ATOM 2463 N N . ALA A 1 321 ? -4.294 -16.787 12.159 1.00 96.25 321 ALA A N 1
ATOM 2464 C CA . ALA A 1 321 ? -4.013 -16.257 13.481 1.00 96.25 321 ALA A CA 1
ATOM 2465 C C . ALA A 1 321 ? -4.876 -16.940 14.553 1.00 96.25 321 ALA A C 1
ATOM 2467 O O . ALA A 1 321 ? -6.049 -17.239 14.338 1.00 96.25 321 ALA A O 1
ATOM 2468 N N . THR A 1 322 ? -4.316 -17.141 15.744 1.00 97.62 322 THR A N 1
ATOM 2469 C CA . THR A 1 322 ? -5.020 -17.726 16.895 1.00 97.62 322 THR A CA 1
ATOM 2470 C C . THR A 1 322 ? -5.016 -16.750 18.057 1.00 97.62 322 THR A C 1
ATOM 2472 O O . THR A 1 322 ? -3.954 -16.293 18.491 1.00 97.62 322 THR A O 1
ATOM 2475 N N . LEU A 1 323 ? -6.191 -16.437 18.592 1.00 97.50 323 LEU A N 1
ATOM 2476 C CA . LEU A 1 323 ? -6.320 -15.625 19.790 1.00 97.50 323 LEU A CA 1
ATOM 2477 C C . LEU A 1 323 ? -5.794 -16.425 20.989 1.00 97.50 323 LEU A C 1
ATOM 2479 O O . LEU A 1 323 ? -6.277 -17.512 21.270 1.00 97.50 323 LEU A O 1
ATOM 2483 N N . ILE A 1 324 ? -4.770 -15.922 21.682 1.00 97.31 324 ILE A N 1
ATOM 2484 C CA . ILE A 1 324 ? -4.177 -16.624 22.830 1.00 97.31 324 ILE A CA 1
ATOM 2485 C C . ILE A 1 324 ? -4.902 -16.236 24.115 1.00 97.31 324 ILE A C 1
ATOM 2487 O O . ILE A 1 324 ? -5.373 -17.107 24.834 1.00 97.31 324 ILE A O 1
ATOM 2491 N N . THR A 1 325 ? -4.934 -14.939 24.424 1.00 96.50 325 THR A N 1
ATOM 2492 C CA . THR A 1 325 ? -5.537 -14.421 25.661 1.00 96.50 325 THR A CA 1
ATOM 2493 C C . THR A 1 325 ? -6.003 -12.982 25.494 1.00 96.50 325 THR A C 1
ATOM 2495 O O . THR A 1 325 ? -5.263 -12.162 24.936 1.00 96.50 325 THR A O 1
ATOM 2498 N N . VAL A 1 326 ? -7.140 -12.649 26.099 1.00 94.88 326 VAL A N 1
ATOM 2499 C CA . VAL A 1 326 ? -7.653 -11.282 26.256 1.00 94.88 326 VAL A CA 1
ATOM 2500 C C . VAL A 1 326 ? -7.710 -10.917 27.741 1.00 94.88 326 VAL A C 1
ATOM 2502 O O . VAL A 1 326 ? -8.601 -11.346 28.476 1.00 94.88 326 VAL A O 1
ATOM 2505 N N . ASN A 1 327 ? -6.756 -10.096 28.188 1.00 92.81 327 ASN A N 1
ATOM 2506 C CA . ASN A 1 327 ? -6.650 -9.671 29.585 1.00 92.81 327 ASN A CA 1
ATOM 2507 C C . ASN A 1 327 ? -7.126 -8.222 29.757 1.00 92.81 327 ASN A C 1
ATOM 2509 O O . ASN A 1 327 ? -6.601 -7.348 29.069 1.00 92.81 327 ASN A O 1
ATOM 2513 N N . PRO A 1 328 ? -8.056 -7.916 30.677 1.00 91.06 328 PRO A N 1
ATOM 2514 C CA . PRO A 1 328 ? -8.422 -6.533 30.967 1.00 91.06 328 PRO A CA 1
ATOM 2515 C C . PRO A 1 328 ? -7.227 -5.785 31.576 1.00 91.06 328 PRO A C 1
ATOM 2517 O O . PRO A 1 328 ? -6.553 -6.289 32.475 1.00 91.06 328 PRO A O 1
ATOM 2520 N N . VAL A 1 329 ? -6.957 -4.575 31.089 1.00 91.75 329 VAL A N 1
ATOM 2521 C CA . VAL A 1 329 ? -5.879 -3.699 31.562 1.00 91.75 329 VAL A CA 1
ATOM 2522 C C . VAL A 1 329 ? -6.368 -2.257 31.659 1.00 91.75 329 VAL A C 1
ATOM 2524 O O . VAL A 1 329 ? -7.130 -1.782 30.821 1.00 91.75 329 VAL A O 1
ATOM 2527 N N . LYS A 1 330 ? -5.897 -1.532 32.675 1.00 91.31 330 LYS A N 1
ATOM 2528 C CA . LYS A 1 330 ? -6.138 -0.092 32.817 1.00 91.31 330 LYS A CA 1
ATOM 2529 C C . LYS A 1 330 ? -4.971 0.672 32.221 1.00 91.31 330 LYS A C 1
ATOM 2531 O O . LYS A 1 330 ? -3.843 0.530 32.689 1.00 91.31 330 LYS A O 1
ATOM 2536 N N . ILE A 1 331 ? -5.238 1.489 31.2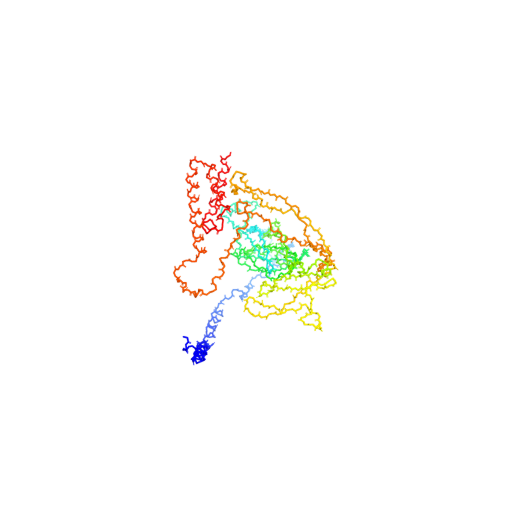11 1.00 91.12 331 ILE A N 1
ATOM 2537 C CA . ILE A 1 331 ? -4.239 2.384 30.623 1.00 91.12 331 ILE A CA 1
ATOM 2538 C C . ILE A 1 331 ? -4.513 3.816 31.064 1.00 91.12 331 ILE A C 1
ATOM 2540 O O . ILE A 1 331 ? -5.646 4.284 31.016 1.00 91.12 331 ILE A O 1
ATOM 2544 N N . ASN A 1 332 ? -3.474 4.520 31.498 1.00 93.25 332 ASN A N 1
ATOM 2545 C CA . ASN A 1 332 ? -3.567 5.946 31.785 1.00 93.25 332 ASN A CA 1
ATOM 2546 C C . ASN A 1 332 ? -3.162 6.709 30.528 1.00 93.25 332 ASN A C 1
ATOM 2548 O O . ASN A 1 332 ? -2.025 6.580 30.076 1.00 93.25 332 ASN A O 1
ATOM 2552 N N . VAL A 1 333 ? -4.089 7.479 29.966 1.00 94.00 333 VAL A N 1
ATOM 2553 C CA . VAL A 1 333 ? -3.841 8.326 28.798 1.00 94.00 333 VAL A CA 1
ATOM 2554 C C . VAL A 1 333 ? -3.997 9.783 29.208 1.00 94.00 333 VAL A C 1
ATOM 2556 O O . VAL A 1 333 ? -4.948 10.157 29.899 1.00 94.00 333 VAL A O 1
ATOM 2559 N N . ASP A 1 334 ? -3.039 10.597 28.784 1.00 94.38 334 ASP A N 1
ATOM 2560 C CA . ASP A 1 334 ? -3.085 12.047 28.915 1.00 94.38 334 ASP A CA 1
ATOM 2561 C C . ASP A 1 334 ? -4.083 12.590 27.884 1.00 94.38 334 ASP A C 1
ATOM 2563 O O . ASP A 1 334 ? -3.804 12.597 26.686 1.00 94.38 334 ASP A O 1
ATOM 2567 N N . VAL A 1 335 ? -5.262 13.017 28.338 1.00 95.00 335 VAL A N 1
ATOM 2568 C CA . VAL A 1 335 ? -6.299 13.600 27.474 1.00 95.00 335 VAL A CA 1
ATOM 2569 C C . VAL A 1 335 ? -6.256 15.111 27.614 1.00 95.00 335 VAL A C 1
ATOM 2571 O O . VAL A 1 335 ? -6.306 15.643 28.727 1.00 95.00 335 VAL A O 1
ATOM 2574 N N . LYS A 1 336 ? -6.200 15.830 26.491 1.00 95.00 336 LYS A N 1
ATOM 2575 C CA . LYS A 1 336 ? -6.287 17.290 26.516 1.00 95.00 336 LYS A CA 1
ATOM 2576 C C . LYS A 1 336 ? -7.743 17.711 26.601 1.00 95.00 336 LYS A C 1
ATOM 2578 O O . LYS A 1 336 ? -8.585 17.273 25.815 1.00 95.00 336 LYS A O 1
ATOM 2583 N N . ARG A 1 337 ? -8.041 18.597 27.546 1.00 95.56 337 ARG A N 1
ATOM 2584 C CA . ARG A 1 337 ? -9.369 19.173 27.730 1.00 95.56 337 ARG A CA 1
ATOM 2585 C C . ARG A 1 337 ? -9.293 20.684 27.787 1.00 95.56 337 ARG A C 1
ATOM 2587 O O . ARG A 1 337 ? -8.425 21.262 28.431 1.00 95.56 337 ARG A O 1
ATOM 2594 N N . CYS A 1 338 ? -10.261 21.317 27.151 1.00 95.06 338 CYS A N 1
ATOM 2595 C CA . CYS A 1 338 ? -10.474 22.746 27.239 1.00 95.06 338 CYS A CA 1
ATOM 2596 C C . CYS A 1 338 ? -11.235 23.105 28.527 1.00 95.06 338 CYS A C 1
ATOM 2598 O O . CYS A 1 338 ? -12.395 22.724 28.698 1.00 95.06 338 CYS A O 1
ATOM 2600 N N . LYS A 1 339 ? -10.581 23.831 29.442 1.00 95.81 339 LYS A N 1
ATOM 2601 C CA . LYS A 1 339 ? -11.189 24.386 30.657 1.00 95.81 339 LYS A CA 1
ATOM 2602 C C . LYS A 1 339 ? -11.586 25.848 30.404 1.00 95.81 339 LYS A C 1
ATOM 2604 O O . LYS A 1 339 ? -10.700 26.668 30.170 1.00 95.81 339 LYS A O 1
ATOM 2609 N N . PRO A 1 340 ? -12.885 26.200 30.438 1.00 95.12 340 PRO A N 1
ATOM 2610 C CA . PRO A 1 340 ? -13.312 27.582 30.240 1.00 95.12 340 PRO A CA 1
ATOM 2611 C C . PRO A 1 340 ? -12.774 28.485 31.356 1.00 95.12 340 PRO A C 1
ATOM 2613 O O . PRO A 1 340 ? -12.799 28.112 32.531 1.00 95.12 340 PRO A O 1
ATOM 2616 N N . ILE A 1 341 ? -12.315 29.675 30.976 1.00 95.12 341 ILE A N 1
ATOM 2617 C CA . ILE A 1 341 ? -11.917 30.746 31.890 1.00 95.12 341 ILE A CA 1
ATOM 2618 C C . ILE A 1 341 ? -13.079 31.734 31.946 1.00 95.12 341 ILE A C 1
ATOM 2620 O O . ILE A 1 341 ? -13.569 32.177 30.904 1.00 95.12 341 ILE A O 1
ATOM 2624 N N . PHE A 1 342 ? -13.530 32.057 33.155 1.00 95.25 342 PHE A N 1
ATOM 2625 C CA . PHE A 1 342 ? -14.590 33.032 33.391 1.00 95.25 342 PHE A CA 1
ATOM 2626 C C . PHE A 1 342 ? -14.009 34.270 34.065 1.00 95.25 342 PHE A C 1
ATOM 2628 O O . PHE A 1 342 ? -13.184 34.159 34.977 1.00 95.25 342 PHE A O 1
ATOM 2635 N N . ASP A 1 343 ? -14.448 35.445 33.629 1.00 94.19 343 ASP A N 1
ATOM 2636 C CA . ASP A 1 343 ? -14.149 36.692 34.322 1.00 94.19 343 ASP A CA 1
ATOM 2637 C C . ASP A 1 343 ? -14.821 36.687 35.701 1.00 94.19 343 ASP A C 1
ATOM 2639 O O . ASP A 1 343 ? -16.028 36.461 35.815 1.00 94.19 343 ASP A O 1
ATOM 2643 N N . LYS A 1 344 ? -14.050 36.960 36.756 1.00 95.38 344 LYS A N 1
ATOM 2644 C CA . LYS A 1 344 ? -14.558 36.989 38.135 1.00 95.38 344 LYS A CA 1
ATOM 2645 C C . LYS A 1 344 ? -15.595 38.090 38.368 1.00 95.38 344 LYS A C 1
ATOM 2647 O O . LYS A 1 344 ? -16.398 37.959 39.284 1.00 95.38 344 LYS A O 1
ATOM 2652 N N . SER A 1 345 ? -15.551 39.169 37.591 1.00 94.12 345 SER A N 1
ATOM 2653 C CA . SER A 1 345 ? -16.419 40.337 37.764 1.00 94.12 345 SER A CA 1
ATOM 2654 C C . SER A 1 345 ? -17.747 40.205 37.019 1.00 94.12 345 SER A C 1
ATOM 2656 O O . SER A 1 345 ? -18.787 40.583 37.549 1.00 94.12 345 SER A O 1
ATOM 2658 N N . THR A 1 346 ? -17.723 39.647 35.806 1.00 92.62 346 THR A N 1
ATOM 2659 C CA . THR A 1 346 ? -18.907 39.574 34.934 1.00 92.62 346 THR A CA 1
ATOM 2660 C C . THR A 1 346 ? -19.520 38.180 34.850 1.00 92.62 346 THR A C 1
ATOM 2662 O O . THR A 1 346 ? -20.655 38.047 34.405 1.00 92.62 346 THR A O 1
ATOM 2665 N N . GLY A 1 347 ? -18.786 37.130 35.237 1.00 93.19 347 GLY A N 1
ATOM 2666 C CA . GLY A 1 347 ? -19.206 35.739 35.052 1.00 93.19 347 GLY A CA 1
ATOM 2667 C C . GLY A 1 347 ? -19.207 35.278 33.589 1.00 93.19 347 GLY A C 1
ATOM 2668 O O . GLY A 1 347 ? -19.557 34.131 33.312 1.00 93.19 347 GLY A O 1
ATOM 2669 N N . ASN A 1 348 ? -18.801 36.132 32.644 1.00 92.81 348 ASN A N 1
ATOM 2670 C CA . ASN A 1 348 ? -18.743 35.791 31.228 1.00 92.81 348 ASN A CA 1
ATOM 2671 C C . ASN A 1 348 ? -17.501 34.950 30.917 1.00 92.81 348 ASN A C 1
ATOM 2673 O O . ASN A 1 348 ? -16.430 35.143 31.498 1.00 92.81 348 ASN A O 1
ATOM 2677 N N . LYS A 1 349 ? -17.635 34.019 29.967 1.00 93.12 349 LYS A N 1
ATOM 2678 C CA . LYS A 1 349 ? -16.514 33.217 29.466 1.00 93.12 349 LYS A CA 1
ATOM 2679 C C . LYS A 1 349 ? -15.580 34.118 28.650 1.00 93.12 349 LYS A C 1
ATOM 2681 O O . LYS A 1 349 ? -15.958 34.564 27.572 1.00 93.12 349 LYS A O 1
ATOM 2686 N N . THR A 1 350 ? -14.376 34.368 29.153 1.00 94.06 350 THR A N 1
ATOM 2687 C CA . THR A 1 350 ? -13.365 35.220 28.499 1.00 94.06 350 THR A CA 1
ATOM 2688 C C . THR A 1 350 ? -12.397 34.440 27.628 1.00 94.06 350 THR A C 1
ATOM 2690 O O . THR A 1 350 ? -11.770 35.011 26.743 1.00 94.06 350 THR A O 1
ATOM 2693 N N . GLY A 1 351 ? -12.278 33.135 27.858 1.00 93.06 351 GLY A N 1
ATOM 2694 C CA . GLY A 1 351 ? -11.397 32.284 27.077 1.00 93.06 351 GLY A CA 1
ATOM 2695 C C . GLY A 1 351 ? -11.455 30.832 27.517 1.00 93.06 351 GLY A C 1
ATOM 2696 O O . GLY A 1 351 ? -12.413 30.371 28.152 1.00 93.06 351 GLY A O 1
ATOM 2697 N N . CYS A 1 352 ? -10.419 30.091 27.159 1.00 94.62 352 CYS A N 1
ATOM 2698 C CA . CYS A 1 352 ? -10.270 28.697 27.514 1.00 94.62 352 CYS A CA 1
ATOM 2699 C C . CYS A 1 352 ? -8.784 28.349 27.635 1.00 94.62 352 CYS A C 1
ATOM 2701 O O . CYS A 1 352 ? -8.010 28.743 26.776 1.00 94.62 352 CYS A O 1
ATOM 2703 N N . ASP A 1 353 ? -8.413 27.559 28.640 1.00 95.94 353 ASP A N 1
ATOM 2704 C CA . ASP A 1 353 ? -7.070 26.984 28.764 1.00 95.94 353 ASP A CA 1
ATOM 2705 C C . ASP A 1 353 ? -7.087 25.503 28.385 1.00 95.94 353 ASP A C 1
ATOM 2707 O O . ASP A 1 353 ? -8.066 24.793 28.640 1.00 95.94 353 ASP A O 1
ATOM 2711 N N . GLN A 1 354 ? -5.997 25.013 27.795 1.00 96.19 354 GLN A N 1
ATOM 2712 C CA . GLN A 1 354 ? -5.786 23.578 27.616 1.00 96.19 354 GLN A CA 1
ATOM 2713 C C . GLN A 1 354 ? -5.206 22.981 28.898 1.00 96.19 354 GLN A C 1
ATOM 2715 O O . GLN A 1 354 ? -4.124 23.357 29.341 1.00 96.19 354 GLN A O 1
ATOM 2720 N N . VAL A 1 355 ? -5.909 22.013 29.475 1.00 96.38 355 VAL A N 1
ATOM 2721 C CA . VAL A 1 355 ? -5.454 21.249 30.636 1.00 96.38 355 VAL A CA 1
ATOM 2722 C C . VAL A 1 355 ? -5.234 19.804 30.202 1.00 96.38 355 VAL A C 1
ATOM 2724 O O . VAL A 1 355 ? -6.090 19.215 29.541 1.00 96.38 355 VAL A O 1
ATOM 2727 N N . ILE A 1 356 ? -4.083 19.236 30.561 1.00 95.94 356 ILE A N 1
ATOM 2728 C CA . ILE A 1 356 ? -3.788 17.815 30.357 1.00 95.94 356 ILE A CA 1
ATOM 2729 C C . ILE A 1 356 ? -4.284 17.064 31.591 1.00 95.94 356 ILE A C 1
ATOM 2731 O O . ILE A 1 356 ? -3.785 17.276 32.696 1.00 95.94 356 ILE A O 1
ATOM 2735 N N . GLU A 1 357 ? -5.289 16.213 31.411 1.00 95.12 357 GLU A N 1
ATOM 2736 C CA . GLU A 1 357 ? -5.864 15.388 32.470 1.00 95.12 357 GLU A CA 1
ATOM 2737 C C . GLU A 1 357 ? -5.468 13.924 32.240 1.00 95.12 357 GLU A C 1
ATOM 2739 O O . GLU A 1 357 ? -5.740 13.357 31.181 1.00 95.12 357 GLU A O 1
ATOM 2744 N N . LYS A 1 358 ? -4.849 13.294 33.243 1.00 95.19 358 LYS A N 1
ATOM 2745 C CA . LYS A 1 358 ? -4.591 11.849 33.237 1.00 95.19 358 LYS A CA 1
ATOM 2746 C C . LYS A 1 358 ? -5.894 11.106 33.480 1.00 95.19 358 LYS A C 1
ATOM 2748 O O . LYS A 1 358 ? -6.431 11.168 34.584 1.00 95.19 358 LYS A O 1
ATOM 2753 N N . ARG A 1 359 ? -6.388 10.384 32.473 1.00 93.75 359 ARG A N 1
ATOM 2754 C CA . ARG A 1 359 ? -7.574 9.530 32.605 1.00 93.75 359 ARG A CA 1
ATOM 2755 C C . ARG A 1 359 ? -7.206 8.064 32.468 1.00 93.75 359 ARG A C 1
ATOM 2757 O O . ARG A 1 359 ? -6.493 7.681 31.543 1.00 93.75 359 ARG A O 1
ATOM 2764 N N . ALA A 1 360 ? -7.719 7.257 33.389 1.00 91.56 360 ALA A N 1
ATOM 2765 C CA . ALA A 1 360 ? -7.662 5.809 33.290 1.00 91.56 360 ALA A CA 1
ATOM 2766 C C . ALA A 1 360 ? -8.775 5.327 32.352 1.00 91.56 360 ALA A C 1
ATOM 2768 O O . ALA A 1 360 ? -9.940 5.675 32.541 1.00 91.56 360 ALA A O 1
ATOM 2769 N N . PHE A 1 361 ? -8.414 4.525 31.357 1.00 89.69 361 PHE A N 1
ATOM 2770 C CA . PHE A 1 361 ? -9.343 3.834 30.474 1.00 89.69 361 PHE A CA 1
ATOM 2771 C C . PHE A 1 361 ? -9.217 2.335 30.696 1.00 89.69 361 PHE A C 1
ATOM 2773 O O . PHE A 1 361 ? -8.112 1.786 30.675 1.00 89.69 361 PHE A O 1
ATOM 2780 N N . ASP A 1 362 ? -10.357 1.680 30.876 1.00 88.81 362 ASP A N 1
ATOM 2781 C CA . ASP A 1 362 ? -10.430 0.228 30.841 1.00 88.81 362 ASP A CA 1
ATOM 2782 C C . ASP A 1 362 ? -10.298 -0.226 29.382 1.00 88.81 362 ASP A C 1
ATOM 2784 O O . ASP A 1 362 ? -11.100 0.140 28.516 1.00 88.81 362 ASP A O 1
ATOM 2788 N N . THR A 1 363 ? -9.253 -0.996 29.092 1.00 89.69 363 THR A N 1
ATOM 2789 C CA . THR A 1 363 ? -9.041 -1.629 27.790 1.00 89.69 363 THR A CA 1
ATOM 2790 C C . THR A 1 363 ? -8.661 -3.100 27.954 1.00 89.69 363 THR A C 1
ATOM 2792 O O . THR A 1 363 ? -8.636 -3.617 29.068 1.00 89.69 363 THR A O 1
ATOM 2795 N N . ALA A 1 364 ? -8.390 -3.802 26.857 1.00 91.00 364 ALA A N 1
ATOM 2796 C CA . ALA A 1 364 ? -7.910 -5.175 26.888 1.00 91.00 364 ALA A CA 1
ATOM 2797 C C . ALA A 1 364 ? -6.520 -5.280 26.254 1.00 91.00 364 ALA A C 1
ATOM 2799 O O . ALA A 1 364 ? -6.273 -4.774 25.164 1.00 91.00 364 ALA A O 1
ATOM 2800 N N . GLN A 1 365 ? -5.606 -5.969 26.927 1.00 93.62 365 GLN A N 1
ATOM 2801 C CA . GLN A 1 365 ? -4.377 -6.459 26.334 1.00 93.62 365 GLN A CA 1
ATOM 2802 C C . GLN A 1 365 ? -4.677 -7.783 25.639 1.00 93.62 365 GLN A C 1
ATOM 2804 O O . GLN A 1 365 ? -4.904 -8.815 26.273 1.00 93.62 365 GLN A O 1
ATOM 2809 N N . ILE A 1 366 ? -4.651 -7.738 24.317 1.00 95.56 366 ILE A N 1
ATOM 2810 C CA . ILE A 1 366 ? -4.919 -8.867 23.442 1.00 95.56 366 ILE A CA 1
ATOM 2811 C C . ILE A 1 366 ? -3.592 -9.480 23.043 1.00 95.56 366 ILE A C 1
ATOM 2813 O O . ILE A 1 366 ? -2.676 -8.798 22.589 1.00 95.56 366 ILE A O 1
ATOM 2817 N N . THR A 1 367 ? -3.486 -10.784 23.210 1.00 96.44 367 THR A N 1
ATOM 2818 C CA . THR A 1 367 ? -2.329 -11.554 22.782 1.00 96.44 367 THR A CA 1
ATOM 2819 C C . THR A 1 367 ? -2.802 -12.588 21.781 1.00 96.44 367 THR A C 1
ATOM 2821 O O . THR A 1 367 ? -3.711 -13.351 22.090 1.00 96.44 367 THR A O 1
ATOM 2824 N N . TYR A 1 368 ? -2.198 -12.631 20.599 1.00 97.44 368 TYR A N 1
ATOM 2825 C CA . TYR A 1 368 ? -2.540 -13.594 19.551 1.00 97.44 368 TYR A CA 1
ATOM 2826 C C . TYR A 1 368 ? -1.268 -14.127 18.887 1.00 97.44 368 TYR A C 1
ATOM 2828 O O . TYR A 1 368 ? -0.219 -13.486 18.957 1.00 97.44 368 TYR A O 1
ATOM 2836 N N . LYS A 1 369 ? -1.332 -15.321 18.298 1.00 97.44 369 LYS A N 1
ATOM 2837 C CA . LYS A 1 369 ? -0.321 -15.807 17.352 1.00 97.44 369 LYS A CA 1
ATOM 2838 C C . LYS A 1 369 ? -0.754 -15.374 15.966 1.00 97.44 369 LYS A C 1
ATOM 2840 O O . LYS A 1 369 ? -1.924 -15.555 15.643 1.00 97.44 369 LYS A O 1
ATOM 2845 N N . ASP A 1 370 ? 0.137 -14.780 15.189 1.00 94.88 370 ASP A N 1
ATOM 2846 C CA . ASP A 1 370 ? -0.123 -14.576 13.766 1.00 94.88 370 ASP A CA 1
ATOM 2847 C C . ASP A 1 370 ? -0.045 -15.908 12.993 1.00 94.88 370 ASP A C 1
ATOM 2849 O O . ASP A 1 370 ? 0.159 -16.975 13.574 1.00 94.88 370 ASP A O 1
ATOM 2853 N N . ASP A 1 371 ? -0.256 -15.844 11.683 1.00 91.19 371 ASP A N 1
ATOM 2854 C CA . ASP A 1 371 ? -0.159 -16.965 10.738 1.00 91.19 371 ASP A CA 1
ATOM 2855 C C . ASP A 1 371 ? 1.236 -17.601 10.663 1.00 91.19 371 ASP A C 1
ATOM 2857 O O . ASP A 1 371 ? 1.362 -18.755 10.263 1.00 91.19 371 ASP A O 1
ATOM 2861 N N . GLU A 1 372 ? 2.278 -16.888 11.090 1.00 90.81 372 GLU A N 1
ATOM 2862 C CA . GLU A 1 372 ? 3.643 -17.413 11.222 1.00 90.81 372 GLU A CA 1
ATOM 2863 C C . GLU A 1 372 ? 3.881 -18.065 12.598 1.00 90.81 372 GLU A C 1
ATOM 2865 O O . GLU A 1 372 ? 4.968 -18.568 12.890 1.00 90.81 372 GLU A O 1
ATOM 2870 N N . GLY A 1 373 ? 2.871 -18.062 13.475 1.00 94.19 373 GLY A N 1
ATOM 2871 C CA . GLY A 1 373 ? 2.961 -18.568 14.840 1.00 94.19 373 GLY A CA 1
ATOM 2872 C C . GLY A 1 373 ? 3.664 -17.615 15.813 1.00 94.19 373 GLY A C 1
ATOM 2873 O O . GLY A 1 373 ? 3.867 -17.977 16.980 1.00 94.19 373 GLY A O 1
ATOM 2874 N N . LEU A 1 374 ? 4.020 -16.399 15.385 1.00 95.25 374 LEU A N 1
ATOM 2875 C CA . LEU A 1 374 ? 4.680 -15.405 16.222 1.00 95.25 374 LEU A CA 1
ATOM 2876 C C . LEU A 1 374 ? 3.665 -14.734 17.146 1.00 95.25 374 LEU A C 1
ATOM 2878 O O . LEU A 1 374 ? 2.602 -14.261 16.749 1.00 95.25 374 LEU A O 1
ATOM 2882 N N . LYS A 1 375 ? 4.021 -14.656 18.428 1.00 97.44 375 LYS A N 1
ATOM 2883 C CA . LYS A 1 375 ? 3.183 -14.035 19.453 1.00 97.44 375 LYS A CA 1
ATOM 2884 C C . LYS A 1 375 ? 3.217 -12.508 19.317 1.00 97.44 375 LYS A C 1
ATOM 2886 O O . LYS A 1 375 ? 4.271 -11.892 19.473 1.00 97.44 375 LYS A O 1
ATOM 2891 N N . LYS A 1 376 ? 2.059 -11.891 19.090 1.00 96.88 376 LYS A N 1
ATOM 2892 C CA . LYS A 1 376 ? 1.848 -10.438 19.063 1.00 96.88 376 LYS A CA 1
ATOM 2893 C C . LYS A 1 376 ? 1.025 -10.003 20.271 1.00 96.88 376 LYS A C 1
ATOM 2895 O O . LYS A 1 376 ? 0.122 -10.713 20.709 1.00 96.88 376 LYS A O 1
ATOM 2900 N N . ILE A 1 377 ? 1.342 -8.823 20.799 1.00 95.88 377 ILE A N 1
ATOM 2901 C CA . ILE A 1 377 ? 0.583 -8.164 21.865 1.00 95.88 377 ILE A CA 1
ATOM 2902 C C . ILE A 1 377 ? 0.012 -6.872 21.289 1.00 95.88 377 ILE A C 1
ATOM 2904 O O . ILE A 1 377 ? 0.746 -6.065 20.721 1.00 95.88 377 ILE A O 1
ATOM 2908 N N . TYR A 1 378 ? -1.293 -6.685 21.433 1.00 95.06 378 TYR A N 1
ATOM 2909 C CA . TYR A 1 378 ? -2.023 -5.514 20.981 1.00 95.06 378 TYR A CA 1
ATOM 2910 C C . TYR A 1 378 ? -2.838 -4.936 22.134 1.00 95.06 378 TYR A C 1
ATOM 2912 O O . TYR A 1 378 ? -3.564 -5.653 22.815 1.00 95.06 378 TYR A O 1
ATOM 2920 N N . VAL A 1 379 ? -2.726 -3.628 22.346 1.00 92.94 379 VAL A N 1
ATOM 2921 C CA . VAL A 1 379 ? -3.544 -2.886 23.308 1.00 92.94 379 VAL A CA 1
ATOM 2922 C C . VAL A 1 379 ? -4.299 -1.829 22.503 1.00 92.94 379 VAL A C 1
ATOM 2924 O O . VAL A 1 379 ? -3.655 -0.903 22.000 1.00 92.94 379 VAL A O 1
ATOM 2927 N N . PRO A 1 380 ? -5.626 -1.961 22.309 1.00 89.56 380 PRO A N 1
ATOM 2928 C CA . PRO A 1 380 ? -6.407 -0.995 21.557 1.00 89.56 380 PRO A CA 1
ATOM 2929 C C . PRO A 1 380 ? -6.259 0.384 22.190 1.00 89.56 380 PRO A C 1
ATOM 2931 O O . PRO A 1 380 ? -6.463 0.554 23.397 1.00 89.56 380 PRO A O 1
ATOM 2934 N N . SER A 1 381 ? -5.906 1.368 21.363 1.00 87.00 381 SER A N 1
ATOM 2935 C CA . SER A 1 381 ? -5.899 2.763 21.789 1.00 87.00 381 SER A CA 1
ATOM 2936 C C . SER A 1 381 ? -7.337 3.166 22.134 1.00 87.00 381 SER A C 1
ATOM 2938 O O . SER A 1 381 ? -8.251 2.871 21.355 1.00 87.00 381 SER A O 1
ATOM 2940 N N . PRO A 1 382 ? -7.576 3.798 23.293 1.00 86.25 382 PRO A N 1
ATOM 2941 C CA . PRO A 1 382 ? -8.915 4.207 23.660 1.00 86.25 382 PRO A CA 1
ATOM 2942 C C . PRO A 1 382 ? -9.364 5.279 22.669 1.00 86.25 382 PRO A C 1
ATOM 2944 O O . PRO A 1 382 ? -8.590 6.155 22.286 1.00 86.25 382 PRO A O 1
ATOM 2947 N N . ALA A 1 383 ? -10.633 5.246 22.268 1.00 80.44 383 ALA A N 1
ATOM 2948 C CA . ALA A 1 383 ? -11.225 6.262 21.396 1.00 80.44 383 ALA A CA 1
ATOM 2949 C C . ALA A 1 383 ? -11.448 7.605 22.129 1.00 80.44 383 ALA A C 1
ATOM 2951 O O . ALA A 1 383 ? -12.443 8.295 21.905 1.00 80.44 383 ALA A O 1
ATOM 2952 N N . SER A 1 384 ? -10.552 7.976 23.045 1.00 72.81 384 SER A N 1
ATOM 2953 C CA . SER A 1 384 ? -10.579 9.258 23.726 1.00 72.81 384 SER A CA 1
ATOM 2954 C C . SER A 1 384 ? -10.078 10.325 22.766 1.00 72.81 384 SER A C 1
ATOM 2956 O O . SER A 1 384 ? -8.879 10.500 22.563 1.00 72.81 384 SER A O 1
ATOM 2958 N N . LEU A 1 385 ? -11.018 11.029 22.148 1.00 74.88 385 LEU A N 1
ATOM 2959 C CA . LEU A 1 385 ? -10.710 12.265 21.451 1.00 74.88 385 LEU A CA 1
ATOM 2960 C C . LEU A 1 385 ? -10.362 13.332 22.490 1.00 74.88 385 LEU A C 1
ATOM 2962 O O . LEU A 1 385 ? -11.075 13.485 23.487 1.00 74.88 385 LEU A O 1
ATOM 2966 N N . ASP A 1 386 ? -9.292 14.077 22.225 1.00 89.12 386 ASP A N 1
ATOM 2967 C CA . ASP A 1 386 ? -9.016 15.328 22.920 1.00 89.12 386 ASP A CA 1
ATOM 2968 C C . ASP A 1 386 ? -10.278 16.205 22.880 1.00 89.12 386 ASP A C 1
ATOM 2970 O O . ASP A 1 386 ? -10.851 16.478 21.821 1.00 89.12 386 ASP A O 1
ATOM 2974 N N . GLN A 1 387 ? -10.739 16.627 24.055 1.00 90.75 387 GLN A N 1
ATOM 2975 C CA . GLN A 1 387 ? -11.937 17.449 24.220 1.00 90.75 387 GLN A CA 1
ATOM 2976 C C . GLN A 1 387 ? -11.555 18.926 24.136 1.00 90.75 387 GLN A C 1
ATOM 2978 O O . GLN A 1 387 ? -11.696 19.687 25.100 1.00 90.75 387 GLN A O 1
ATOM 2983 N N . LEU A 1 388 ? -11.007 19.313 22.989 1.00 93.62 388 LEU A N 1
ATOM 2984 C CA . LEU A 1 388 ? -10.639 20.693 22.698 1.00 93.62 388 LEU A CA 1
ATOM 2985 C C . LEU A 1 388 ? -11.861 21.452 22.164 1.00 93.62 388 LEU A C 1
ATOM 2987 O O . LEU A 1 388 ? -12.722 20.869 21.507 1.00 93.62 388 LEU A O 1
ATOM 2991 N N . CYS A 1 389 ? -11.962 22.747 22.462 1.00 90.44 389 CYS A N 1
ATOM 2992 C CA . CYS A 1 389 ? -12.928 23.626 21.806 1.00 90.44 389 CYS A CA 1
ATOM 2993 C C . CYS A 1 389 ? -12.434 24.019 20.406 1.00 90.44 389 CYS A C 1
ATOM 2995 O O . CYS A 1 389 ? -11.260 23.833 20.084 1.00 90.44 389 CYS A O 1
ATOM 2997 N N . ASP A 1 390 ? -13.310 24.608 19.594 1.00 89.50 390 ASP A N 1
ATOM 2998 C CA . ASP A 1 390 ? -12.991 25.056 18.231 1.00 89.50 390 ASP A CA 1
ATOM 2999 C C . ASP A 1 390 ? -11.762 25.978 18.167 1.00 89.50 390 ASP A C 1
ATOM 3001 O O . ASP A 1 390 ? -10.942 25.853 17.261 1.00 89.50 390 ASP A O 1
ATOM 3005 N N . GLU A 1 391 ? -11.600 26.863 19.156 1.00 89.81 391 GLU A N 1
ATOM 3006 C CA . GLU A 1 391 ? -10.457 27.787 19.262 1.00 89.81 391 GLU A CA 1
ATOM 3007 C C . GLU A 1 391 ? -9.122 27.049 19.431 1.00 89.81 391 GLU A C 1
ATOM 3009 O O . GLU A 1 391 ? -8.074 27.536 19.020 1.00 89.81 391 GLU A O 1
ATOM 3014 N N . HIS A 1 392 ? -9.167 25.844 19.996 1.00 89.75 392 HIS A N 1
ATOM 3015 C CA . HIS A 1 392 ? -8.014 24.994 20.265 1.00 89.75 392 HIS A CA 1
ATOM 3016 C C . HIS A 1 392 ? -7.894 23.823 19.281 1.00 89.75 392 HIS A C 1
ATOM 3018 O O . HIS A 1 392 ? -7.188 22.857 19.559 1.00 89.75 392 HIS A O 1
ATOM 3024 N N . GLY A 1 393 ? -8.576 23.889 18.133 1.00 88.94 393 GLY A N 1
ATOM 3025 C CA . GLY A 1 393 ? -8.530 22.836 17.116 1.00 88.94 393 GLY A CA 1
ATOM 3026 C C . GLY A 1 393 ? -9.386 21.612 17.447 1.00 88.94 393 GLY A C 1
ATOM 3027 O O . GLY A 1 393 ? -9.203 20.550 16.850 1.00 88.94 393 GLY A O 1
ATOM 3028 N N . GLY A 1 394 ? -10.331 21.747 18.380 1.00 87.12 394 GLY A N 1
ATOM 3029 C CA . GLY A 1 394 ? -11.390 20.771 18.584 1.00 87.12 394 GLY A CA 1
ATOM 3030 C C . GLY A 1 394 ? -12.152 20.501 17.294 1.00 87.12 394 GLY A C 1
ATOM 3031 O O . GLY A 1 394 ? -12.361 21.398 16.474 1.00 87.12 394 GLY A O 1
ATOM 3032 N N . ARG A 1 395 ? -12.590 19.252 17.093 1.00 80.81 395 ARG A N 1
ATOM 3033 C CA . ARG A 1 395 ? -13.535 18.970 16.010 1.00 80.81 395 ARG A CA 1
ATOM 3034 C C . ARG A 1 395 ? -14.806 19.756 16.300 1.00 80.81 395 ARG A C 1
ATOM 3036 O O . ARG A 1 395 ? -15.489 19.437 17.272 1.00 80.81 395 ARG A O 1
ATOM 3043 N N . LYS A 1 396 ? -15.138 20.713 15.426 1.00 77.12 396 LYS A N 1
ATOM 3044 C CA . LYS A 1 396 ? -16.465 21.331 15.376 1.00 77.12 396 LYS A CA 1
ATOM 3045 C C . LYS A 1 396 ? -17.493 20.217 15.402 1.00 77.12 396 LYS A C 1
ATOM 3047 O O . LYS A 1 396 ? -17.638 19.482 14.421 1.00 77.12 396 LYS A O 1
ATOM 3052 N N . ILE A 1 397 ? -18.180 20.069 16.530 1.00 70.00 397 ILE A N 1
ATOM 3053 C CA . ILE A 1 397 ? -19.366 19.233 16.593 1.00 70.00 397 ILE A CA 1
ATOM 3054 C C . ILE A 1 397 ? -20.350 19.964 15.695 1.00 70.00 397 ILE A C 1
ATOM 3056 O O . ILE A 1 397 ? -20.927 20.975 16.090 1.00 70.00 397 ILE A O 1
ATOM 3060 N N . MET A 1 398 ? -20.478 19.513 14.446 1.00 61.22 398 MET A N 1
ATOM 3061 C CA . MET A 1 398 ? -21.608 19.910 13.627 1.00 61.22 398 MET A CA 1
ATOM 3062 C C . MET A 1 398 ? -22.825 19.370 14.359 1.00 61.22 398 MET A C 1
ATOM 3064 O O . MET A 1 398 ? -23.166 18.195 14.230 1.00 61.22 398 MET A O 1
ATOM 3068 N N . VAL A 1 399 ? -23.426 20.211 15.197 1.00 59.59 399 VAL A N 1
ATOM 3069 C CA . VAL A 1 399 ? -24.756 19.975 15.727 1.00 59.59 399 VAL A CA 1
ATOM 3070 C C . VAL A 1 399 ? -25.623 19.890 14.485 1.00 59.59 399 VAL A C 1
ATOM 3072 O O . VAL A 1 399 ? -25.924 20.908 13.861 1.00 59.59 399 VAL A O 1
ATOM 3075 N N . ARG A 1 400 ? -25.937 18.664 14.054 1.00 50.81 400 ARG A N 1
ATOM 3076 C CA . ARG A 1 400 ? -27.034 18.469 13.117 1.00 50.81 400 ARG A CA 1
ATOM 3077 C C . ARG A 1 400 ? -28.233 19.131 13.792 1.00 50.81 400 ARG A C 1
ATOM 3079 O O . ARG A 1 400 ? -28.512 18.771 14.939 1.00 50.81 400 ARG A O 1
ATOM 3086 N N . PRO A 1 401 ? -28.870 20.127 13.154 1.00 57.16 401 PRO A N 1
ATOM 3087 C CA . PRO A 1 401 ? -30.113 20.675 13.663 1.00 57.16 401 PRO A CA 1
ATOM 3088 C C . PRO A 1 401 ? -31.037 19.502 14.012 1.00 57.16 401 PRO A C 1
ATOM 3090 O O . PRO A 1 401 ? -31.046 18.533 13.247 1.00 57.16 401 PRO A O 1
ATOM 3093 N N . PRO A 1 402 ? -31.732 19.537 15.163 1.00 59.81 402 PRO A N 1
ATOM 3094 C CA . PRO A 1 402 ? -32.646 18.470 15.547 1.00 59.81 402 PRO A CA 1
ATOM 3095 C C . PRO A 1 402 ? -33.559 18.167 14.364 1.00 59.81 402 PRO A C 1
ATOM 3097 O O . PRO A 1 402 ? -34.124 19.092 13.780 1.00 59.81 402 PRO A O 1
ATOM 3100 N N . ASP A 1 403 ? -33.612 16.892 13.979 1.00 46.34 403 ASP A N 1
ATOM 3101 C CA . ASP A 1 403 ? -34.319 16.420 12.798 1.00 46.34 403 ASP A CA 1
ATOM 3102 C C . ASP A 1 403 ? -35.739 16.996 12.770 1.00 46.34 403 ASP A C 1
ATOM 3104 O O . ASP A 1 403 ? -36.636 16.555 13.494 1.00 46.34 403 ASP A O 1
ATOM 3108 N N . SER A 1 404 ? -35.949 17.979 11.891 1.00 45.69 404 SER A N 1
ATOM 3109 C CA . SER A 1 404 ? -37.259 18.360 11.381 1.00 45.69 404 SER A CA 1
ATOM 3110 C C . SER A 1 404 ? -37.786 17.186 10.558 1.00 45.69 404 SER A C 1
ATOM 3112 O O . SER A 1 404 ? -37.703 17.151 9.328 1.00 45.69 404 SER A O 1
ATOM 3114 N N . SER A 1 405 ? -38.267 16.175 11.266 1.00 48.28 405 SER A N 1
ATOM 3115 C CA . SER A 1 405 ? -39.030 15.061 10.734 1.00 48.28 405 SER A CA 1
ATOM 3116 C C . SER A 1 405 ? -40.349 15.610 10.188 1.00 48.28 405 SER A C 1
ATOM 3118 O O . SER A 1 405 ? -41.288 15.865 10.932 1.00 48.28 405 SER A O 1
ATOM 3120 N N . GLY A 1 406 ? -40.405 15.861 8.879 1.00 45.38 406 GLY A N 1
ATOM 3121 C CA . GLY A 1 406 ? -41.663 16.182 8.197 1.00 45.38 406 GLY A CA 1
ATOM 3122 C C . GLY A 1 406 ? -41.606 17.242 7.101 1.00 45.38 406 GLY A C 1
ATOM 3123 O O . GLY A 1 406 ? -42.623 17.461 6.454 1.00 45.38 406 GLY A O 1
ATOM 3124 N N . ALA A 1 407 ? -40.463 17.883 6.841 1.00 44.28 407 ALA A N 1
ATOM 3125 C CA . ALA A 1 407 ? -40.350 18.737 5.662 1.00 44.28 407 ALA A CA 1
ATOM 3126 C C . ALA A 1 407 ? -40.142 17.858 4.421 1.00 44.28 407 ALA A C 1
ATOM 3128 O O . ALA A 1 407 ? -39.043 17.371 4.152 1.00 44.28 407 ALA A O 1
ATOM 3129 N N . GLU A 1 408 ? -41.243 17.623 3.709 1.00 48.62 408 GLU A N 1
ATOM 3130 C CA . GLU A 1 408 ? -41.285 17.170 2.324 1.00 48.62 408 GLU A CA 1
ATOM 3131 C C . GLU A 1 408 ? -40.169 17.880 1.549 1.00 48.62 408 GLU A C 1
ATOM 3133 O O . GLU A 1 408 ? -40.138 19.110 1.478 1.00 48.62 408 GLU A O 1
ATOM 3138 N N . LYS A 1 409 ? -39.184 17.108 1.067 1.00 43.66 409 LYS A N 1
ATOM 3139 C CA . LYS A 1 409 ? -38.072 17.644 0.283 1.00 43.66 409 LYS A CA 1
ATOM 3140 C C . LYS A 1 409 ? -38.673 18.350 -0.925 1.00 43.66 409 LYS A C 1
ATOM 3142 O O . LYS A 1 409 ? -39.116 17.691 -1.865 1.00 43.66 409 LYS A O 1
ATOM 3147 N N . THR A 1 410 ? -38.687 19.678 -0.894 1.00 55.06 410 THR A N 1
ATOM 3148 C CA . THR A 1 410 ? -38.883 20.479 -2.094 1.00 55.06 410 THR A CA 1
ATOM 3149 C C . THR A 1 410 ? -37.872 19.987 -3.132 1.00 55.06 410 THR A C 1
ATOM 3151 O O . THR A 1 410 ? -36.725 19.724 -2.756 1.00 55.06 410 THR A O 1
ATOM 3154 N N . PRO A 1 411 ? -38.277 19.795 -4.400 1.00 59.03 411 PRO A N 1
ATOM 3155 C CA . PRO A 1 411 ? -37.375 19.328 -5.445 1.00 59.03 411 PRO A CA 1
ATOM 3156 C C . PRO A 1 411 ? -36.130 20.211 -5.437 1.00 59.03 411 PRO A C 1
ATOM 3158 O O . PRO A 1 411 ? -36.241 21.429 -5.585 1.00 59.03 411 PRO A O 1
ATOM 3161 N N . GLU A 1 412 ? -34.968 19.611 -5.175 1.00 57.31 412 GLU A N 1
ATOM 3162 C CA . GLU A 1 412 ? -33.696 20.316 -5.275 1.00 57.31 412 GLU A CA 1
ATOM 3163 C C . GLU A 1 412 ? -33.613 20.888 -6.689 1.00 57.31 412 GLU A C 1
ATOM 3165 O O . GLU A 1 412 ? -33.741 20.149 -7.666 1.00 57.31 412 GLU A O 1
ATOM 3170 N N . ASP A 1 413 ? -33.482 22.214 -6.778 1.00 70.56 413 ASP A N 1
ATOM 3171 C CA . ASP A 1 413 ? -33.304 22.924 -8.039 1.00 70.56 413 ASP A CA 1
ATOM 3172 C C . ASP A 1 413 ? -32.108 22.293 -8.773 1.00 70.56 413 ASP A C 1
ATOM 3174 O O . ASP A 1 413 ? -30.976 22.411 -8.285 1.00 70.56 413 ASP A O 1
ATOM 3178 N N . PRO A 1 414 ? -32.327 21.608 -9.913 1.00 75.50 414 PRO A N 1
ATOM 3179 C CA . PRO A 1 414 ? -31.279 20.874 -10.618 1.00 75.50 414 PRO A CA 1
ATOM 3180 C C . PRO A 1 414 ? -30.158 21.785 -11.139 1.00 75.50 414 PRO A C 1
ATOM 3182 O O . PRO A 1 414 ? -29.134 21.285 -11.596 1.00 75.50 414 PRO A O 1
ATOM 3185 N N . ASN A 1 415 ? -30.320 23.110 -11.048 1.00 81.62 415 ASN A N 1
ATOM 3186 C CA . ASN A 1 415 ? -29.312 24.086 -11.441 1.00 81.62 415 ASN A CA 1
ATOM 3187 C C . ASN A 1 415 ? -28.448 24.607 -10.286 1.00 81.62 415 ASN A C 1
ATOM 3189 O O . ASN A 1 415 ? -27.560 25.428 -10.528 1.00 81.62 415 ASN A O 1
ATOM 3193 N N . LYS A 1 416 ? -28.659 24.175 -9.035 1.00 82.19 416 LYS A N 1
ATOM 3194 C CA . LYS A 1 416 ? -27.784 24.604 -7.938 1.00 82.19 416 LYS A CA 1
ATOM 3195 C C . LYS A 1 416 ? -26.470 23.807 -7.988 1.00 82.19 416 LYS A C 1
ATOM 3197 O O . LYS A 1 416 ? -26.510 22.589 -7.819 1.00 82.19 416 LYS A O 1
ATOM 3202 N N . PRO A 1 417 ? -25.305 24.453 -8.194 1.00 80.38 417 PRO A N 1
ATOM 3203 C CA . PRO A 1 417 ? -24.030 23.747 -8.225 1.00 80.38 417 PRO A CA 1
ATOM 3204 C C . PRO A 1 417 ? -23.786 23.031 -6.892 1.00 80.38 417 PRO A C 1
ATOM 3206 O O . PRO A 1 417 ? -24.049 23.594 -5.824 1.00 80.38 417 PRO A O 1
ATOM 3209 N N . ASP A 1 418 ? -23.286 21.792 -6.964 1.00 87.56 418 ASP A N 1
ATOM 3210 C CA . ASP A 1 418 ? -22.937 20.987 -5.789 1.00 87.56 418 ASP A CA 1
ATOM 3211 C C . ASP A 1 418 ? -22.034 21.828 -4.862 1.00 87.56 418 ASP A C 1
ATOM 3213 O O . ASP A 1 418 ? -21.008 22.351 -5.313 1.00 87.56 418 ASP A O 1
ATOM 3217 N N . PRO A 1 419 ? -22.373 21.989 -3.569 1.00 89.69 419 PRO A N 1
ATOM 3218 C CA . PRO A 1 419 ? -21.538 22.704 -2.607 1.00 89.69 419 PRO A CA 1
ATOM 3219 C C . PRO A 1 419 ? -20.069 22.257 -2.600 1.00 89.69 419 PRO A C 1
ATOM 3221 O O . PRO A 1 419 ? -19.182 23.071 -2.334 1.00 89.69 419 PRO A O 1
ATOM 3224 N N . LYS A 1 420 ? -19.790 20.983 -2.907 1.00 90.06 420 LYS A N 1
ATOM 3225 C CA . LYS A 1 420 ? -18.419 20.474 -3.054 1.00 90.06 420 LYS A CA 1
ATOM 3226 C C . LYS A 1 420 ? -17.718 21.044 -4.279 1.00 90.06 420 LYS A C 1
ATOM 3228 O O . LYS A 1 420 ? -16.542 21.390 -4.196 1.00 90.06 420 LYS A O 1
ATOM 3233 N N . GLU A 1 421 ? -18.436 21.168 -5.385 1.00 90.62 421 GLU A N 1
ATOM 3234 C CA . GLU A 1 421 ? -17.916 21.727 -6.627 1.00 90.62 421 GLU A CA 1
ATOM 3235 C C . GLU A 1 421 ? -17.625 23.223 -6.467 1.00 90.62 421 GLU A C 1
ATOM 3237 O O . GLU A 1 421 ? -16.556 23.693 -6.848 1.00 90.62 421 GLU A O 1
ATOM 3242 N N . LEU A 1 422 ? -18.506 23.955 -5.777 1.00 92.56 422 LEU A N 1
ATOM 3243 C CA . LEU A 1 422 ? -18.281 25.360 -5.435 1.00 92.56 422 LEU A CA 1
ATOM 3244 C C . LEU A 1 422 ? -17.048 25.541 -4.528 1.00 92.56 422 LEU A C 1
ATOM 3246 O O . LEU A 1 422 ? -16.248 26.456 -4.726 1.00 92.56 422 LEU A O 1
ATOM 3250 N N . ALA A 1 423 ? -16.865 24.656 -3.541 1.00 93.06 423 ALA A N 1
ATOM 3251 C CA . ALA A 1 423 ? -15.687 24.674 -2.676 1.00 93.06 423 ALA A CA 1
ATOM 3252 C C . ALA A 1 423 ? -14.396 24.367 -3.454 1.00 93.06 423 ALA A C 1
ATOM 3254 O O . ALA A 1 423 ? -13.370 25.000 -3.202 1.00 93.06 423 ALA A O 1
ATOM 3255 N N . ARG A 1 424 ? -14.454 23.443 -4.424 1.00 93.38 424 ARG A N 1
ATOM 3256 C CA . ARG A 1 424 ? -13.337 23.127 -5.321 1.00 93.38 424 ARG A CA 1
ATOM 3257 C C . ARG A 1 424 ? -12.966 24.328 -6.188 1.00 93.38 424 ARG A C 1
ATOM 3259 O O . ARG A 1 424 ? -11.812 24.735 -6.175 1.00 93.38 424 ARG A O 1
ATOM 3266 N N . GLN A 1 425 ? -13.942 24.953 -6.845 1.00 94.75 425 GLN A N 1
ATOM 3267 C CA . GLN A 1 425 ? -13.724 26.143 -7.678 1.00 94.75 425 GLN A CA 1
ATOM 3268 C C . GLN A 1 425 ? -13.141 27.313 -6.882 1.00 94.75 425 GLN A C 1
ATOM 3270 O O . GLN A 1 425 ? -12.228 27.990 -7.347 1.00 94.75 425 GLN A O 1
ATOM 3275 N N . LYS A 1 426 ? -13.616 27.525 -5.649 1.00 96.50 426 LYS A N 1
ATOM 3276 C CA . LYS A 1 426 ? -13.041 28.543 -4.767 1.00 96.50 426 LYS A CA 1
ATOM 3277 C C . LYS A 1 426 ? -11.577 28.244 -4.428 1.00 96.50 426 LYS A C 1
ATOM 3279 O O . LYS A 1 426 ? -10.756 29.153 -4.454 1.00 96.50 426 LYS A O 1
ATOM 3284 N N . LYS A 1 427 ? -11.242 26.979 -4.151 1.00 96.25 427 LYS A N 1
ATOM 3285 C CA . LYS A 1 427 ? -9.866 26.557 -3.853 1.00 96.25 427 LYS A CA 1
ATOM 3286 C C . LYS A 1 427 ? -8.931 26.728 -5.062 1.00 96.25 427 LYS A C 1
ATOM 3288 O O . LYS A 1 427 ? -7.790 27.133 -4.867 1.00 96.25 427 LYS A O 1
ATOM 3293 N N . GLU A 1 428 ? -9.411 26.477 -6.284 1.00 96.62 428 GLU A N 1
ATOM 3294 C CA . GLU A 1 428 ? -8.668 26.757 -7.528 1.00 96.62 428 GLU A CA 1
ATOM 3295 C C . GLU A 1 428 ? -8.392 28.262 -7.694 1.00 96.62 428 GLU A C 1
ATOM 3297 O O . GLU A 1 428 ? -7.250 28.658 -7.914 1.00 96.62 428 GLU A O 1
ATOM 3302 N N . ALA A 1 429 ? -9.408 29.113 -7.506 1.00 97.12 429 ALA A N 1
ATOM 3303 C CA . ALA A 1 429 ? -9.259 30.566 -7.627 1.00 97.12 429 ALA A CA 1
ATOM 3304 C C . ALA A 1 429 ? -8.307 31.154 -6.566 1.00 97.12 429 ALA A C 1
ATOM 3306 O O . ALA A 1 429 ? -7.506 32.044 -6.859 1.00 97.12 429 ALA A O 1
ATOM 3307 N N . ASP A 1 430 ? -8.361 30.638 -5.334 1.00 97.06 430 ASP A N 1
ATOM 3308 C CA . ASP A 1 430 ? -7.445 31.038 -4.263 1.00 97.06 430 ASP A CA 1
ATOM 3309 C C . ASP A 1 430 ? -5.992 30.618 -4.574 1.00 97.06 430 ASP A C 1
ATOM 3311 O O . ASP A 1 430 ? -5.062 31.373 -4.274 1.00 97.06 430 ASP A O 1
ATOM 3315 N N . ALA A 1 431 ? -5.780 29.458 -5.213 1.00 97.81 431 ALA A N 1
ATOM 3316 C CA . ALA A 1 431 ? -4.459 29.015 -5.663 1.00 97.81 431 ALA A CA 1
ATOM 3317 C C . ALA A 1 431 ? -3.903 29.919 -6.776 1.00 97.81 431 ALA A C 1
ATOM 3319 O O . ALA A 1 431 ? -2.757 30.363 -6.697 1.00 97.81 431 ALA A O 1
ATOM 3320 N N . GLU A 1 432 ? -4.715 30.244 -7.781 1.00 97.81 432 GLU A N 1
ATOM 3321 C CA . GLU A 1 432 ? -4.314 31.130 -8.878 1.00 97.81 432 GLU A CA 1
ATOM 3322 C C . GLU A 1 432 ? -3.928 32.523 -8.364 1.00 97.81 432 GLU A C 1
ATOM 3324 O O . GLU A 1 432 ? -2.839 33.024 -8.653 1.00 97.81 432 GLU A O 1
ATOM 3329 N N . LYS A 1 433 ? -4.750 33.106 -7.484 1.00 98.06 433 LYS A N 1
ATOM 3330 C CA . LYS A 1 433 ? -4.451 34.401 -6.865 1.00 98.06 433 LYS A CA 1
ATOM 3331 C C . LYS A 1 433 ? -3.135 34.382 -6.078 1.00 98.06 433 LYS A C 1
ATOM 3333 O O . LYS A 1 433 ? -2.358 35.335 -6.150 1.00 98.06 433 LYS A O 1
ATOM 3338 N N . LEU A 1 434 ? -2.870 33.307 -5.334 1.00 97.81 434 LEU A N 1
ATOM 3339 C CA . LEU A 1 434 ? -1.642 33.163 -4.550 1.00 97.81 434 LEU A CA 1
ATOM 3340 C C . LEU A 1 434 ? -0.398 33.029 -5.447 1.00 97.81 434 LEU A C 1
ATOM 3342 O O . LEU A 1 434 ? 0.682 33.487 -5.072 1.00 97.81 434 LEU A O 1
ATOM 3346 N N . TYR A 1 435 ? -0.544 32.432 -6.634 1.00 98.00 435 TYR A N 1
ATOM 3347 C CA . TYR A 1 435 ? 0.519 32.352 -7.639 1.00 98.00 435 TYR A CA 1
ATOM 3348 C C . TYR A 1 435 ? 0.837 33.726 -8.231 1.00 98.00 435 TYR A C 1
ATOM 3350 O O . TYR A 1 435 ? 2.004 34.114 -8.282 1.00 98.00 435 TYR A O 1
ATOM 3358 N N . ASP A 1 436 ? -0.182 34.508 -8.578 1.00 97.88 436 ASP A N 1
ATOM 3359 C CA . ASP A 1 436 ? 0.007 35.874 -9.072 1.00 97.88 436 ASP A CA 1
ATOM 3360 C C . ASP A 1 436 ? 0.661 36.792 -8.029 1.00 97.88 436 ASP A C 1
ATOM 3362 O O . ASP A 1 436 ? 1.493 37.642 -8.362 1.00 97.88 436 ASP A O 1
ATOM 3366 N N . GLU A 1 437 ? 0.308 36.632 -6.751 1.00 98.00 437 GLU A N 1
ATOM 3367 C CA . GLU A 1 437 ? 0.971 37.326 -5.642 1.00 98.00 437 GLU A CA 1
ATOM 3368 C C . GLU A 1 437 ? 2.445 36.909 -5.509 1.00 98.00 437 GLU A C 1
ATOM 3370 O O . GLU A 1 437 ? 3.304 37.766 -5.277 1.00 98.00 437 GLU A O 1
ATOM 3375 N N . ALA A 1 438 ? 2.760 35.625 -5.722 1.00 98.06 438 ALA A N 1
ATOM 3376 C CA . ALA A 1 438 ? 4.130 35.119 -5.724 1.00 98.06 438 ALA A CA 1
ATOM 3377 C C . ALA A 1 438 ? 4.968 35.727 -6.860 1.00 98.06 438 ALA A C 1
ATOM 3379 O O . ALA A 1 438 ? 6.071 36.211 -6.604 1.00 98.06 438 ALA A O 1
ATOM 3380 N N . GLU A 1 439 ? 4.438 35.762 -8.086 1.00 97.94 439 GLU A N 1
ATOM 3381 C CA . GLU A 1 439 ? 5.112 36.358 -9.248 1.00 97.94 439 GLU A CA 1
ATOM 3382 C C . GLU A 1 439 ? 5.322 37.868 -9.053 1.00 97.94 439 GLU A C 1
ATOM 3384 O O . GLU A 1 439 ? 6.430 38.365 -9.230 1.00 97.94 439 GLU A O 1
ATOM 3389 N N . LYS A 1 440 ? 4.321 38.609 -8.556 1.00 98.00 440 LYS A N 1
ATOM 3390 C CA . LYS A 1 440 ? 4.483 40.044 -8.231 1.00 98.00 440 LYS A CA 1
ATOM 3391 C C . LYS A 1 440 ? 5.519 40.296 -7.133 1.00 98.00 440 LYS A C 1
ATOM 3393 O O . LYS A 1 440 ? 6.146 41.358 -7.101 1.00 98.00 440 LYS A O 1
ATOM 3398 N N . ALA A 1 441 ? 5.677 39.357 -6.201 1.00 97.69 441 ALA A N 1
ATOM 3399 C CA . ALA A 1 441 ? 6.663 39.455 -5.134 1.00 97.69 441 ALA A CA 1
ATOM 3400 C C . ALA A 1 441 ? 8.089 39.133 -5.609 1.00 97.69 441 ALA A C 1
ATOM 3402 O O . ALA A 1 441 ? 9.030 39.560 -4.940 1.00 97.69 441 ALA A O 1
ATOM 3403 N N . MET A 1 442 ? 8.280 38.439 -6.739 1.00 96.94 442 MET A N 1
ATOM 3404 C CA . MET A 1 442 ? 9.610 38.064 -7.250 1.00 96.94 442 MET A CA 1
ATOM 3405 C C . MET A 1 442 ? 10.527 39.273 -7.448 1.00 96.94 442 MET A C 1
ATOM 3407 O O . MET A 1 442 ? 11.697 39.222 -7.061 1.00 96.94 442 MET A O 1
ATOM 3411 N N . ASP A 1 443 ? 9.979 40.366 -7.981 1.00 94.75 443 ASP A N 1
ATOM 3412 C CA . ASP A 1 443 ? 10.744 41.579 -8.289 1.00 94.75 443 ASP A CA 1
ATOM 3413 C C . ASP A 1 443 ? 10.963 42.471 -7.063 1.00 94.75 443 ASP A C 1
ATOM 3415 O O . ASP A 1 443 ? 11.950 43.200 -6.977 1.00 94.75 443 ASP A O 1
ATOM 3419 N N . LYS A 1 444 ? 10.047 42.414 -6.090 1.00 96.56 444 LYS A N 1
ATOM 3420 C CA . LYS A 1 444 ? 10.050 43.310 -4.923 1.00 96.56 444 LYS A CA 1
ATOM 3421 C C . LYS A 1 444 ? 10.749 42.703 -3.714 1.00 96.56 444 LYS A C 1
ATOM 3423 O O . LYS A 1 444 ? 11.473 43.388 -3.000 1.00 96.56 444 LYS A O 1
ATOM 3428 N N . ASN A 1 445 ? 10.484 41.428 -3.438 1.00 97.81 445 ASN A N 1
ATOM 3429 C CA . ASN A 1 445 ? 10.980 40.724 -2.266 1.00 97.81 445 ASN A CA 1
ATOM 3430 C C . ASN A 1 445 ? 11.024 39.209 -2.518 1.00 97.81 445 ASN A C 1
ATOM 3432 O O . ASN A 1 445 ? 10.067 38.474 -2.261 1.00 97.81 445 ASN A O 1
ATOM 3436 N N . LYS A 1 446 ? 12.198 38.729 -2.935 1.00 97.62 446 LYS A N 1
ATOM 3437 C CA . LYS A 1 446 ? 12.477 37.310 -3.205 1.00 97.62 446 LYS A CA 1
ATOM 3438 C C . LYS A 1 446 ? 12.150 36.379 -2.031 1.00 97.62 446 LYS A C 1
ATOM 3440 O O . LYS A 1 446 ? 11.747 35.238 -2.243 1.00 97.62 446 LYS A O 1
ATOM 3445 N N . SER A 1 447 ? 12.307 36.843 -0.788 1.00 97.50 447 SER A N 1
ATOM 3446 C CA . SER A 1 447 ? 11.985 36.028 0.389 1.00 97.50 447 SER A CA 1
ATOM 3447 C C . SER A 1 447 ? 10.475 35.867 0.573 1.00 97.50 447 SER A C 1
ATOM 3449 O O . SER A 1 447 ? 10.025 34.785 0.945 1.00 97.50 447 SER A O 1
ATOM 3451 N N . LEU A 1 448 ? 9.695 36.911 0.280 1.00 97.19 448 LEU A N 1
ATOM 3452 C CA . LEU A 1 448 ? 8.234 36.859 0.311 1.00 97.19 448 LEU A CA 1
ATOM 3453 C C . LEU A 1 448 ? 7.682 35.983 -0.826 1.00 97.19 448 LEU A C 1
ATOM 3455 O O . LEU A 1 448 ? 6.835 35.129 -0.577 1.00 97.19 448 LEU A O 1
ATOM 3459 N N . ALA A 1 449 ? 8.232 36.103 -2.040 1.00 97.94 449 ALA A N 1
ATOM 3460 C CA . ALA A 1 449 ? 7.887 35.222 -3.161 1.00 97.94 449 ALA A CA 1
ATOM 3461 C C . ALA A 1 449 ? 8.102 33.740 -2.810 1.00 97.94 449 ALA A C 1
ATOM 3463 O O . ALA A 1 449 ? 7.231 32.900 -3.032 1.00 97.94 449 ALA A O 1
ATOM 3464 N N . LEU A 1 450 ? 9.233 33.421 -2.167 1.00 97.75 450 LEU A N 1
ATOM 3465 C CA . LEU A 1 450 ? 9.525 32.066 -1.699 1.00 97.75 450 LEU A CA 1
ATOM 3466 C C . LEU A 1 450 ? 8.487 31.562 -0.679 1.00 97.75 450 LEU A C 1
ATOM 3468 O O . LEU A 1 450 ? 8.148 30.380 -0.691 1.00 97.75 450 LEU A O 1
ATOM 3472 N N . GLN A 1 451 ? 7.972 32.422 0.205 1.00 97.69 451 GLN A N 1
ATOM 3473 C CA . GLN A 1 451 ? 6.917 32.035 1.150 1.00 97.69 451 GLN A CA 1
ATOM 3474 C C . GLN A 1 451 ? 5.609 31.692 0.428 1.00 97.69 451 GLN A C 1
ATOM 3476 O O . GLN A 1 451 ? 5.009 30.661 0.739 1.00 97.69 451 GLN A O 1
ATOM 3481 N N . TYR A 1 452 ? 5.204 32.489 -0.566 1.00 98.19 452 TYR A N 1
ATOM 3482 C CA . TYR A 1 452 ? 4.002 32.214 -1.355 1.00 98.19 452 TYR A CA 1
ATOM 3483 C C . TYR A 1 452 ? 4.106 30.909 -2.151 1.00 98.19 452 TYR A C 1
ATOM 3485 O O . TYR A 1 452 ? 3.201 30.079 -2.070 1.00 98.19 452 TYR A O 1
ATOM 3493 N N . TYR A 1 453 ? 5.233 30.657 -2.826 1.00 98.25 453 TYR A N 1
ATOM 3494 C CA . TYR A 1 453 ? 5.437 29.399 -3.553 1.00 98.25 453 TYR A CA 1
ATOM 3495 C C . TYR A 1 453 ? 5.439 28.167 -2.639 1.00 98.25 453 TYR A C 1
ATOM 3497 O O . TYR A 1 453 ? 4.850 27.142 -2.981 1.00 98.25 453 TYR A O 1
ATOM 3505 N N . ASN A 1 454 ? 6.046 28.254 -1.450 1.00 97.31 454 ASN A N 1
ATOM 3506 C CA . ASN A 1 454 ? 5.985 27.150 -0.486 1.00 97.31 454 ASN A CA 1
ATOM 3507 C C . ASN A 1 454 ? 4.557 26.919 0.030 1.00 97.31 454 ASN A C 1
ATOM 3509 O O . ASN A 1 454 ? 4.160 25.772 0.226 1.00 97.31 454 ASN A O 1
ATOM 3513 N N . LYS A 1 455 ? 3.775 27.987 0.234 1.00 97.69 455 LYS A N 1
ATOM 3514 C CA . LYS A 1 455 ? 2.370 27.880 0.646 1.00 97.69 455 LYS A CA 1
ATOM 3515 C C . LYS A 1 455 ? 1.512 27.223 -0.441 1.00 97.69 455 LYS A C 1
ATOM 3517 O O . LYS A 1 455 ? 0.724 26.339 -0.123 1.00 97.69 455 LYS A O 1
ATOM 3522 N N . LEU A 1 456 ? 1.723 27.575 -1.711 1.00 97.81 456 LEU A N 1
ATOM 3523 C CA . LEU A 1 456 ? 1.094 26.914 -2.863 1.00 97.81 456 LEU A CA 1
ATOM 3524 C C . LEU A 1 456 ? 1.339 25.403 -2.874 1.00 97.81 456 LEU A C 1
ATOM 3526 O O . LEU A 1 456 ? 0.392 24.623 -2.933 1.00 97.81 456 LEU A O 1
ATOM 3530 N N . MET A 1 457 ? 2.602 24.992 -2.750 1.00 97.44 457 MET A N 1
ATOM 3531 C CA . MET A 1 457 ? 2.981 23.575 -2.760 1.00 97.44 457 MET A CA 1
ATOM 3532 C C . MET A 1 457 ? 2.487 22.800 -1.536 1.00 97.44 457 MET A C 1
ATOM 3534 O O . MET A 1 457 ? 2.399 21.578 -1.589 1.00 97.44 457 MET A O 1
ATOM 3538 N N . LYS A 1 458 ? 2.186 23.482 -0.428 1.00 97.56 458 LYS A N 1
ATOM 3539 C CA . LYS A 1 458 ? 1.708 22.843 0.800 1.00 97.56 458 LYS A CA 1
ATOM 3540 C C . LYS A 1 458 ? 0.186 22.715 0.836 1.00 97.56 458 LYS A C 1
ATOM 3542 O O . LYS A 1 458 ? -0.321 21.639 1.131 1.00 97.56 458 LYS A O 1
ATOM 3547 N N . ASP A 1 459 ? -0.524 23.805 0.555 1.00 97.19 459 ASP A N 1
ATOM 3548 C CA . ASP A 1 459 ? -1.964 23.904 0.822 1.00 97.19 459 ASP A CA 1
ATOM 3549 C C . ASP A 1 459 ? -2.821 23.610 -0.427 1.00 97.19 459 ASP A C 1
ATOM 3551 O O . ASP A 1 459 ? -3.999 23.262 -0.303 1.00 97.19 459 ASP A O 1
ATOM 3555 N N . TYR A 1 460 ? -2.233 23.725 -1.626 1.00 97.44 460 TYR A N 1
ATOM 3556 C CA . TYR A 1 460 ? -2.946 23.666 -2.908 1.00 97.44 460 TYR A CA 1
ATOM 3557 C C . TYR A 1 460 ? -2.376 22.628 -3.884 1.00 97.44 460 TYR A C 1
ATOM 3559 O O . TYR A 1 460 ? -2.707 22.663 -5.066 1.00 97.44 460 TYR A O 1
ATOM 3567 N N . ILE A 1 461 ? -1.542 21.686 -3.429 1.00 96.81 461 ILE A N 1
ATOM 3568 C CA . ILE A 1 461 ? -0.915 20.677 -4.306 1.00 96.81 461 ILE A CA 1
ATOM 3569 C C . ILE A 1 461 ? -1.928 19.778 -5.031 1.00 96.81 461 ILE A C 1
ATOM 3571 O O . ILE A 1 461 ? -1.625 19.244 -6.092 1.00 96.81 461 ILE A O 1
ATOM 3575 N N . ASP A 1 462 ? -3.119 19.620 -4.456 1.00 94.88 462 ASP A N 1
ATOM 3576 C CA . ASP A 1 462 ? -4.238 18.824 -4.959 1.00 94.88 462 ASP A CA 1
ATOM 3577 C C . ASP A 1 462 ? -5.144 19.583 -5.941 1.00 94.88 462 ASP A C 1
ATOM 3579 O O . ASP A 1 462 ? -6.008 18.968 -6.563 1.00 94.88 462 ASP A O 1
ATOM 3583 N N . THR A 1 463 ? -4.953 20.897 -6.100 1.00 96.50 463 THR A N 1
ATOM 3584 C CA . THR A 1 463 ? -5.664 21.685 -7.119 1.00 96.50 463 THR A CA 1
ATOM 3585 C C . THR A 1 463 ? -5.155 21.342 -8.516 1.00 96.50 463 THR A C 1
ATOM 3587 O O . THR A 1 463 ? -3.975 21.029 -8.711 1.00 96.50 463 THR A O 1
ATOM 3590 N N . GLU A 1 464 ? -6.030 21.385 -9.512 1.00 95.25 464 GLU A N 1
ATOM 3591 C CA . GLU A 1 464 ? -5.691 21.144 -10.910 1.00 95.25 464 GLU A CA 1
ATOM 3592 C C . GLU A 1 464 ? -4.725 22.216 -11.435 1.00 95.25 464 GLU A C 1
ATOM 3594 O O . GLU A 1 464 ? -3.767 21.886 -12.144 1.00 95.25 464 GLU A O 1
ATOM 3599 N N . PHE A 1 465 ? -4.895 23.472 -10.998 1.00 96.12 465 PHE A N 1
ATOM 3600 C CA . PHE A 1 465 ? -3.981 24.573 -11.299 1.00 96.12 465 PHE A CA 1
ATOM 3601 C C . PHE A 1 465 ? -2.527 24.259 -10.909 1.00 96.12 465 PHE A C 1
ATOM 3603 O O . PHE A 1 465 ? -1.615 24.393 -11.732 1.00 96.12 465 PHE A O 1
ATOM 3610 N N . VAL A 1 466 ? -2.287 23.794 -9.677 1.00 95.50 466 VAL A N 1
ATOM 3611 C CA . VAL A 1 466 ? -0.929 23.459 -9.224 1.00 95.50 466 VAL A CA 1
ATOM 3612 C C . VAL A 1 466 ? -0.476 22.136 -9.831 1.00 95.50 466 VAL A C 1
ATOM 3614 O O . VAL A 1 466 ? 0.564 22.104 -10.485 1.00 95.50 466 VAL A O 1
ATOM 3617 N N . SER A 1 467 ? -1.243 21.057 -9.651 1.00 90.88 467 SER A N 1
ATOM 3618 C CA . SER A 1 467 ? -0.806 19.691 -9.972 1.00 90.88 467 SER A CA 1
ATOM 3619 C C . SER A 1 467 ? -0.517 19.460 -11.454 1.00 90.88 467 SER A C 1
ATOM 3621 O O . SER A 1 467 ? 0.500 18.842 -11.772 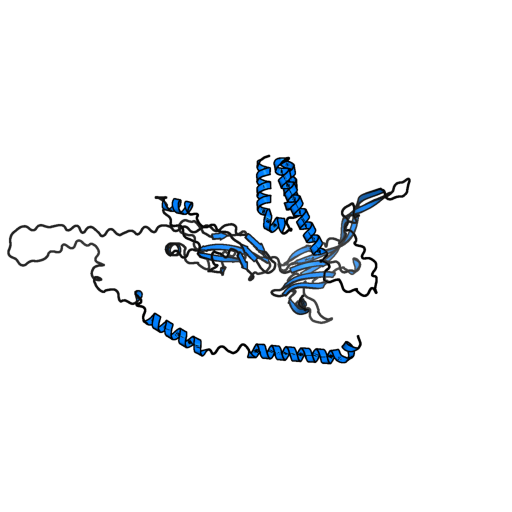1.00 90.88 467 SER A O 1
ATOM 3623 N N . LYS A 1 468 ? -1.373 19.956 -12.357 1.00 90.62 468 LYS A N 1
ATOM 3624 C CA . LYS A 1 468 ? -1.232 19.711 -13.800 1.00 90.62 468 LYS A CA 1
ATOM 3625 C C . LYS A 1 468 ? -0.477 20.818 -14.520 1.00 90.62 468 LYS A C 1
ATOM 3627 O O . LYS A 1 468 ? 0.323 20.521 -15.402 1.00 90.62 468 LYS A O 1
ATOM 3632 N N . ASN A 1 469 ? -0.707 22.079 -14.149 1.00 91.00 469 ASN A N 1
ATOM 3633 C CA . ASN A 1 469 ? -0.276 23.198 -14.991 1.00 91.00 469 ASN A CA 1
ATOM 3634 C C . ASN A 1 469 ? 1.009 23.876 -14.507 1.00 91.00 469 ASN A C 1
ATOM 3636 O O . ASN A 1 469 ? 1.806 24.322 -15.333 1.00 91.00 469 ASN A O 1
ATOM 3640 N N . LYS A 1 470 ? 1.214 24.005 -13.188 1.00 96.06 470 LYS A N 1
ATOM 3641 C CA . LYS A 1 470 ? 2.251 24.903 -12.639 1.00 96.06 470 LYS A CA 1
ATOM 3642 C C . LYS A 1 470 ? 3.283 24.245 -11.726 1.00 96.06 470 LYS A C 1
ATOM 3644 O O . LYS A 1 470 ? 4.287 24.891 -11.435 1.00 96.06 470 LYS A O 1
ATOM 3649 N N . LYS A 1 471 ? 3.112 22.984 -11.315 1.00 96.25 471 LYS A N 1
ATOM 3650 C CA . LYS A 1 471 ? 3.986 22.306 -10.338 1.00 96.25 471 LYS A CA 1
ATOM 3651 C C . LYS A 1 471 ? 5.478 22.415 -10.670 1.00 96.25 471 LYS A C 1
ATOM 3653 O O . LYS A 1 471 ? 6.243 22.914 -9.851 1.00 96.25 471 LYS A O 1
ATOM 3658 N N . ALA A 1 472 ? 5.877 22.008 -11.876 1.00 96.31 472 ALA A N 1
ATOM 3659 C CA . ALA A 1 472 ? 7.283 22.026 -12.290 1.00 96.31 472 ALA A CA 1
ATOM 3660 C C . ALA A 1 472 ? 7.878 23.446 -12.280 1.00 96.31 472 ALA A C 1
ATOM 3662 O O . ALA A 1 472 ? 8.996 23.651 -11.814 1.00 96.31 472 ALA A O 1
ATOM 3663 N N . ILE A 1 473 ? 7.098 24.439 -12.724 1.00 97.31 473 ILE A N 1
ATOM 3664 C CA . ILE A 1 473 ? 7.509 25.849 -12.738 1.00 97.31 473 ILE A CA 1
ATOM 3665 C C . ILE A 1 473 ? 7.691 26.357 -11.302 1.00 97.31 473 ILE A C 1
ATOM 3667 O O . ILE A 1 473 ? 8.696 26.993 -10.994 1.00 97.31 473 ILE A O 1
ATOM 3671 N N . ILE A 1 474 ? 6.752 26.052 -10.402 1.00 97.38 474 ILE A N 1
ATOM 3672 C CA . ILE A 1 474 ? 6.830 26.451 -8.990 1.00 97.38 474 ILE A CA 1
ATOM 3673 C C . ILE A 1 474 ? 8.071 25.836 -8.322 1.00 97.38 474 ILE A C 1
ATOM 3675 O O . ILE A 1 474 ? 8.810 26.541 -7.633 1.00 97.38 474 ILE A O 1
ATOM 3679 N N . GLU A 1 475 ? 8.344 24.550 -8.548 1.00 97.00 475 GLU A N 1
ATOM 3680 C CA . GLU A 1 475 ? 9.526 23.858 -8.012 1.00 97.00 475 GLU A CA 1
ATOM 3681 C C . GLU A 1 475 ? 10.843 24.450 -8.544 1.00 97.00 475 GLU A C 1
ATOM 3683 O O . GLU A 1 475 ? 11.800 24.648 -7.780 1.00 97.00 475 GLU A O 1
ATOM 3688 N N . GLU A 1 476 ? 10.885 24.804 -9.829 1.00 97.75 476 GLU A N 1
ATOM 3689 C CA . GLU A 1 476 ? 12.018 25.497 -10.442 1.00 97.75 476 GLU A CA 1
ATOM 3690 C C . GLU A 1 476 ? 12.231 26.884 -9.815 1.00 97.75 476 GLU A C 1
ATOM 3692 O O . GLU A 1 476 ? 13.348 27.211 -9.399 1.00 97.75 476 GLU A O 1
ATOM 3697 N N . ARG A 1 477 ? 11.163 27.680 -9.657 1.00 97.56 477 ARG A N 1
ATOM 3698 C CA . ARG A 1 477 ? 11.214 29.008 -9.020 1.00 97.56 477 ARG A CA 1
ATOM 3699 C C . ARG A 1 477 ? 11.695 28.931 -7.574 1.00 97.56 477 ARG A C 1
ATOM 3701 O O . ARG A 1 477 ? 12.570 29.705 -7.185 1.00 97.56 477 ARG A O 1
ATOM 3708 N N . ILE A 1 478 ? 11.191 27.976 -6.790 1.00 97.69 478 ILE A N 1
ATOM 3709 C CA . ILE A 1 478 ? 11.652 27.723 -5.415 1.00 97.69 478 ILE A CA 1
ATOM 3710 C C . ILE A 1 478 ? 13.151 27.407 -5.406 1.00 97.69 478 ILE A C 1
ATOM 3712 O O . ILE A 1 478 ? 13.895 27.953 -4.587 1.00 97.69 478 ILE A O 1
ATOM 3716 N N . SER A 1 479 ? 13.605 26.547 -6.317 1.00 97.44 479 SER A N 1
ATOM 3717 C CA . SER A 1 479 ? 15.011 26.147 -6.419 1.00 97.44 479 SER A CA 1
ATOM 3718 C C . SER A 1 479 ? 15.915 27.321 -6.804 1.00 97.44 479 SER A C 1
ATOM 3720 O O . SER A 1 479 ? 16.974 27.503 -6.203 1.00 97.44 479 SER A O 1
ATOM 3722 N N . ALA A 1 480 ? 15.490 28.156 -7.754 1.00 97.50 480 ALA A N 1
ATOM 3723 C CA . ALA A 1 480 ? 16.212 29.360 -8.159 1.00 97.50 480 ALA A CA 1
ATOM 3724 C C . ALA A 1 480 ? 16.300 30.392 -7.022 1.00 97.50 480 ALA A C 1
ATOM 3726 O O . ALA A 1 480 ? 17.378 30.916 -6.741 1.00 97.50 480 ALA A O 1
ATOM 3727 N N . LEU A 1 481 ? 15.193 30.639 -6.315 1.00 96.69 481 LEU A N 1
ATOM 3728 C CA . LEU A 1 481 ? 15.160 31.560 -5.177 1.00 96.69 481 LEU A CA 1
ATOM 3729 C C . LEU A 1 481 ? 16.061 31.094 -4.030 1.00 96.69 481 LEU A C 1
ATOM 3731 O O . LEU A 1 481 ? 16.767 31.916 -3.446 1.00 96.69 481 LEU A O 1
ATOM 3735 N N . LYS A 1 482 ? 16.088 29.787 -3.737 1.00 96.75 482 LYS A N 1
ATOM 3736 C CA . LYS A 1 482 ? 16.978 29.208 -2.718 1.00 96.75 482 LYS A CA 1
ATOM 3737 C C . LYS A 1 482 ? 18.457 29.367 -3.063 1.00 96.75 482 LYS A C 1
ATOM 3739 O O . LYS A 1 482 ? 19.234 29.612 -2.156 1.00 96.75 482 LYS A O 1
ATOM 3744 N N . LYS A 1 483 ? 18.832 29.264 -4.342 1.00 97.00 483 LYS A N 1
ATOM 3745 C CA . LYS A 1 483 ? 20.218 29.482 -4.801 1.00 97.00 483 LYS A CA 1
ATOM 3746 C C . LYS A 1 483 ? 20.659 30.948 -4.745 1.00 97.00 483 LYS A C 1
ATOM 3748 O O . LYS A 1 483 ? 21.848 31.218 -4.823 1.00 97.00 483 LYS A O 1
ATOM 3753 N N . SER A 1 484 ? 19.708 31.882 -4.692 1.00 91.31 484 SER A N 1
ATOM 3754 C CA . SER A 1 484 ? 19.987 33.325 -4.655 1.00 91.31 484 SER A CA 1
ATOM 3755 C C . SER A 1 484 ? 20.128 33.907 -3.245 1.00 91.31 484 SER A C 1
ATOM 3757 O O . SER A 1 484 ? 20.413 35.097 -3.118 1.00 91.31 484 SER A O 1
ATOM 3759 N N . LYS A 1 485 ? 19.880 33.092 -2.214 1.00 81.62 485 LYS A N 1
ATOM 3760 C CA . LYS A 1 485 ? 20.229 33.375 -0.819 1.00 81.62 485 LYS A CA 1
ATOM 3761 C C . LYS A 1 485 ? 21.607 32.802 -0.539 1.00 81.62 485 LYS A C 1
ATOM 3763 O O . LYS A 1 485 ? 22.335 33.466 0.225 1.00 81.62 485 LYS A O 1
#

Foldseek 3Di:
DVCCVVCVVVVVVVVVVVVVVVVVCVVVVPPPDDPVVVVVVVVVVVVVVVPDDDPVPPDPDPPDPVPDDDDPDPDPPPDDDDDDDPDDDDPPPPPPPPDPPPPVPLQAEDEWAKDDFDWDADQQKIKTFIDTDADDPVNQVVLCPPPVRNYHYFYFAFKWKWKDKQPPLFIDTPDDGHGPPDGMDIGRPDDAQIKMKMKMATDGPPPSRPVFFDDQDRGNGTDAGPVNDGSMDIDDIDTHHHQWDWDWDQDPDPLVVRWFKIKIKIWGQDPPQGIWIDIDIGGAFDQFQWDAPDPPHHTANWDWTQGPVRDTDTDRNRQLKTWHTKAKDKDWDFAWAWAFDADPVPRDGPGTDIDTDTDIDTWIFTWMQGNVRDIDTDTDDPPRHRHDDVVRVPPPPPPPPPDPPPPDPDPDPPPDPDPVVVVLVVLLVVLVVLQVVLVVCVVPPLVVSLVSLVCSVPPPCVRCCCVPPCVVVSVVSNVVSVVVD

Sequence (485 aa):
MTFLVNNGEKLALGIAVLLLVVFAFLWFGMSGEDPTVELDRKSGDLEKEAKKVHQEMTAPNTENWQAKAVKPWTTLVASARPADSWGAFLVTKAEGKGLKKDVIKKVPVLVPPVSNLVTEVAIDSITVGWSYKDYTTQEVQKMARDKDNKADAAKVTHFVLEREVNGSGKWEVLSDKLDAKVLSYVDTKIEPKAKYNYRVTAYSSDKAFLERGGKVDSETGATANPSGLVNAVTGAPVQTLGIWKLTFTNATKPADAAKGMVYVKIEKFEKGVGKVEKAHIHYDGDVIGTWEESQGAEPTSKHRVASKTGKSIEVDFNTGATLITVNPVKINVDVKRCKPIFDKSTGNKTGCDQVIEKRAFDTAQITYKDDEGLKKIYVPSPASLDQLCDEHGGRKIMVRPPDSSGAEKTPEDPNKPDPKELARQKKEADAEKLYDEAEKAMDKNKSLALQYYNKLMKDYIDTEFVSKNKKAIIEERISALKKSK